Protein 3WYW (pdb70)

Solvent-accessible surface area: 18229 Å² total; per-residue (Å²): 119,25,21,0,30,26,32,59,19,22,2,33,0,0,1,0,18,0,0,4,93,14,7,57,18,135,22,76,80,83,117,4,66,73,183,82,18,84,24,85,40,92,115,11,68,174,54,7,52,12,67,59,20,5,0,0,19,5,107,64,33,32,0,3,23,3,10,0,0,0,3,1,0,14,24,59,88,40,167,80,78,43,14,9,11,143,66,34,72,129,20,2,52,2,12,9,12,0,7,1,0,21,25,34,0,28,42,14,0,7,62,3,4,79,58,33,8,118,54,69,38,116,50,57,115,106,86,48,131,136,0,8,57,2,0,88,45,0,27,39,14,12,126,141,12,33,18,1,17,26,123,74,24,5,0,0,0,0,0,0,0,0,1,0,4,0,0,77,17,6,130,31,92,14,67,82,23,151,36,0,50,71,4,12,72,74,0,83,92,46,5,64,36,7,144,137,5,0,60,102,6,8,116,25,15,7,106,96,16,141,87,96,85,186,85,13,27,0,28,31,20,64,17,21,3,26,0,0,1,0,19,1,0,4,86,22,21,63,18,133,30,65,84,77,102,4,48,64,132,85,21,79,29,90,56,114,126,12,70,164,46,7,81,12,66,56,17,4,0,0,28,7,91,61,33,42,1,6,24,3,9,0,0,0,6,3,0,11,52,59,81,28,204,105,57,53,30,8,18,159,66,30,73,125,15,1,48,1,10,10,9,0,6,1,0,19,22,37,0,38,40,13,0,10,61,3,9,60,61,44,5,109,62,69,34,119,50,54,117,104,86,61,133,132,0,7,58,1,0,87,45,0,23,24,1,14,129,127,22,34,20,0,12,25,123,83,23,8,0,0,0,0,0,0,0,0,2,0,4,0,0,76,14,8,138,31,92,16,80,87,21,165,42,0,53,76,4,13,69,78,0,76,95,52,4,65,36,11,122,123,5,0,47,74,9,6,106,33,14,7,131,78,21,146,88,73,79

Radius of gyration: 20.49 Å; Cα contacts (8 Å, |Δi|>4): 746; chains: 2; bounding box: 51×52×54 Å

Secondary structure (DSSP, 8-state):
-EEEEE-TT-HHHHHHHHHHHHHT---EEEE--TTTTGGGSHHHHHH-TT--S-EEEETTEEE--HHHHHHHHHHHH---GGGS-SSHHHHHHHHHHHHHIIIIIIHHHHHHHHHHHHH-PPP-HHHHHHHHHHHHHHHHHTTS-SBTTBSS--HHHHHHHHHHHHHHHTT---TT-HHHHHHHHHHHHHSTTHIIIIIHHHHHHHHHHHHH-/-PEEEEE-TT-HHHHHHHHHHHHHT--EEEEE--TTTTGGGSHHHHHH-TT--S-EEEETTEEE--HHHHHHHHHHHH-SSSTTS-SSHHHHHHHHHHHHHIIIIIIHHHHHHHHHHHHH-PPPPHHHHHHHHHHHHHHHHHHHHSSBTTBSS--HHHHHHHHHHHHHHHTT---TT-HHHHHHHHHHHHHSTTHIIIIIHHHHHHHHHHHHH-

Structure (mmCIF, N/CA/C/O backbone):
data_3WYW
#
_entry.id   3WYW
#
_cell.length_a   54.552
_cell.length_b   49.104
_cell.length_c   74.184
_cell.angle_alpha   90.00
_cell.angle_beta   99.90
_cell.angle_gamma   90.00
#
_symmetry.space_group_name_H-M   'P 1 21 1'
#
loop_
_entity.id
_entity.type
_entity.pdbx_description
1 polymer 'Glutathione S-transferase'
2 non-polymer GLUTATHIONE
3 non-polymer 1,2-ETHANEDIOL
4 water water
#
loop_
_atom_site.group_PDB
_atom_site.id
_atom_site.type_symbol
_atom_site.label_atom_id
_atom_site.label_alt_id
_atom_site.label_comp_id
_atom_site.label_asym_id
_atom_site.label_entity_id
_atom_site.label_seq_id
_atom_site.pdbx_PDB_ins_code
_atom_site.Cartn_x
_atom_site.Cartn_y
_atom_site.Cartn_z
_atom_site.occupancy
_atom_site.B_iso_or_equiv
_atom_site.auth_seq_id
_atom_site.auth_comp_id
_atom_site.auth_asym_id
_atom_site.auth_atom_id
_atom_site.pdbx_PDB_model_num
ATOM 1 N N . PRO A 1 2 ? 15.087 10.728 44.573 1.00 32.68 2 PRO A N 1
ATOM 2 C CA . PRO A 1 2 ? 13.753 10.269 44.112 1.00 33.33 2 PRO A CA 1
ATOM 3 C C . PRO A 1 2 ? 13.735 9.898 42.612 1.00 28.97 2 PRO A C 1
ATOM 4 O O . PRO A 1 2 ? 14.588 10.361 41.810 1.00 24.38 2 PRO A O 1
ATOM 8 N N . ILE A 1 3 ? 12.717 9.116 42.226 1.00 25.43 3 ILE A N 1
ATOM 9 C CA . ILE A 1 3 ? 12.617 8.696 40.856 1.00 21.36 3 ILE A CA 1
ATOM 10 C C . ILE A 1 3 ? 11.353 9.384 40.323 1.00 18.25 3 ILE A C 1
ATOM 11 O O . ILE A 1 3 ? 10.258 9.136 40.858 1.00 25.39 3 ILE A O 1
ATOM 16 N N . ASP A 1 4 ? 11.513 10.335 39.413 1.00 17.89 4 ASP A N 1
ATOM 17 C CA . ASP A 1 4 ? 10.435 11.114 38.900 1.00 20.39 4 ASP A CA 1
ATOM 18 C C . ASP A 1 4 ? 9.912 10.462 37.608 1.00 23.31 4 ASP A C 1
ATOM 19 O O . ASP A 1 4 ? 10.685 9.941 36.829 1.00 20.31 4 ASP A O 1
ATOM 24 N N . LEU A 1 5 ? 8.594 10.564 37.383 1.00 19.91 5 LEU A N 1
ATOM 25 C CA . LEU A 1 5 ? 7.984 10.292 36.058 1.00 18.69 5 LEU A CA 1
ATOM 26 C C . LEU A 1 5 ? 7.191 11.417 35.552 1.00 19.77 5 LEU A C 1
ATOM 27 O O . LEU A 1 5 ? 6.176 11.815 36.189 1.00 25.04 5 LEU A O 1
ATOM 32 N N . TYR A 1 6 ? 7.609 11.978 34.423 1.00 16.94 6 TYR A N 1
ATOM 33 C CA . TYR A 1 6 ? 6.873 12.966 33.702 1.00 16.25 6 TYR A CA 1
ATOM 34 C C . TYR A 1 6 ? 5.902 12.271 32.809 1.00 20.88 6 TYR A C 1
ATOM 35 O O . TYR A 1 6 ? 6.307 11.416 32.002 1.00 21.44 6 TYR A O 1
ATOM 44 N N . TYR A 1 7 ? 4.619 12.608 32.921 1.00 21.69 7 TYR A N 1
ATOM 45 C CA . TYR A 1 7 ? 3.577 11.796 32.277 1.00 20.80 7 TYR A CA 1
ATOM 46 C C . TYR A 1 7 ? 2.282 12.541 32.061 1.00 23.48 7 TYR A C 1
ATOM 47 O O . TYR A 1 7 ? 2.068 13.634 32.634 1.00 18.74 7 TYR A O 1
ATOM 56 N N . VAL A 1 8 ? 1.392 11.900 31.295 1.00 20.75 8 VAL A N 1
ATOM 57 C CA . VAL A 1 8 ? -0.034 12.163 31.316 1.00 20.22 8 VAL A CA 1
ATOM 58 C C . VAL A 1 8 ? -0.776 10.828 31.407 1.00 21.40 8 VAL A C 1
ATOM 59 O O . VAL A 1 8 ? -0.331 9.856 30.863 1.00 18.26 8 VAL A O 1
ATOM 63 N N . PRO A 1 9 ? -1.911 10.804 32.116 1.00 19.54 9 PRO A N 1
ATOM 64 C CA . PRO A 1 9 ? -2.480 9.490 32.407 1.00 20.91 9 PRO A CA 1
ATOM 65 C C . PRO A 1 9 ? -3.196 8.891 31.213 1.00 17.65 9 PRO A C 1
ATOM 66 O O . PRO A 1 9 ? -3.307 7.631 31.101 1.00 21.00 9 PRO A O 1
ATOM 70 N N . GLY A 1 10 ? -3.667 9.688 30.272 1.00 17.43 10 GLY A N 1
ATOM 71 C CA . GLY A 1 10 ? -4.365 9.099 29.136 1.00 16.43 10 GLY A CA 1
ATOM 72 C C . GLY A 1 10 ? -3.451 8.373 28.109 1.00 17.28 10 GLY A C 1
ATOM 73 O O . GLY A 1 10 ? -3.901 7.643 27.242 1.00 20.03 10 GLY A O 1
ATOM 74 N N . SER A 1 11 ? -2.155 8.573 28.253 1.00 17.34 11 SER A N 1
ATOM 75 C CA . SER A 1 11 ? -1.186 8.086 27.290 1.00 17.09 11 SER A CA 1
ATOM 76 C C . SER A 1 11 ? -0.946 6.605 27.563 1.00 16.91 11 SER A C 1
ATOM 77 O O . SER A 1 11 ? -0.486 6.264 28.643 1.00 16.48 11 SER A O 1
ATOM 80 N N . ALA A 1 12 ? -1.123 5.742 26.575 1.00 15.36 12 ALA A N 1
ATOM 81 C CA . ALA A 1 12 ? -0.761 4.320 26.752 1.00 17.68 12 ALA A CA 1
ATOM 82 C C . ALA A 1 12 ? 0.719 4.076 27.056 1.00 16.05 12 ALA A C 1
ATOM 83 O O . ALA A 1 12 ? 1.025 3.340 27.979 1.00 15.95 12 ALA A O 1
ATOM 85 N N . PRO A 1 13 ? 1.617 4.768 26.363 1.00 17.12 13 PRO A N 1
ATOM 86 C CA . PRO A 1 13 ? 3.020 4.603 26.793 1.00 16.65 13 PRO A CA 1
ATOM 87 C C . PRO A 1 13 ? 3.290 5.001 28.259 1.00 14.21 13 PRO A C 1
ATOM 88 O O . PRO A 1 13 ? 4.080 4.371 28.945 1.00 14.03 13 PRO A O 1
ATOM 92 N N . CYS A 1 14 ? 2.650 6.084 28.754 1.00 15.21 14 CYS A N 1
ATOM 93 C CA . CYS A 1 14 ? 2.782 6.416 30.183 1.00 16.59 14 CYS A CA 1
ATOM 94 C C . CYS A 1 14 ? 2.211 5.324 31.060 1.00 14.21 14 CYS A C 1
ATOM 95 O O . CYS A 1 14 ? 2.809 4.978 32.088 1.00 15.92 14 CYS A O 1
ATOM 98 N N . ARG A 1 15 ? 1.056 4.800 30.699 1.00 14.00 15 ARG A N 1
ATOM 99 C CA . ARG A 1 15 ? 0.448 3.721 31.508 1.00 14.70 15 ARG A CA 1
ATOM 100 C C . ARG A 1 15 ? 1.304 2.451 31.521 1.00 16.18 15 ARG A C 1
ATOM 101 O O . ARG A 1 15 ? 1.314 1.701 32.510 1.00 15.34 15 ARG A O 1
ATOM 109 N N . ASN A 1 16 ? 2.022 2.210 30.413 1.00 15.52 16 ASN A N 1
ATOM 110 C CA . ASN A 1 16 ? 3.021 1.128 30.330 1.00 14.56 16 ASN A CA 1
ATOM 111 C C . ASN A 1 16 ? 3.944 1.229 31.532 1.00 13.39 16 ASN A C 1
ATOM 112 O O . ASN A 1 16 ? 4.192 0.275 32.236 1.00 14.55 16 ASN A O 1
ATOM 117 N N . VAL A 1 17 ? 4.400 2.451 31.814 1.00 15.31 17 VAL A N 1
ATOM 118 C CA . VAL A 1 17 ? 5.358 2.604 32.876 1.00 13.51 17 VAL A CA 1
ATOM 119 C C . VAL A 1 17 ? 4.725 2.529 34.266 1.00 14.10 17 VAL A C 1
ATOM 120 O O . VAL A 1 17 ? 5.294 1.914 35.178 1.00 15.71 17 VAL A O 1
ATOM 124 N N . LEU A 1 18 ? 3.565 3.167 34.393 1.00 16.45 18 LEU A N 1
ATOM 125 C CA . LEU A 1 18 ? 2.833 3.178 35.679 1.00 15.96 18 LEU A CA 1
ATOM 126 C C . LEU A 1 18 ? 2.515 1.743 36.039 1.00 16.55 18 LEU A C 1
ATOM 127 O O . LEU A 1 18 ? 2.707 1.350 37.169 1.00 16.19 18 LEU A O 1
ATOM 132 N N . LEU A 1 19 ? 2.085 0.915 35.077 1.00 14.58 19 LEU A N 1
ATOM 133 C CA . LEU A 1 19 ? 1.942 -0.498 35.370 1.00 14.18 19 LEU A CA 1
ATOM 134 C C . LEU A 1 19 ? 3.201 -1.217 35.782 1.00 15.71 19 LEU A C 1
ATOM 135 O O . LEU A 1 19 ? 3.186 -1.977 36.727 1.00 14.56 19 LEU A O 1
ATOM 140 N N . ALA A 1 20 ? 4.303 -1.031 35.037 1.00 14.25 20 ALA A N 1
ATOM 141 C CA . ALA A 1 20 ? 5.528 -1.694 35.382 1.00 15.48 20 ALA A CA 1
ATOM 142 C C . ALA A 1 20 ? 5.960 -1.275 36.799 1.00 16.42 20 ALA A C 1
ATOM 143 O O . ALA A 1 20 ? 6.469 -2.098 37.542 1.00 16.88 20 ALA A O 1
ATOM 145 N N . ALA A 1 21 ? 5.777 -0.013 37.138 1.00 15.92 21 ALA A N 1
ATOM 146 C CA . ALA A 1 21 ? 6.258 0.519 38.402 1.00 19.72 21 ALA A CA 1
ATOM 147 C C . ALA A 1 21 ? 5.518 -0.151 39.591 1.00 22.46 21 ALA A C 1
ATOM 148 O O . ALA A 1 21 ? 6.153 -0.604 40.599 1.00 19.01 21 ALA A O 1
ATOM 150 N N . LYS A 1 22 ? 4.209 -0.270 39.441 1.00 20.33 22 LYS A N 1
ATOM 151 C CA . LYS A 1 22 ? 3.447 -1.061 40.395 1.00 18.19 22 LYS A CA 1
ATOM 152 C C . LYS A 1 22 ? 3.870 -2.502 40.508 1.00 21.89 22 LYS A C 1
ATOM 153 O O . LYS A 1 22 ? 3.942 -3.023 41.644 1.00 18.30 22 LYS A O 1
ATOM 159 N N . ALA A 1 23 ? 4.146 -3.201 39.379 1.00 15.24 23 ALA A N 1
ATOM 160 C CA . ALA A 1 23 ? 4.460 -4.592 39.372 1.00 16.16 23 ALA A CA 1
ATOM 161 C C . ALA A 1 23 ? 5.802 -4.890 40.016 1.00 17.95 23 ALA A C 1
ATOM 162 O O . ALA A 1 23 ? 5.984 -5.892 40.709 1.00 21.01 23 ALA A O 1
ATOM 164 N N . VAL A 1 24 ? 6.712 -3.967 39.806 1.00 16.82 24 VAL A N 1
ATOM 165 C CA . VAL A 1 24 ? 8.092 -4.120 40.332 1.00 20.19 24 VAL A CA 1
ATOM 166 C C . VAL A 1 24 ? 8.147 -3.655 41.807 1.00 23.44 24 VAL A C 1
ATOM 167 O O . VAL A 1 24 ? 8.944 -4.151 42.591 1.00 28.38 24 VAL A O 1
ATOM 171 N N . GLY A 1 25 ? 7.322 -2.669 42.116 1.00 24.47 25 GLY A N 1
ATOM 172 C CA . GLY A 1 25 ? 7.148 -2.147 43.440 1.00 27.15 25 GLY A CA 1
ATOM 173 C C . GLY A 1 25 ? 7.993 -0.937 43.627 1.00 31.08 25 GLY A C 1
ATOM 174 O O . GLY A 1 25 ? 8.605 -0.787 44.667 1.00 32.23 25 GLY A O 1
ATOM 175 N N . VAL A 1 26 ? 8.005 -0.064 42.629 1.00 25.14 26 VAL A N 1
ATOM 176 C CA A VAL A 1 26 ? 8.813 1.142 42.687 0.21 26.96 26 VAL A CA 1
ATOM 177 C CA B VAL A 1 26 ? 8.816 1.148 42.622 0.79 26.64 26 VAL A CA 1
ATOM 178 C C . VAL A 1 26 ? 7.902 2.348 42.787 1.00 28.85 26 VAL A C 1
ATOM 179 O O . VAL A 1 26 ? 7.009 2.597 41.953 1.00 27.50 26 VAL A O 1
ATOM 186 N N . ASP A 1 27 ? 8.095 3.108 43.851 1.00 26.06 27 ASP A N 1
ATOM 187 C CA . ASP A 1 27 ? 7.317 4.317 43.997 1.00 29.55 27 ASP A CA 1
ATOM 188 C C . ASP A 1 27 ? 7.870 5.376 43.089 1.00 33.23 27 ASP A C 1
ATOM 189 O O . ASP A 1 27 ? 9.087 5.532 42.970 1.00 37.44 27 ASP A O 1
ATOM 194 N N . LEU A 1 28 ? 6.984 6.076 42.413 1.00 31.13 28 LEU A N 1
ATOM 195 C CA . LEU A 1 28 ? 7.388 7.089 41.479 1.00 28.76 28 LEU A CA 1
ATOM 196 C C . LEU A 1 28 ? 6.851 8.387 41.948 1.00 27.96 28 LEU A C 1
ATOM 197 O O . LEU A 1 28 ? 5.704 8.459 42.343 1.00 29.12 28 LEU A O 1
ATOM 202 N N . ASN A 1 29 ? 7.643 9.446 41.837 1.00 27.80 29 ASN A N 1
ATOM 203 C CA . ASN A 1 29 ? 7.132 10.759 42.072 1.00 27.36 29 ASN A CA 1
ATOM 204 C C . ASN A 1 29 ? 6.561 11.174 40.753 1.00 29.32 29 ASN A C 1
ATOM 205 O O . ASN A 1 29 ? 7.300 11.459 39.787 1.00 26.82 29 ASN A O 1
ATOM 210 N N . LEU A 1 30 ? 5.242 11.208 40.689 1.00 24.97 30 LEU A N 1
ATOM 211 C CA . LEU A 1 30 ? 4.543 11.612 39.455 1.00 24.37 30 LEU A CA 1
ATOM 212 C C . LEU A 1 30 ? 4.487 13.087 39.230 1.00 29.39 30 LEU A C 1
ATOM 213 O O . LEU A 1 30 ? 3.991 13.835 40.092 1.00 26.51 30 LEU A O 1
ATOM 218 N N . LYS A 1 31 ? 4.989 13.524 38.062 1.00 20.77 31 LYS A N 1
ATOM 219 C CA . LYS A 1 31 ? 5.014 14.903 37.673 1.00 22.87 31 LYS A CA 1
ATOM 220 C C . LYS A 1 31 ? 4.152 15.042 36.446 1.00 21.69 31 LYS A C 1
ATOM 221 O O . LYS A 1 31 ? 4.610 14.865 35.303 1.00 22.27 31 LYS A O 1
ATOM 227 N N . LEU A 1 32 ? 2.902 15.416 36.677 1.00 23.63 32 LEU A N 1
ATOM 228 C CA A LEU A 1 32 ? 1.959 15.624 35.588 0.67 20.73 32 LEU A CA 1
ATOM 229 C CA B LEU A 1 32 ? 1.947 15.630 35.600 0.33 22.33 32 LEU A CA 1
ATOM 230 C C . LEU A 1 32 ? 2.459 16.678 34.627 1.00 26.97 32 LEU A C 1
ATOM 231 O O . LEU A 1 32 ? 2.791 17.825 35.026 1.00 28.86 32 LEU A O 1
ATOM 240 N N . THR A 1 33 ? 2.531 16.331 33.341 1.00 24.33 33 THR A N 1
ATOM 241 C CA . THR A 1 33 ? 3.070 17.228 32.382 1.00 25.05 33 THR A CA 1
ATOM 242 C C . THR A 1 33 ? 2.024 17.654 31.396 1.00 26.21 33 THR A C 1
ATOM 243 O O . THR A 1 33 ? 1.565 16.883 30.634 1.00 28.90 33 THR A O 1
ATOM 247 N N . ASP A 1 34 ? 1.675 18.946 31.404 1.00 29.30 34 ASP A N 1
ATOM 248 C CA . ASP A 1 34 ? 0.628 19.441 30.505 1.00 32.50 34 ASP A CA 1
ATOM 249 C C . ASP A 1 34 ? 1.169 19.730 29.113 1.00 33.83 34 ASP A C 1
ATOM 250 O O . ASP A 1 34 ? 1.869 20.736 28.881 1.00 31.60 34 ASP A O 1
ATOM 255 N N . LEU A 1 35 ? 0.807 18.841 28.192 1.00 33.22 35 LEU A N 1
ATOM 256 C CA . LEU A 1 35 ? 1.303 18.880 26.818 1.00 35.95 35 LEU A CA 1
ATOM 257 C C . LEU A 1 35 ? 0.667 20.011 26.071 1.00 38.23 35 LEU A C 1
ATOM 258 O O . LEU A 1 35 ? 1.342 20.656 25.268 1.00 34.41 35 LEU A O 1
ATOM 263 N N . LYS A 1 36 ? -0.628 20.238 26.299 1.00 38.88 36 LYS A N 1
ATOM 264 C CA . LYS A 1 36 ? -1.353 21.270 25.532 1.00 41.70 36 LYS A CA 1
ATOM 265 C C . LYS A 1 36 ? -0.773 22.689 25.726 1.00 43.36 36 LYS A C 1
ATOM 266 O O . LYS A 1 36 ? -0.752 23.482 24.802 1.00 44.52 36 LYS A O 1
ATOM 272 N N . SER A 1 37 ? -0.271 22.978 26.924 1.00 42.75 37 SER A N 1
ATOM 273 C CA . SER A 1 37 ? 0.448 24.223 27.191 1.00 39.05 37 SER A CA 1
ATOM 274 C C . SER A 1 37 ? 1.991 24.171 27.042 1.00 37.84 37 SER A C 1
ATOM 275 O O . SER A 1 37 ? 2.680 25.099 27.462 1.00 37.40 37 SER A O 1
ATOM 278 N N . GLY A 1 38 ? 2.544 23.104 26.461 1.00 34.28 38 GLY A N 1
ATOM 279 C CA . GLY A 1 38 ? 3.943 23.123 26.094 1.00 27.86 38 GLY A CA 1
ATOM 280 C C . GLY A 1 38 ? 4.896 22.863 27.232 1.00 33.05 38 GLY A C 1
ATOM 281 O O . GLY A 1 38 ? 6.088 23.234 27.159 1.00 30.41 38 GLY A O 1
ATOM 282 N N . GLN A 1 39 ? 4.421 22.195 28.297 1.00 29.69 39 GLN A N 1
ATOM 283 C CA . GLN A 1 39 ? 5.301 22.020 29.480 1.00 30.02 39 GLN A CA 1
ATOM 284 C C . GLN A 1 39 ? 6.473 21.088 29.177 1.00 28.15 39 GLN A C 1
ATOM 285 O O . GLN A 1 39 ? 7.497 21.113 29.853 1.00 29.57 39 GLN A O 1
ATOM 291 N N . HIS A 1 40 ? 6.298 20.254 28.177 1.00 26.01 40 HIS A N 1
ATOM 292 C CA . HIS A 1 40 ? 7.377 19.348 27.703 1.00 26.80 40 HIS A CA 1
ATOM 293 C C . HIS A 1 40 ? 8.361 20.052 26.743 1.00 32.34 40 HIS A C 1
ATOM 294 O O . HIS A 1 40 ? 9.280 19.432 26.181 1.00 26.48 40 HIS A O 1
ATOM 301 N N . LEU A 1 41 ? 8.124 21.344 26.543 1.00 28.45 41 LEU A N 1
ATOM 302 C CA . LEU A 1 41 ? 8.879 22.163 25.588 1.00 30.71 41 LEU A CA 1
ATOM 303 C C . LEU A 1 41 ? 9.691 23.246 26.277 1.00 29.37 41 LEU A C 1
ATOM 304 O O . LEU A 1 41 ? 10.445 23.953 25.629 1.00 32.12 41 LEU A O 1
ATOM 309 N N . THR A 1 42 ? 9.672 23.281 27.596 1.00 29.93 42 THR A N 1
ATOM 310 C CA . THR A 1 42 ? 10.418 24.304 28.294 1.00 30.35 42 THR A CA 1
ATOM 311 C C . THR A 1 42 ? 11.904 23.971 28.184 1.00 35.27 42 THR A C 1
ATOM 312 O O . THR A 1 42 ? 12.284 22.819 27.928 1.00 31.58 42 THR A O 1
ATOM 316 N N . PRO A 1 43 ? 12.762 24.974 28.350 1.00 35.87 43 PRO A N 1
ATOM 317 C CA . PRO A 1 43 ? 14.210 24.712 28.306 1.00 33.86 43 PRO A CA 1
ATOM 318 C C . PRO A 1 43 ? 14.618 23.596 29.209 1.00 35.22 43 PRO A C 1
ATOM 319 O O . PRO A 1 43 ? 15.524 22.798 28.860 1.00 37.18 43 PRO A O 1
ATOM 323 N N . GLU A 1 44 ? 13.959 23.550 30.373 1.00 27.84 44 GLU A N 1
ATOM 324 C CA . GLU A 1 44 ? 14.352 22.668 31.458 1.00 34.28 44 GLU A CA 1
ATOM 325 C C . GLU A 1 44 ? 14.011 21.273 31.047 1.00 30.54 44 GLU A C 1
ATOM 326 O O . GLU A 1 44 ? 14.750 20.328 31.414 1.00 31.76 44 GLU A O 1
ATOM 332 N N . PHE A 1 45 ? 12.894 21.143 30.343 1.00 23.89 45 PHE A N 1
ATOM 333 C CA . PHE A 1 45 ? 12.415 19.792 29.963 1.00 25.50 45 PHE A CA 1
ATOM 334 C C . PHE A 1 45 ? 13.384 19.265 28.904 1.00 30.01 45 PHE A C 1
ATOM 335 O O . PHE A 1 45 ? 13.921 18.146 29.009 1.00 28.88 45 PHE A O 1
ATOM 343 N N . ILE A 1 46 ? 13.637 20.125 27.933 1.00 32.79 46 ILE A N 1
ATOM 344 C CA . ILE A 1 46 ? 14.418 19.745 26.784 1.00 31.44 46 ILE A CA 1
ATOM 345 C C . ILE A 1 46 ? 15.813 19.367 27.206 1.00 35.97 46 ILE A C 1
ATOM 346 O O . ILE A 1 46 ? 16.391 18.385 26.725 1.00 30.18 46 ILE A O 1
ATOM 351 N N . LYS A 1 47 ? 16.349 20.105 28.151 1.00 32.22 47 LYS A N 1
ATOM 352 C CA . LYS A 1 47 ? 17.615 19.747 28.717 1.00 37.67 47 LYS A CA 1
ATOM 353 C C . LYS A 1 47 ? 17.550 18.349 29.244 1.00 36.87 47 LYS A C 1
ATOM 354 O O . LYS A 1 47 ? 18.548 17.625 29.233 1.00 34.74 47 LYS A O 1
ATOM 360 N N . LEU A 1 48 ? 16.379 17.957 29.769 1.00 36.46 48 LEU A N 1
ATOM 361 C CA . LEU A 1 48 ? 16.279 16.655 30.408 1.00 31.85 48 LEU A CA 1
ATOM 362 C C . LEU A 1 48 ? 16.076 15.549 29.321 1.00 23.58 48 LEU A C 1
ATOM 363 O O . LEU A 1 48 ? 16.671 14.458 29.416 1.00 27.27 48 LEU A O 1
ATOM 368 N N . ASN A 1 49 ? 15.244 15.872 28.355 1.00 19.83 49 ASN A N 1
ATOM 369 C CA . ASN A 1 49 ? 14.843 14.952 27.277 1.00 20.28 49 ASN A CA 1
ATOM 370 C C . ASN A 1 49 ? 14.652 15.715 26.000 1.00 21.82 49 ASN A C 1
ATOM 371 O O . ASN A 1 49 ? 13.595 16.293 25.796 1.00 22.09 49 ASN A O 1
ATOM 376 N N . PRO A 1 50 ? 15.673 15.699 25.071 1.00 24.16 50 PRO A N 1
ATOM 377 C CA . PRO A 1 50 ? 15.529 16.513 23.842 1.00 23.59 50 PRO A CA 1
ATOM 378 C C . PRO A 1 50 ? 14.399 16.142 22.944 1.00 25.03 50 PRO A C 1
ATOM 379 O O . PRO A 1 50 ? 13.988 16.929 22.085 1.00 25.58 50 PRO A O 1
ATOM 383 N N . GLN A 1 51 ? 13.880 14.910 23.063 1.00 21.60 51 GLN A N 1
ATOM 384 C CA . GLN A 1 51 ? 12.719 14.591 22.293 1.00 18.87 51 GLN A CA 1
ATOM 385 C C . GLN A 1 51 ? 11.376 15.157 22.806 1.00 22.52 51 GLN A C 1
ATOM 386 O O . GLN A 1 51 ? 10.357 14.988 22.159 1.00 23.02 51 GLN A O 1
ATOM 392 N N . HIS A 1 52 ? 11.404 15.831 23.943 1.00 25.68 52 HIS A N 1
ATOM 393 C CA . HIS A 1 52 ? 10.222 16.473 24.455 1.00 25.48 52 HIS A CA 1
ATOM 394 C C . HIS A 1 52 ? 9.012 15.555 24.373 1.00 24.62 52 HIS A C 1
ATOM 395 O O . HIS A 1 52 ? 8.008 15.873 23.768 1.00 22.96 52 HIS A O 1
ATOM 402 N N . ASN A 1 53 ? 9.142 14.385 24.995 1.00 19.51 53 ASN A N 1
ATOM 403 C CA . ASN A 1 53 ? 7.985 13.476 25.045 1.00 17.19 53 ASN A CA 1
ATOM 404 C C . ASN A 1 53 ? 7.836 12.798 26.366 1.00 15.57 53 ASN A C 1
ATOM 405 O O . ASN A 1 53 ? 8.751 12.826 27.197 1.00 18.72 53 ASN A O 1
ATOM 410 N N . VAL A 1 54 ? 6.639 12.259 26.620 1.00 17.57 54 VAL A N 1
ATOM 411 C CA . VAL A 1 54 ? 6.372 11.495 27.857 1.00 17.30 54 VAL A CA 1
ATOM 412 C C . VAL A 1 54 ? 6.005 10.038 27.495 1.00 14.98 54 VAL A C 1
ATOM 413 O O . VAL A 1 54 ? 5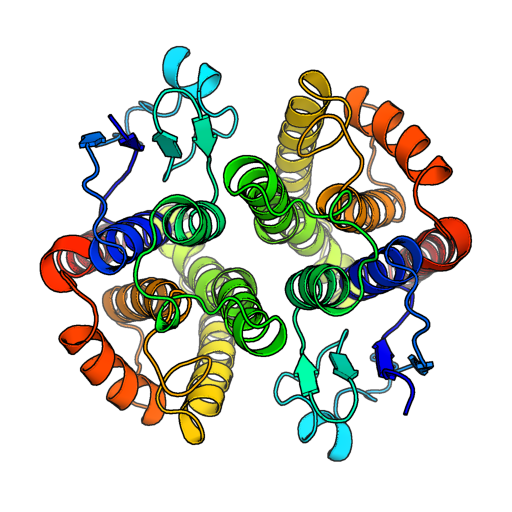.463 9.809 26.419 1.00 16.78 54 VAL A O 1
ATOM 417 N N . PRO A 1 55 ? 6.341 9.106 28.359 1.00 15.74 55 PRO A N 1
ATOM 418 C CA . PRO A 1 55 ? 6.938 9.229 29.673 1.00 16.21 55 PRO A CA 1
ATOM 419 C C . PRO A 1 55 ? 8.437 9.615 29.621 1.00 19.82 55 PRO A C 1
ATOM 420 O O . PRO A 1 55 ? 9.159 9.153 28.745 1.00 20.38 55 PRO A O 1
ATOM 424 N N . THR A 1 56 ? 8.873 10.470 30.546 1.00 16.38 56 THR A N 1
ATOM 425 C CA . THR A 1 56 ? 10.282 10.634 30.841 1.00 16.86 56 THR A CA 1
ATOM 426 C C . THR A 1 56 ? 10.548 10.199 32.289 1.00 17.86 56 THR A C 1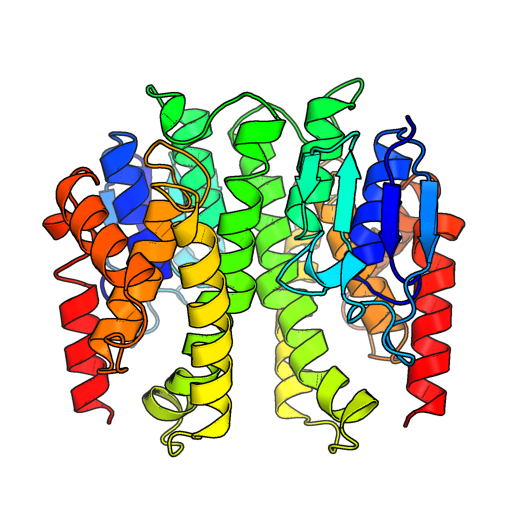
ATOM 427 O O . THR A 1 56 ? 9.866 10.650 33.219 1.00 18.72 56 THR A O 1
ATOM 431 N N . LEU A 1 57 ? 11.508 9.319 32.497 1.00 16.60 57 LEU A N 1
ATOM 432 C CA . LEU A 1 57 ? 11.945 8.905 33.808 1.00 15.29 57 LEU A CA 1
ATOM 433 C C . LEU A 1 57 ? 13.192 9.666 34.211 1.00 21.01 57 LEU A C 1
ATOM 434 O O . LEU A 1 57 ? 14.117 9.807 33.377 1.00 19.53 57 LEU A O 1
ATOM 439 N N . ASP A 1 58 ? 13.212 10.144 35.469 1.00 19.29 58 ASP A N 1
ATOM 440 C CA . ASP A 1 58 ? 14.440 10.756 36.073 1.00 17.74 58 ASP A CA 1
ATOM 441 C C . ASP A 1 58 ? 14.721 10.113 37.390 1.00 22.23 58 ASP A C 1
ATOM 442 O O . ASP A 1 58 ? 14.133 10.450 38.424 1.00 23.87 58 ASP A O 1
ATOM 447 N N . ASP A 1 59 ? 15.616 9.152 37.342 1.00 16.78 59 ASP A N 1
ATOM 448 C CA . ASP A 1 59 ? 15.984 8.324 38.460 1.00 18.98 59 ASP A CA 1
ATOM 449 C C . ASP A 1 59 ? 17.288 8.940 38.982 1.00 24.74 59 ASP A C 1
ATOM 450 O O . ASP A 1 59 ? 18.368 8.581 38.528 1.00 24.64 59 ASP A O 1
ATOM 455 N N . ASN A 1 60 ? 17.149 9.913 39.880 1.00 25.64 60 ASN A N 1
ATOM 456 C CA . ASN A 1 60 ? 18.293 10.584 40.452 1.00 28.33 60 ASN A CA 1
ATOM 457 C C . ASN A 1 60 ? 19.323 10.967 39.438 1.00 26.57 60 ASN A C 1
ATOM 458 O O . ASN A 1 60 ? 20.505 10.611 39.604 1.00 27.40 60 ASN A O 1
ATOM 463 N N . GLY A 1 61 ? 18.906 11.708 38.414 1.00 20.73 61 GLY A N 1
ATOM 464 C CA . GLY A 1 61 ? 19.786 12.193 37.398 1.00 19.06 61 GLY A CA 1
ATOM 465 C C . GLY A 1 61 ? 19.957 11.280 36.154 1.00 20.72 61 GLY A C 1
ATOM 466 O O . GLY A 1 61 ? 20.453 11.712 35.138 1.00 21.53 61 GLY A O 1
ATOM 467 N N . PHE A 1 62 ? 19.585 10.009 36.285 1.00 25.50 62 PHE A N 1
ATOM 468 C CA . PHE A 1 62 ? 19.630 9.063 35.140 1.00 21.21 62 PHE A CA 1
ATOM 469 C C . PHE A 1 62 ? 18.302 9.220 34.422 1.00 18.58 62 PHE A C 1
ATOM 470 O O . PHE A 1 62 ? 17.244 8.910 35.002 1.00 20.74 62 PHE A O 1
ATOM 478 N N . VAL A 1 63 ? 18.349 9.700 33.200 1.00 18.68 63 VAL A N 1
ATOM 479 C CA . VAL A 1 63 ? 17.187 10.060 32.444 1.00 17.41 63 VAL A CA 1
ATOM 480 C C . VAL A 1 63 ? 16.897 9.039 31.297 1.00 20.68 63 VAL A C 1
ATOM 481 O O . VAL A 1 63 ? 17.769 8.705 30.533 1.00 19.77 63 VAL A O 1
ATOM 485 N N . LEU A 1 64 ? 15.631 8.622 31.181 1.00 18.38 64 LEU A N 1
ATOM 486 C CA . LEU A 1 64 ? 15.221 7.762 30.083 1.00 16.99 64 LEU A CA 1
ATOM 487 C C . LEU A 1 64 ? 13.958 8.250 29.470 1.00 15.93 64 LEU A C 1
ATOM 488 O O . LEU A 1 64 ? 13.039 8.657 30.182 1.00 18.18 64 LEU A O 1
ATOM 493 N N . ASN A 1 65 ? 13.811 8.080 28.160 1.00 16.00 65 ASN A N 1
ATOM 494 C CA . ASN A 1 65 ? 12.533 8.096 27.512 1.00 16.30 65 ASN A CA 1
ATOM 495 C C . ASN A 1 65 ? 12.348 6.662 26.863 1.00 17.16 65 ASN A C 1
ATOM 496 O O . ASN A 1 65 ? 13.184 5.779 27.104 1.00 22.60 65 ASN A O 1
ATOM 501 N N . GLU A 1 66 ? 11.300 6.521 26.119 1.00 16.26 66 GLU A N 1
ATOM 502 C CA . GLU A 1 66 ? 10.818 5.186 25.622 1.00 14.10 66 GLU A CA 1
ATOM 503 C C . GLU A 1 66 ? 10.253 4.306 26.711 1.00 12.63 66 GLU A C 1
ATOM 504 O O . GLU A 1 66 ? 10.979 3.628 27.434 1.00 13.41 66 GLU A O 1
ATOM 510 N N . SER A 1 67 ? 8.911 4.278 26.792 1.00 12.96 67 SER A N 1
ATOM 511 C CA . SER A 1 67 ? 8.213 3.574 27.814 1.00 12.98 67 SER A CA 1
ATOM 512 C C . SER A 1 67 ? 8.709 2.169 28.055 1.00 14.29 67 SER A C 1
ATOM 513 O O . SER A 1 67 ? 8.901 1.742 29.157 1.00 12.72 67 SER A O 1
ATOM 516 N N . ARG A 1 68 ? 8.939 1.431 26.989 1.00 13.37 68 ARG A N 1
ATOM 517 C CA . ARG A 1 68 ? 9.271 0.017 27.142 1.00 12.82 68 ARG A CA 1
ATOM 518 C C . ARG A 1 68 ? 10.687 -0.204 27.607 1.00 14.83 68 ARG A C 1
ATOM 519 O O . ARG A 1 68 ? 10.966 -1.216 28.257 1.00 15.79 68 ARG A O 1
ATOM 527 N N . ALA A 1 69 ? 11.559 0.745 27.340 1.00 11.81 69 ALA A N 1
ATOM 528 C CA . ALA A 1 69 ? 12.904 0.702 27.897 1.00 13.25 69 ALA A CA 1
ATOM 529 C C . ALA A 1 69 ? 12.827 1.075 29.384 1.00 13.27 69 ALA A C 1
ATOM 530 O O . ALA A 1 69 ? 13.628 0.548 30.175 1.00 14.24 69 ALA A O 1
ATOM 532 N N . ILE A 1 70 ? 11.964 2.015 29.738 1.00 13.21 70 ILE A N 1
ATOM 533 C CA . ILE A 1 70 ? 11.784 2.369 31.175 1.00 14.99 70 ILE A CA 1
ATOM 534 C C . ILE A 1 70 ? 11.218 1.167 31.918 1.00 17.00 70 ILE A C 1
ATOM 535 O O . ILE A 1 70 ? 11.702 0.825 32.976 1.00 15.87 70 ILE A O 1
ATOM 540 N N . MET A 1 71 ? 10.222 0.477 31.334 1.00 15.07 71 MET A N 1
ATOM 541 C CA . MET A 1 71 ? 9.695 -0.687 32.001 1.00 14.91 71 MET A CA 1
ATOM 542 C C . MET A 1 71 ? 10.777 -1.708 32.373 1.00 15.54 71 MET A C 1
ATOM 543 O O . MET A 1 71 ? 10.827 -2.230 33.496 1.00 15.31 71 MET A O 1
ATOM 548 N N . THR A 1 72 ? 11.567 -2.097 31.399 1.00 13.53 72 THR A N 1
ATOM 549 C CA . THR A 1 72 ? 12.618 -3.102 31.608 1.00 12.26 72 THR A CA 1
ATOM 550 C C . THR A 1 72 ? 13.783 -2.589 32.472 1.00 12.36 72 THR A C 1
ATOM 551 O O . THR A 1 72 ? 14.364 -3.356 33.234 1.00 14.04 72 THR A O 1
ATOM 555 N N . TYR A 1 73 ? 14.007 -1.310 32.466 1.00 13.12 73 TYR A N 1
ATOM 556 C CA . TYR A 1 73 ? 14.977 -0.678 33.428 1.00 15.82 73 TYR A CA 1
ATOM 557 C C . TYR A 1 73 ? 14.529 -0.817 34.887 1.00 15.94 73 TYR A C 1
ATOM 558 O O . TYR A 1 73 ? 15.276 -1.306 35.717 1.00 16.39 73 TYR A O 1
ATOM 567 N N . LEU A 1 74 ? 13.261 -0.563 35.164 1.00 14.12 74 LEU A N 1
ATOM 568 C CA . LEU A 1 74 ? 12.756 -0.731 36.520 1.00 14.84 74 LEU A CA 1
ATOM 569 C C . LEU A 1 74 ? 12.898 -2.129 36.947 1.00 19.72 74 LEU A C 1
ATOM 570 O O . LEU A 1 74 ? 13.320 -2.378 38.085 1.00 19.43 74 LEU A O 1
ATOM 575 N N . ALA A 1 75 ? 12.631 -3.098 36.066 1.00 16.40 75 ALA A N 1
ATOM 576 C CA . ALA A 1 75 ? 12.805 -4.447 36.467 1.00 16.50 75 ALA A CA 1
ATOM 577 C C . ALA A 1 75 ? 14.292 -4.779 36.712 1.00 19.74 75 ALA A C 1
ATOM 578 O O . ALA A 1 75 ? 14.622 -5.473 37.689 1.00 19.41 75 ALA A O 1
ATOM 580 N N . ASP A 1 76 ? 15.153 -4.360 35.786 1.00 16.66 76 ASP A N 1
ATOM 581 C CA . ASP A 1 76 ? 16.574 -4.702 35.787 1.00 18.39 76 ASP A CA 1
ATOM 582 C C . ASP A 1 76 ? 17.264 -4.106 37.025 1.00 21.53 76 ASP A C 1
ATOM 583 O O . ASP A 1 76 ? 18.137 -4.724 37.620 1.00 23.26 76 ASP A O 1
ATOM 588 N N . GLN A 1 77 ? 16.868 -2.905 37.358 1.00 19.58 77 GLN A N 1
ATOM 589 C CA . GLN A 1 77 ? 17.515 -2.114 38.408 1.00 22.58 77 GLN A CA 1
ATOM 590 C C . GLN A 1 77 ? 16.904 -2.363 39.805 1.00 24.87 77 GLN A C 1
ATOM 591 O O . GLN A 1 77 ? 17.602 -2.405 40.802 1.00 22.45 77 GLN A O 1
ATOM 597 N N . TYR A 1 78 ? 15.607 -2.617 39.853 1.00 21.47 78 TYR A N 1
ATOM 598 C CA . TYR A 1 78 ? 14.887 -2.663 41.142 1.00 22.21 78 TYR A CA 1
ATOM 599 C C . TYR A 1 78 ? 14.060 -3.877 41.365 1.00 21.96 78 TYR A C 1
ATOM 600 O O . TYR A 1 78 ? 13.425 -4.001 42.427 1.00 24.19 78 TYR A O 1
ATOM 609 N N . GLY A 1 79 ? 13.999 -4.753 40.377 1.00 21.46 79 GLY A N 1
ATOM 610 C CA . GLY A 1 79 ? 13.180 -5.927 40.417 1.00 21.72 79 GLY A CA 1
ATOM 611 C C . GLY A 1 79 ? 13.535 -6.918 41.485 1.00 28.40 79 GLY A C 1
ATOM 612 O O . GLY A 1 79 ? 14.695 -7.146 41.764 1.00 32.28 79 GLY A O 1
ATOM 613 N N . LYS A 1 80 ? 12.505 -7.515 42.069 1.00 34.52 80 LYS A N 1
ATOM 614 C CA . LYS A 1 80 ? 12.680 -8.572 43.069 1.00 34.88 80 LYS A CA 1
ATOM 615 C C . LYS A 1 80 ? 12.060 -9.894 42.590 1.00 37.45 80 LYS A C 1
ATOM 616 O O . LYS A 1 80 ? 12.286 -10.943 43.186 1.00 39.59 80 LYS A O 1
ATOM 622 N N . ASP A 1 81 ? 11.245 -9.840 41.528 1.00 26.09 81 ASP A N 1
ATOM 623 C CA . ASP A 1 81 ? 10.544 -11.028 41.053 1.00 30.22 81 ASP A CA 1
ATOM 624 C C . ASP A 1 81 ? 10.947 -11.369 39.606 1.00 28.81 81 ASP A C 1
ATOM 625 O O . ASP A 1 81 ? 10.453 -10.805 38.618 1.00 24.14 81 ASP A O 1
ATOM 630 N N . ASP A 1 82 ? 11.815 -12.339 39.483 1.00 24.12 82 ASP A N 1
ATOM 631 C CA . ASP A 1 82 ? 12.348 -12.726 38.188 1.00 25.06 82 ASP A CA 1
ATOM 632 C C . ASP A 1 82 ? 11.245 -13.099 37.159 1.00 26.32 82 ASP A C 1
ATOM 633 O O . ASP A 1 82 ? 11.432 -12.914 35.977 1.00 23.35 82 ASP A O 1
ATOM 638 N N . SER A 1 83 ? 10.100 -13.582 37.607 1.00 21.07 83 SER A N 1
ATOM 639 C CA . SER A 1 83 ? 9.120 -14.088 36.722 1.00 21.28 83 SER A CA 1
ATOM 640 C C . SER A 1 83 ? 8.536 -12.940 35.922 1.00 19.06 83 SER A C 1
ATOM 641 O O . SER A 1 83 ? 8.057 -13.200 34.838 1.00 16.36 83 SER A O 1
ATOM 644 N N . LEU A 1 84 ? 8.609 -11.706 36.433 1.00 15.87 84 LEU A N 1
ATOM 645 C CA . LEU A 1 84 ? 8.072 -10.537 35.695 1.00 18.78 84 LEU A CA 1
ATOM 646 C C . LEU A 1 84 ? 8.910 -10.224 34.462 1.00 19.60 84 LEU A C 1
ATOM 647 O O . LEU A 1 84 ? 8.425 -9.645 33.479 1.00 15.65 84 LEU A O 1
ATOM 652 N N . TYR A 1 85 ? 10.195 -10.584 34.505 1.00 16.18 85 TYR A N 1
ATOM 653 C CA . TYR A 1 85 ? 11.085 -10.272 33.379 1.00 16.07 85 TYR A CA 1
ATOM 654 C C . TYR A 1 85 ? 12.301 -11.163 33.535 1.00 18.07 85 TYR A C 1
ATOM 655 O O . TYR A 1 85 ? 13.342 -10.735 34.041 1.00 19.35 85 TYR A O 1
ATOM 664 N N . PRO A 1 86 ? 12.138 -12.426 33.179 1.00 16.50 86 PRO A N 1
ATOM 665 C CA . PRO A 1 86 ? 13.102 -13.524 33.481 1.00 15.99 86 PRO A CA 1
ATOM 666 C C . PRO A 1 86 ? 14.488 -13.213 32.995 1.00 20.07 86 PRO A C 1
ATOM 667 O O . PRO A 1 86 ? 14.659 -12.674 31.904 1.00 18.20 86 PRO A O 1
ATOM 671 N N . LYS A 1 87 ? 15.485 -13.591 33.776 1.00 19.88 87 LYS A N 1
ATOM 672 C CA . LYS A 1 87 ? 16.861 -13.416 33.343 1.00 19.40 87 LYS A CA 1
ATOM 673 C C . LYS A 1 87 ? 17.326 -14.401 32.292 1.00 18.68 87 LYS A C 1
ATOM 674 O O . LYS A 1 87 ? 18.200 -14.060 31.497 1.00 22.11 87 LYS A O 1
ATOM 680 N N . ASP A 1 88 ? 16.717 -15.582 32.236 1.00 18.40 88 ASP A N 1
ATOM 681 C CA . ASP A 1 88 ? 17.048 -16.613 31.202 1.00 19.93 88 ASP A CA 1
ATOM 682 C C . ASP A 1 88 ? 16.908 -16.010 29.822 1.00 20.58 88 ASP A C 1
ATOM 683 O O . ASP A 1 88 ? 15.858 -15.448 29.503 1.00 20.75 88 ASP A O 1
ATOM 688 N N . PRO A 1 89 ? 17.960 -16.124 29.003 1.00 21.08 89 PRO A N 1
ATOM 689 C CA . PRO A 1 89 ? 17.927 -15.438 27.706 1.00 19.63 89 PRO A CA 1
ATOM 690 C C . PRO A 1 89 ? 16.777 -15.794 26.788 1.00 18.28 89 PRO A C 1
ATOM 691 O O . PRO A 1 89 ? 16.248 -14.904 26.147 1.00 17.30 89 PRO A O 1
ATOM 695 N N . LYS A 1 90 ? 16.355 -17.059 26.743 1.00 16.27 90 LYS A N 1
ATOM 696 C CA . LYS A 1 90 ? 15.241 -17.401 25.905 1.00 17.06 90 LYS A CA 1
ATOM 697 C C . LYS A 1 90 ? 13.925 -16.904 26.440 1.00 16.07 90 LYS A C 1
ATOM 698 O O . LYS A 1 90 ? 13.101 -16.411 25.668 1.00 15.80 90 LYS A O 1
ATOM 704 N N . LYS A 1 91 ? 13.675 -17.053 27.734 1.00 17.56 91 LYS A N 1
ATOM 705 C CA . LYS A 1 91 ? 12.437 -16.503 28.316 1.00 17.80 91 LYS A CA 1
ATOM 706 C C . LYS A 1 91 ? 12.441 -14.994 28.135 1.00 16.71 91 LYS A C 1
ATOM 707 O O . LYS A 1 91 ? 11.413 -14.375 27.831 1.00 15.75 91 LYS A O 1
ATOM 713 N N . ARG A 1 92 ? 13.590 -14.389 28.363 1.00 15.64 92 ARG A N 1
ATOM 714 C CA . ARG A 1 92 ? 13.611 -12.941 28.255 1.00 13.51 92 ARG A CA 1
ATOM 715 C C . ARG A 1 92 ? 13.323 -12.489 26.809 1.00 13.04 92 ARG A C 1
ATOM 716 O O . ARG A 1 92 ? 12.617 -11.455 26.546 1.00 16.05 92 ARG A O 1
ATOM 724 N N . ALA A 1 93 ? 13.866 -13.236 25.869 1.00 13.75 93 ALA A N 1
ATOM 725 C CA . ALA A 1 93 ? 13.663 -12.907 24.466 1.00 14.06 93 ALA A CA 1
ATOM 726 C C . ALA A 1 93 ? 12.204 -12.996 24.062 1.00 13.59 93 ALA A C 1
ATOM 727 O O . ALA A 1 93 ? 11.725 -12.219 23.219 1.00 14.93 93 ALA A O 1
ATOM 729 N N . LYS A 1 94 ? 11.448 -13.900 24.651 1.00 13.60 94 LYS A N 1
ATOM 730 C CA A LYS A 1 94 ? 10.018 -13.947 24.382 0.50 14.72 94 LYS A CA 1
ATOM 731 C CA B LYS A 1 94 ? 10.018 -13.951 24.386 0.50 14.81 94 LYS A CA 1
ATOM 732 C C . LYS A 1 94 ? 9.313 -12.745 24.895 1.00 15.33 94 LYS A C 1
ATOM 733 O O . LYS A 1 94 ? 8.436 -12.213 24.208 1.00 14.04 94 LYS A O 1
ATOM 744 N N . VAL A 1 95 ? 9.720 -12.278 26.091 1.00 14.13 95 VAL A N 1
ATOM 745 C CA . VAL A 1 95 ? 9.175 -11.030 26.641 1.00 13.80 95 VAL A CA 1
ATOM 746 C C . VAL A 1 95 ? 9.539 -9.851 25.711 1.00 13.66 95 VAL A C 1
ATOM 747 O O . VAL A 1 95 ? 8.640 -9.036 25.326 1.00 13.42 95 VAL A O 1
ATOM 751 N N . ASN A 1 96 ? 10.824 -9.720 25.372 1.00 11.74 96 ASN A N 1
ATOM 752 C CA . ASN A 1 96 ? 11.242 -8.672 24.468 1.00 13.59 96 ASN A CA 1
ATOM 753 C C . ASN A 1 96 ? 10.532 -8.700 23.106 1.00 14.71 96 ASN A C 1
ATOM 754 O O . ASN A 1 96 ? 10.072 -7.650 22.601 1.00 13.40 96 ASN A O 1
ATOM 759 N N . GLN A 1 97 ? 10.371 -9.889 22.509 1.00 13.77 97 GLN A N 1
ATOM 760 C CA . GLN A 1 97 ? 9.688 -10.050 21.254 1.00 13.96 97 GLN A CA 1
ATOM 761 C C . GLN A 1 97 ? 8.265 -9.414 21.386 1.00 14.67 97 GLN A C 1
ATOM 762 O O . GLN A 1 97 ? 7.812 -8.689 20.485 1.00 12.23 97 GLN A O 1
ATOM 768 N N . ARG A 1 98 ? 7.580 -9.695 22.467 1.00 13.23 98 ARG A N 1
ATOM 769 C CA . ARG A 1 98 ? 6.194 -9.258 22.625 1.00 12.19 98 ARG A CA 1
ATOM 770 C C . ARG A 1 98 ? 6.195 -7.747 22.870 1.00 13.10 98 ARG A C 1
ATOM 771 O O . ARG A 1 98 ? 5.259 -7.053 22.507 1.00 12.41 98 ARG A O 1
ATOM 779 N N . LEU A 1 99 ? 7.204 -7.222 23.526 1.00 12.80 99 LEU A N 1
ATOM 780 C CA . LEU A 1 99 ? 7.283 -5.751 23.658 1.00 12.30 99 LEU A CA 1
ATOM 781 C C . LEU A 1 99 ? 7.463 -5.068 22.337 1.00 13.93 99 LEU A C 1
ATOM 782 O O . LEU A 1 99 ? 6.891 -3.976 22.104 1.00 11.68 99 LEU A O 1
ATOM 787 N N . TYR A 1 100 ? 8.295 -5.595 21.445 1.00 13.04 100 TYR A N 1
ATOM 788 C CA . TYR A 1 100 ? 8.405 -5.037 20.131 1.00 12.90 100 TYR A CA 1
ATOM 789 C C . TYR A 1 100 ? 7.138 -5.233 19.296 1.00 12.45 100 TYR A C 1
ATOM 790 O O . TYR A 1 100 ? 6.766 -4.340 18.528 1.00 12.23 100 TYR A O 1
ATOM 799 N N . PHE A 1 101 ? 6.469 -6.372 19.462 1.00 11.09 101 PHE A N 1
ATOM 800 C CA . PHE A 1 101 ? 5.143 -6.566 18.853 1.00 12.29 101 PHE A CA 1
ATOM 801 C C . PHE A 1 101 ? 4.187 -5.444 19.294 1.00 10.45 101 PHE A C 1
ATOM 802 O O . PHE A 1 101 ? 3.474 -4.850 18.491 1.00 13.38 101 PHE A O 1
ATOM 810 N N . ASP A 1 102 ? 4.158 -5.193 20.596 1.00 11.12 102 ASP A N 1
ATOM 811 C CA . ASP A 1 102 ? 3.310 -4.145 21.136 1.00 11.95 102 ASP A CA 1
ATOM 812 C C . ASP A 1 102 ? 3.595 -2.758 20.519 1.00 12.10 102 ASP A C 1
ATOM 813 O O . ASP A 1 102 ? 2.650 -2.070 20.092 1.00 12.99 102 ASP A O 1
ATOM 818 N N . MET A 1 103 ? 4.849 -2.345 20.462 1.00 12.92 103 MET A N 1
ATOM 819 C CA . MET A 1 103 ? 5.152 -1.016 19.888 1.00 11.08 103 MET A CA 1
ATOM 820 C C . MET A 1 103 ? 4.902 -1.051 18.391 1.00 12.53 103 MET A C 1
ATOM 821 O O . MET A 1 103 ? 4.219 -0.161 17.871 1.00 14.57 103 MET A O 1
ATOM 826 N N . GLY A 1 104 ? 5.416 -2.054 17.688 1.00 11.43 104 GLY A N 1
ATOM 827 C CA . GLY A 1 104 ? 5.518 -1.962 16.223 1.00 14.00 104 GLY A CA 1
ATOM 828 C C . GLY A 1 104 ? 4.365 -2.479 15.402 1.00 15.11 104 GLY A C 1
ATOM 829 O O . GLY A 1 104 ? 4.221 -2.134 14.176 1.00 13.45 104 GLY A O 1
ATOM 830 N N . THR A 1 105 ? 3.496 -3.276 16.025 1.00 14.13 105 THR A N 1
ATOM 831 C CA . THR A 1 105 ? 2.390 -3.922 15.358 1.00 13.25 105 THR A CA 1
ATOM 832 C C . THR A 1 105 ? 1.076 -3.521 16.023 1.00 14.81 105 THR A C 1
ATOM 833 O O . THR A 1 105 ? 0.220 -2.878 15.392 1.00 13.60 105 THR A O 1
ATOM 837 N N . LEU A 1 106 ? 0.935 -3.809 17.310 1.00 13.24 106 LEU A N 1
ATOM 838 C CA . LEU A 1 106 ? -0.343 -3.561 17.999 1.00 12.48 106 LEU A CA 1
ATOM 839 C C . LEU A 1 106 ? -0.600 -2.092 18.181 1.00 15.49 106 LEU A C 1
ATOM 840 O O . LEU A 1 106 ? -1.572 -1.545 17.688 1.00 16.42 106 LEU A O 1
ATOM 845 N N . TYR A 1 107 ? 0.222 -1.424 18.991 1.00 13.88 107 TYR A N 1
ATOM 846 C CA . TYR A 1 107 ? -0.031 -0.014 19.236 1.00 14.99 107 TYR A CA 1
ATOM 847 C C . TYR A 1 107 ? 0.169 0.810 17.948 1.00 15.25 107 TYR A C 1
ATOM 848 O O . TYR A 1 107 ? -0.567 1.775 17.693 1.00 15.68 107 TYR A O 1
ATOM 857 N N . GLN A 1 108 ? 1.164 0.446 17.141 1.00 13.72 108 GLN A N 1
ATOM 858 C CA . GLN A 1 108 ? 1.366 1.137 15.868 1.00 15.07 108 GLN A CA 1
ATOM 859 C C . GLN A 1 108 ? 0.090 1.158 15.010 1.00 16.47 108 GLN A C 1
ATOM 860 O O . GLN A 1 108 ? -0.311 2.227 14.542 1.00 16.76 108 GLN A O 1
ATOM 866 N N . SER A 1 109 ? -0.513 0.001 14.837 1.00 16.15 109 SER A N 1
ATOM 867 C CA . SER A 1 109 ? -1.668 -0.136 14.005 1.00 17.74 109 SER A CA 1
ATOM 868 C C . SER A 1 109 ? -2.878 0.585 14.613 1.00 18.04 109 SER A C 1
ATOM 869 O O . SER A 1 109 ? -3.702 1.168 13.869 1.00 19.71 109 SER A O 1
ATOM 872 N N . PHE A 1 110 ? -3.020 0.569 15.936 1.00 15.82 110 PHE A N 1
ATOM 873 C CA . PHE A 1 110 ? -4.013 1.398 16.591 1.00 16.79 110 PHE A CA 1
ATOM 874 C C . PHE A 1 110 ? -3.796 2.883 16.311 1.00 19.91 110 PHE A C 1
ATOM 875 O O . PHE A 1 110 ? -4.741 3.624 15.965 1.00 18.84 110 PHE A O 1
ATOM 883 N N . GLY A 1 111 ? -2.567 3.356 16.516 1.00 16.63 111 GLY A N 1
ATOM 884 C CA . GLY A 1 111 ? -2.254 4.799 16.314 1.00 19.42 111 GLY A CA 1
ATOM 885 C C . GLY A 1 111 ? -2.510 5.184 14.870 1.00 21.89 111 GLY A C 1
ATOM 886 O O . GLY A 1 111 ? -3.122 6.211 14.582 1.00 23.22 111 GLY A O 1
ATOM 887 N N . ASP A 1 112 ? -2.104 4.344 13.943 1.00 20.80 112 ASP A N 1
ATOM 888 C CA . ASP A 1 112 ? -2.307 4.626 12.492 1.00 20.53 112 ASP A CA 1
ATOM 889 C C . ASP A 1 112 ? -3.794 4.770 12.145 1.00 27.58 112 ASP A C 1
ATOM 890 O O . ASP A 1 112 ? -4.172 5.535 11.232 1.00 25.51 112 ASP A O 1
ATOM 895 N N . ALA A 1 113 ? -4.631 4.016 12.839 1.00 24.76 113 ALA A N 1
ATOM 896 C CA . ALA A 1 113 ? -6.045 4.012 12.563 1.00 24.76 113 ALA A CA 1
ATOM 897 C C . ALA A 1 113 ? -6.769 5.113 13.261 1.00 30.19 113 ALA A C 1
ATOM 898 O O . ALA A 1 113 ? -7.742 5.642 12.665 1.00 28.23 113 ALA A O 1
ATOM 900 N N . TYR A 1 114 ? -6.340 5.497 14.480 1.00 22.70 114 TYR A N 1
ATOM 901 C CA . TYR A 1 114 ? -7.120 6.427 15.286 1.00 24.08 114 TYR A CA 1
ATOM 902 C C . TYR A 1 114 ? -6.597 7.815 15.448 1.00 23.80 114 TYR A C 1
ATOM 903 O O . TYR A 1 114 ? -7.390 8.755 15.716 1.00 27.13 114 TYR A O 1
ATOM 912 N N . TYR A 1 115 ? -5.294 7.971 15.363 1.00 22.99 115 TYR A N 1
ATOM 913 C CA . TYR A 1 115 ? -4.662 9.258 15.671 1.00 25.86 115 TYR A CA 1
ATOM 914 C C . TYR A 1 115 ? -5.015 10.298 14.635 1.00 29.19 115 TYR A C 1
ATOM 915 O O . TYR A 1 115 ? -5.271 11.451 15.011 1.00 34.65 115 TYR A O 1
ATOM 924 N N . PRO A 1 116 ? -5.007 9.902 13.351 1.00 25.37 116 PRO A N 1
ATOM 925 C CA . PRO A 1 116 ? -5.317 10.907 12.322 1.00 28.68 116 PRO A CA 1
ATOM 926 C C . PRO A 1 116 ? -6.726 11.409 12.566 1.00 35.06 116 PRO A C 1
ATOM 927 O O . PRO A 1 116 ? -7.011 12.600 12.357 1.00 41.64 116 PRO A O 1
ATOM 931 N N . HIS A 1 117 ? -7.598 10.506 12.996 1.00 31.76 117 HIS A N 1
ATOM 932 C CA . HIS A 1 117 ? -8.983 10.879 13.243 1.00 38.57 117 HIS A CA 1
ATOM 933 C C . HIS A 1 117 ? -9.164 11.743 14.481 1.00 41.79 117 HIS A C 1
ATOM 934 O O . HIS A 1 117 ? -9.844 12.770 14.455 1.00 41.94 117 HIS A O 1
ATOM 941 N N . MET A 1 118 ? -8.573 11.320 15.578 1.00 37.42 118 MET A N 1
ATOM 942 C CA . MET A 1 118 ? -8.734 12.036 16.825 1.00 39.76 118 MET A CA 1
ATOM 943 C C . MET A 1 118 ? -7.990 13.371 16.843 1.00 45.05 118 MET A C 1
ATOM 944 O O . MET A 1 118 ? -8.478 14.362 17.379 1.00 37.54 118 MET A O 1
ATOM 949 N N . PHE A 1 119 ? -6.780 13.366 16.299 1.00 40.26 119 PHE A N 1
ATOM 950 C CA . PHE A 1 119 ? -5.947 14.529 16.306 1.00 44.81 119 PHE A CA 1
ATOM 951 C C . PHE A 1 119 ? -5.886 15.230 14.938 1.00 48.04 119 PHE A C 1
ATOM 952 O O . PHE A 1 119 ? -5.410 16.367 14.829 1.00 50.58 119 PHE A O 1
ATOM 960 N N . GLY A 1 120 ? -6.338 14.573 13.889 1.00 47.53 120 GLY A N 1
ATOM 961 C CA . GLY A 1 120 ? -6.237 15.198 12.579 1.00 50.21 120 GLY A CA 1
ATOM 962 C C . GLY A 1 120 ? -7.581 15.576 11.993 1.00 54.35 120 GLY A C 1
ATOM 963 O O . GLY A 1 120 ? -7.647 15.977 10.845 1.00 57.02 120 GLY A O 1
ATOM 964 N N . GLY A 1 121 ? -8.659 15.440 12.763 1.00 53.45 121 GLY A N 1
ATOM 965 C CA . GLY A 1 121 ? -9.994 15.604 12.206 1.00 50.47 121 GLY A CA 1
ATOM 966 C C . GLY A 1 121 ? -10.381 14.571 11.149 1.00 53.28 121 GLY A C 1
ATOM 967 O O . GLY A 1 121 ? -11.565 14.395 10.861 1.00 58.27 121 GLY A O 1
ATOM 968 N N . ALA A 1 122 ? -9.409 13.866 10.569 1.00 48.67 122 ALA A N 1
ATOM 969 C CA . ALA A 1 122 ? -9.707 12.900 9.491 1.00 44.59 122 ALA A CA 1
ATOM 970 C C . ALA A 1 122 ? -10.787 11.907 9.844 1.00 42.93 122 ALA A C 1
ATOM 971 O O . ALA A 1 122 ? -10.970 11.569 11.003 1.00 46.64 122 ALA A O 1
ATOM 973 N N . PRO A 1 123 ? -11.520 11.420 8.837 1.00 38.96 123 PRO A N 1
ATOM 974 C CA . PRO A 1 123 ? -12.451 10.318 9.069 1.00 38.89 123 PRO A CA 1
ATOM 975 C C . PRO A 1 123 ? -11.726 8.976 9.233 1.00 39.37 123 PRO A C 1
ATOM 976 O O . PRO A 1 123 ? -10.671 8.751 8.636 1.00 35.94 123 PRO A O 1
ATOM 980 N N . LEU A 1 124 ? -12.312 8.092 10.022 1.00 39.16 124 LEU A N 1
ATOM 981 C CA . LEU A 1 124 ? -11.757 6.773 10.233 1.00 36.87 124 LEU A CA 1
ATOM 982 C C . LEU A 1 124 ? -11.760 5.913 8.989 1.00 40.18 124 LEU A C 1
ATOM 983 O O . LEU A 1 124 ? -12.764 5.753 8.354 1.00 42.28 124 LEU A O 1
ATOM 988 N N . ASP A 1 125 ? -10.604 5.355 8.669 1.00 36.46 125 ASP A N 1
ATOM 989 C CA . ASP A 1 125 ? -10.397 4.559 7.497 1.00 38.43 125 ASP A CA 1
ATOM 990 C C . ASP A 1 125 ? -10.584 3.116 7.892 1.00 42.23 125 ASP A C 1
ATOM 991 O O . ASP A 1 125 ? -9.814 2.550 8.678 1.00 35.72 125 ASP A O 1
ATOM 996 N N . GLU A 1 126 ? -11.621 2.513 7.343 1.00 42.16 126 GLU A N 1
ATOM 997 C CA . GLU A 1 126 ? -11.961 1.144 7.696 1.00 43.07 126 GLU A CA 1
ATOM 998 C C . GLU A 1 126 ? -10.890 0.143 7.277 1.00 37.41 126 GLU A C 1
ATOM 999 O O . GLU A 1 126 ? -10.794 -0.936 7.828 1.00 37.67 126 GLU A O 1
ATOM 1005 N N . ASP A 1 127 ? -10.059 0.482 6.314 1.00 34.76 127 ASP A N 1
ATOM 1006 C CA . ASP A 1 127 ? -8.934 -0.411 6.027 1.00 34.45 127 ASP A CA 1
ATOM 1007 C C . ASP A 1 127 ? -7.811 -0.361 7.082 1.00 34.62 127 ASP A C 1
ATOM 1008 O O . ASP A 1 127 ? -7.169 -1.384 7.387 1.00 34.94 127 ASP A O 1
ATOM 1013 N N . LYS A 1 128 ? -7.591 0.816 7.644 1.00 31.60 128 LYS A N 1
ATOM 1014 C CA . LYS A 1 128 ? -6.610 0.945 8.722 1.00 29.93 128 LYS A CA 1
ATOM 1015 C C . LYS A 1 128 ? -7.117 0.224 9.960 1.00 30.85 128 LYS A C 1
ATOM 1016 O O . LYS A 1 128 ? -6.327 -0.352 10.710 1.00 25.18 128 LYS A O 1
ATOM 1022 N N . LYS A 1 129 ? -8.432 0.262 10.180 1.00 29.03 129 LYS A N 1
ATOM 1023 C CA . LYS A 1 129 ? -9.017 -0.424 11.333 1.00 28.38 129 LYS A CA 1
ATOM 1024 C C . LYS A 1 129 ? -8.816 -1.902 11.145 1.00 29.14 129 LYS A C 1
ATOM 1025 O O . LYS A 1 129 ? -8.538 -2.636 12.108 1.00 25.96 129 LYS A O 1
ATOM 1031 N N . LYS A 1 130 ? -8.960 -2.336 9.888 1.00 23.49 130 LYS A N 1
ATOM 1032 C CA . LYS A 1 130 ? -8.725 -3.699 9.529 1.00 27.96 130 LYS A CA 1
ATOM 1033 C C . LYS A 1 130 ? -7.289 -4.143 9.828 1.00 25.56 130 LYS A C 1
ATOM 1034 O O . LYS A 1 130 ? -7.066 -5.330 10.153 1.00 24.75 130 LYS A O 1
ATOM 1040 N N . LYS A 1 131 ? -6.302 -3.256 9.645 1.00 24.00 131 LYS A N 1
ATOM 1041 C CA . LYS A 1 131 ? -4.923 -3.666 9.920 1.00 22.82 131 LYS A CA 1
ATOM 1042 C C . LYS A 1 131 ? -4.765 -3.824 11.469 1.00 18.85 131 LYS A C 1
ATOM 1043 O O . LYS A 1 131 ? -3.985 -4.707 11.948 1.00 21.06 131 LYS A O 1
ATOM 1049 N N . LEU A 1 132 ? -5.450 -2.979 12.213 1.00 18.89 132 LEU A N 1
ATOM 1050 C CA . LEU A 1 132 ? -5.533 -3.178 13.704 1.00 18.53 132 LEU A CA 1
ATOM 1051 C C . LEU A 1 132 ? -6.154 -4.537 13.991 1.00 19.28 132 LEU A C 1
ATOM 1052 O O . LEU A 1 132 ? -5.642 -5.331 14.834 1.00 18.94 132 LEU A O 1
ATOM 1057 N N . GLY A 1 133 ? -7.256 -4.859 13.286 1.00 16.96 133 GLY A N 1
ATOM 1058 C CA . GLY A 1 133 ? -7.766 -6.208 13.344 1.00 17.96 133 GLY A CA 1
ATOM 1059 C C . GLY A 1 133 ? -6.739 -7.315 13.149 1.00 19.24 133 GLY A C 1
ATOM 1060 O O . GLY A 1 133 ? -6.703 -8.317 13.877 1.00 18.67 133 GLY A O 1
ATOM 1061 N N . ASP A 1 134 ? -5.888 -7.177 12.118 1.00 21.09 134 ASP A N 1
ATOM 1062 C CA . ASP A 1 134 ? -4.863 -8.151 11.895 1.00 18.90 134 ASP A CA 1
ATOM 1063 C C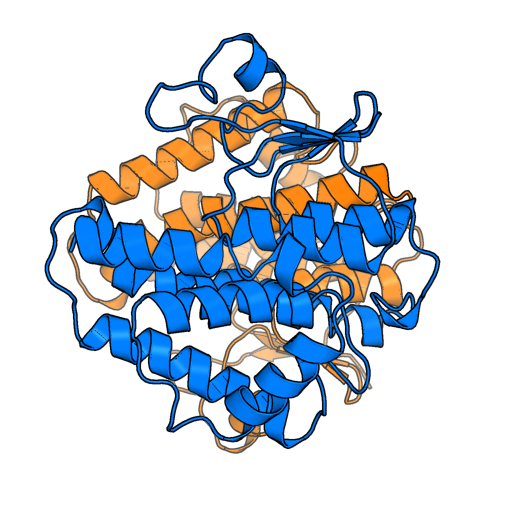 . ASP A 1 134 ? -3.919 -8.326 13.107 1.00 16.89 134 ASP A C 1
ATOM 1064 O O . ASP A 1 134 ? -3.533 -9.420 13.416 1.00 18.65 134 ASP A O 1
ATOM 1069 N N . ALA A 1 135 ? -3.521 -7.225 13.710 1.00 19.52 135 ALA A N 1
ATOM 1070 C CA . ALA A 1 135 ? -2.668 -7.282 14.874 1.00 18.11 135 ALA A CA 1
ATOM 1071 C C . ALA A 1 135 ? -3.386 -7.999 16.014 1.00 15.94 135 ALA A C 1
ATOM 1072 O O . ALA A 1 135 ? -2.793 -8.797 16.720 1.00 15.81 135 ALA A O 1
ATOM 1074 N N . LEU A 1 136 ? -4.674 -7.739 16.178 1.00 13.95 136 LEU A N 1
ATOM 1075 C CA . LEU A 1 136 ? -5.429 -8.377 17.216 1.00 15.57 136 LEU A CA 1
ATOM 1076 C C . LEU A 1 136 ? -5.577 -9.902 16.938 1.00 13.19 136 LEU A C 1
ATOM 1077 O O . LEU A 1 136 ? -5.557 -10.723 17.846 1.00 16.27 136 LEU A O 1
ATOM 1082 N N . VAL A 1 137 ? -5.726 -10.275 15.679 1.00 14.41 137 VAL A N 1
ATOM 1083 C CA . VAL A 1 137 ? -5.708 -11.661 15.319 1.00 16.87 137 VAL A CA 1
ATOM 1084 C C . VAL A 1 137 ? -4.396 -12.355 15.741 1.00 15.90 137 VAL A C 1
ATOM 1085 O O . VAL A 1 137 ? -4.411 -13.446 16.292 1.00 16.76 137 VAL A O 1
ATOM 1089 N N . PHE A 1 138 ? -3.257 -11.728 15.471 1.00 16.59 138 PHE A N 1
ATOM 1090 C CA . PHE A 1 138 ? -1.995 -12.312 15.875 1.00 13.54 138 PHE A CA 1
ATOM 1091 C C . PHE A 1 138 ? -1.923 -12.437 17.406 1.00 13.75 138 PHE A C 1
ATOM 1092 O O . PHE A 1 138 ? -1.531 -13.465 17.942 1.00 16.26 138 PHE A O 1
ATOM 1100 N N . LEU A 1 139 ? -2.326 -11.405 18.105 1.00 15.78 139 LEU A N 1
ATOM 1101 C CA . LEU A 1 139 ? -2.344 -11.433 19.585 1.00 15.10 139 LEU A CA 1
ATOM 1102 C C . LEU A 1 139 ? -3.219 -12.559 20.124 1.00 15.36 139 LEU A C 1
ATOM 1103 O O . LEU A 1 139 ? -2.825 -13.290 21.025 1.00 14.48 139 LEU A O 1
ATOM 1108 N N . ASP A 1 140 ? -4.427 -12.685 19.573 1.00 14.43 140 ASP A N 1
ATOM 1109 C CA . ASP A 1 140 ? -5.350 -13.717 19.964 1.00 17.03 140 ASP A CA 1
ATOM 1110 C C . ASP A 1 140 ? -4.734 -15.113 19.754 1.00 15.89 140 ASP A C 1
ATOM 1111 O O . ASP A 1 140 ? -4.954 -16.032 20.546 1.00 19.07 140 ASP A O 1
ATOM 1116 N N . GLY A 1 141 ? -3.962 -15.252 18.704 1.00 20.78 141 GLY A N 1
ATOM 1117 C CA . GLY A 1 141 ? -3.211 -16.456 18.426 1.00 20.88 141 GLY A CA 1
ATOM 1118 C C . GLY A 1 141 ? -2.131 -16.752 19.433 1.00 19.74 141 GLY A C 1
ATOM 1119 O O . GLY A 1 141 ? -1.956 -17.897 19.823 1.00 21.17 141 GLY A O 1
ATOM 1120 N N . PHE A 1 142 ? -1.356 -15.735 19.817 1.00 19.55 142 PHE A N 1
ATOM 1121 C CA . PHE A 1 142 ? -0.340 -15.897 20.848 1.00 19.32 142 PHE A CA 1
ATOM 1122 C C . PHE A 1 142 ? -0.957 -16.478 22.125 1.00 19.99 142 PHE A C 1
ATOM 1123 O O . PHE A 1 142 ? -0.333 -17.251 22.829 1.00 20.94 142 PHE A O 1
ATOM 1131 N N . LEU A 1 143 ? -2.176 -16.031 22.431 1.00 17.53 143 LEU A N 1
ATOM 1132 C CA . LEU A 1 143 ? -2.849 -16.334 23.668 1.00 16.89 143 LEU A CA 1
ATOM 1133 C C . LEU A 1 143 ? -3.643 -17.647 23.621 1.00 20.42 143 LEU A C 1
ATOM 1134 O O . LEU A 1 143 ? -4.257 -18.018 24.583 1.00 23.44 143 LEU A O 1
ATOM 1139 N N . GLU A 1 144 ? -3.607 -18.342 22.487 1.00 26.31 144 GLU A N 1
ATOM 1140 C CA . GLU A 1 144 ? -4.324 -19.592 22.327 1.00 28.19 144 GLU A CA 1
ATOM 1141 C C . GLU A 1 144 ? -3.616 -20.661 23.078 1.00 29.22 144 GLU A C 1
ATOM 1142 O O . GLU A 1 144 ? -4.259 -21.504 23.687 1.00 35.87 144 GLU A O 1
ATOM 1148 N N . LYS A 1 145 ? -2.291 -20.635 23.015 1.00 31.06 145 LYS A N 1
ATOM 1149 C CA . LYS A 1 145 ? -1.432 -21.720 23.560 1.00 38.06 145 LYS A CA 1
ATOM 1150 C C . LYS A 1 145 ? -0.451 -21.252 24.664 1.00 38.90 145 LYS A C 1
ATOM 1151 O O . LYS A 1 145 ? 0.506 -21.941 25.021 1.00 39.37 145 LYS A O 1
ATOM 1157 N N . SER A 1 146 ? -0.685 -20.041 25.166 1.00 30.51 146 SER A N 1
ATOM 1158 C CA . SER A 1 146 ? -0.019 -19.576 26.346 1.00 27.54 146 SER A CA 1
ATOM 1159 C C . SER A 1 146 ? -1.028 -18.802 27.195 1.00 24.11 146 SER A C 1
ATOM 1160 O O . SER A 1 146 ? -1.942 -18.193 26.655 1.00 24.53 146 SER A O 1
ATOM 1163 N N . ALA A 1 147 ? -0.909 -18.873 28.523 1.00 20.88 147 ALA A N 1
ATOM 1164 C CA . ALA A 1 147 ? -1.772 -18.147 29.438 1.00 22.90 147 ALA A CA 1
ATOM 1165 C C . ALA A 1 147 ? -1.570 -16.630 29.325 1.00 17.25 147 ALA A C 1
ATOM 1166 O O . ALA A 1 147 ? -2.542 -15.845 29.399 1.00 21.02 147 ALA A O 1
ATOM 1168 N N . PHE A 1 148 ? -0.290 -16.264 29.211 1.00 17.94 148 PHE A N 1
ATOM 1169 C CA . PHE A 1 148 ? 0.066 -14.851 29.065 1.00 18.27 148 PHE A CA 1
ATOM 1170 C C . PHE A 1 148 ? 0.787 -14.639 27.724 1.00 16.21 148 PHE A C 1
ATOM 1171 O O . PHE A 1 148 ? 1.085 -15.568 27.025 1.00 15.58 148 PHE A O 1
ATOM 1179 N N . VAL A 1 149 ? 1.106 -13.388 27.364 1.00 14.44 149 VAL A N 1
ATOM 1180 C CA . VAL A 1 149 ? 1.574 -13.147 25.996 1.00 14.02 149 VAL A CA 1
ATOM 1181 C C . VAL A 1 149 ? 2.885 -13.794 25.642 1.00 16.56 149 VAL A C 1
ATOM 1182 O O . VAL A 1 149 ? 3.126 -14.089 24.488 1.00 17.78 149 VAL A O 1
ATOM 1186 N N . ALA A 1 150 ? 3.720 -14.002 26.637 1.00 16.42 150 ALA A N 1
ATOM 1187 C CA . ALA A 1 150 ? 5.069 -14.529 26.407 1.00 18.96 150 ALA A CA 1
ATOM 1188 C C . ALA A 1 150 ? 5.405 -15.771 27.201 1.00 23.46 150 ALA A C 1
ATOM 1189 O O . ALA A 1 150 ? 6.574 -16.163 27.261 1.00 24.09 150 ALA A O 1
ATOM 1191 N N . GLY A 1 151 ? 4.378 -16.416 27.745 1.00 18.61 151 GLY A N 1
ATOM 1192 C CA . GLY A 1 151 ? 4.569 -17.637 28.554 1.00 21.26 151 GLY A CA 1
ATOM 1193 C C . GLY A 1 151 ? 3.475 -17.831 29.570 1.00 21.59 151 GLY A C 1
ATOM 1194 O O . GLY A 1 151 ? 2.331 -17.421 29.379 1.00 21.10 151 GLY A O 1
ATOM 1195 N N . GLU A 1 152 ? 3.819 -18.478 30.662 1.00 23.53 152 GLU A N 1
ATOM 1196 C CA . GLU A 1 152 ? 2.844 -18.879 31.669 1.00 23.22 152 GLU A CA 1
ATOM 1197 C C . GLU A 1 152 ? 2.661 -17.941 32.838 1.00 22.00 152 GLU A C 1
ATOM 1198 O O . GLU A 1 152 ? 1.762 -18.153 33.632 1.00 20.64 152 GLU A O 1
ATOM 1204 N N . ASP A 1 153 ? 3.480 -16.888 32.926 1.00 22.27 153 ASP A N 1
ATOM 1205 C CA . ASP A 1 153 ? 3.424 -15.928 34.016 1.00 19.88 153 ASP A CA 1
ATOM 1206 C C . ASP A 1 153 ? 3.172 -14.534 33.491 1.00 16.69 153 ASP A C 1
ATOM 1207 O O . ASP A 1 153 ? 3.616 -14.223 32.332 1.00 16.72 153 ASP A O 1
ATOM 1212 N N . LEU A 1 154 ? 2.616 -13.683 34.334 1.00 17.04 154 LEU A N 1
ATOM 1213 C CA . LEU A 1 154 ? 2.502 -12.247 34.000 1.00 13.99 154 LEU A CA 1
ATOM 1214 C C . LEU A 1 154 ? 3.896 -11.683 33.824 1.00 15.87 154 LEU A C 1
ATOM 1215 O O . LEU A 1 154 ? 4.738 -11.847 34.740 1.00 17.88 154 LEU A O 1
ATOM 1220 N N . THR A 1 155 ? 4.136 -11.004 32.707 1.00 15.19 155 THR A N 1
ATOM 1221 C CA . THR A 1 155 ? 5.389 -10.322 32.495 1.00 14.08 155 THR A CA 1
ATOM 1222 C C . THR A 1 155 ? 5.197 -8.888 32.104 1.00 14.07 155 THR A C 1
ATOM 1223 O O . THR A 1 155 ? 4.055 -8.431 31.899 1.00 12.85 155 THR A O 1
ATOM 1227 N N . LEU A 1 156 ? 6.301 -8.148 32.003 1.00 13.00 156 LEU A N 1
ATOM 1228 C CA A LEU A 1 156 ? 6.274 -6.762 31.495 0.17 12.18 156 LEU A CA 1
ATOM 1229 C CA B LEU A 1 156 ? 6.248 -6.754 31.533 0.83 11.80 156 LEU A CA 1
ATOM 1230 C C . LEU A 1 156 ? 5.519 -6.666 30.160 1.00 11.02 156 LEU A C 1
ATOM 1231 O O . LEU A 1 156 ? 4.888 -5.683 29.841 1.00 12.40 156 LEU A O 1
ATOM 1240 N N . ALA A 1 157 ? 5.604 -7.710 29.352 1.00 11.38 157 ALA A N 1
ATOM 1241 C CA . ALA A 1 157 ? 4.977 -7.656 28.035 1.00 11.11 157 ALA A CA 1
ATOM 1242 C C . ALA A 1 157 ? 3.416 -7.631 28.140 1.00 11.75 157 ALA A C 1
ATOM 1243 O O . ALA A 1 157 ? 2.769 -6.919 27.356 1.00 11.47 157 ALA A O 1
ATOM 1245 N N . ASP A 1 158 ? 2.879 -8.303 29.155 1.00 11.54 158 ASP A N 1
ATOM 1246 C CA . ASP A 1 158 ? 1.442 -8.295 29.411 1.00 11.57 158 ASP A CA 1
ATOM 1247 C C . ASP A 1 158 ? 1.030 -6.887 29.796 1.00 11.22 158 ASP A C 1
ATOM 1248 O O . ASP A 1 158 ? -0.059 -6.436 29.430 1.00 14.15 158 ASP A O 1
ATOM 1253 N N . LEU A 1 159 ? 1.880 -6.206 30.565 1.00 14.32 159 LEU A N 1
ATOM 1254 C CA . LEU A 1 159 ? 1.542 -4.884 31.043 1.00 12.40 159 LEU A CA 1
ATOM 1255 C C . LEU A 1 159 ? 1.504 -3.842 29.924 1.00 12.64 159 LEU A C 1
ATOM 1256 O O . LEU A 1 159 ? 0.594 -3.013 29.845 1.00 13.61 159 LEU A O 1
ATOM 1261 N N . ALA A 1 160 ? 2.448 -3.917 28.988 1.00 12.51 160 ALA A N 1
ATOM 1262 C CA . ALA A 1 160 ? 2.424 -3.017 27.821 1.00 12.15 160 ALA A CA 1
ATOM 1263 C C . ALA A 1 160 ? 1.220 -3.296 26.952 1.00 13.69 160 ALA A C 1
ATOM 1264 O O . ALA A 1 160 ? 0.474 -2.402 26.514 1.00 13.48 160 ALA A O 1
ATOM 1266 N N . ILE A 1 161 ? 0.962 -4.572 26.768 1.00 10.72 161 ILE A N 1
ATOM 1267 C CA . ILE A 1 161 ? -0.114 -4.954 25.833 1.00 11.44 161 ILE A CA 1
ATOM 1268 C C . ILE A 1 161 ? -1.451 -4.635 26.460 1.00 12.56 161 ILE A C 1
ATOM 1269 O O . ILE A 1 161 ? -2.369 -4.276 25.725 1.00 13.00 161 ILE A O 1
ATOM 1274 N N . VAL A 1 162 ? -1.559 -4.737 27.774 1.00 13.28 162 VAL A N 1
ATOM 1275 C CA . VAL A 1 162 ? -2.857 -4.420 28.401 1.00 14.21 162 VAL A CA 1
ATOM 1276 C C . VAL A 1 162 ? -3.052 -2.912 28.339 1.00 12.07 162 VAL A C 1
ATOM 1277 O O . VAL A 1 162 ? -4.186 -2.466 28.180 1.00 13.00 162 VAL A O 1
ATOM 1281 N N . ALA A 1 163 ? -1.975 -2.095 28.439 1.00 10.85 163 ALA A N 1
ATOM 1282 C CA . ALA A 1 163 ? -2.185 -0.652 28.209 1.00 12.11 163 ALA A CA 1
ATOM 1283 C C . ALA A 1 163 ? -2.722 -0.396 26.788 1.00 13.63 163 ALA A C 1
ATOM 1284 O O . ALA A 1 163 ? -3.644 0.401 26.592 1.00 15.40 163 ALA A O 1
ATOM 1286 N N . SER A 1 164 ? -2.143 -1.054 25.814 1.00 12.20 164 SER A N 1
ATOM 1287 C CA . SER A 1 164 ? -2.591 -0.956 24.443 1.00 12.77 164 SER A CA 1
ATOM 1288 C C . SER A 1 164 ? -4.042 -1.412 24.244 1.00 15.76 164 SER A C 1
ATOM 1289 O O . SER A 1 164 ? -4.865 -0.675 23.700 1.00 14.69 164 SER A O 1
ATOM 1292 N N . ILE A 1 165 ? -4.356 -2.599 24.743 1.00 14.64 165 ILE A N 1
ATOM 1293 C CA . ILE A 1 165 ? -5.716 -3.146 24.532 1.00 14.49 165 ILE A CA 1
ATOM 1294 C C . ILE A 1 165 ? -6.770 -2.310 25.233 1.00 13.20 165 ILE A C 1
ATOM 1295 O O . ILE A 1 165 ? -7.844 -2.116 24.721 1.00 16.45 165 ILE A O 1
ATOM 1300 N N . SER A 1 166 ? -6.467 -1.783 26.411 1.00 15.46 166 SER A N 1
ATOM 1301 C CA . SER A 1 166 ? -7.412 -0.915 27.137 1.00 14.35 166 SER A CA 1
ATOM 1302 C C . SER A 1 166 ? -7.689 0.379 26.407 1.00 17.20 166 SER A C 1
ATOM 1303 O O . SER A 1 166 ? -8.792 0.902 26.499 1.00 20.14 166 SER A O 1
ATOM 1306 N N . THR A 1 167 ? -6.715 0.853 25.671 1.00 16.56 167 THR A N 1
ATOM 1307 C CA . THR A 1 167 ? -6.830 2.039 24.856 1.00 15.02 167 THR A CA 1
ATOM 1308 C C . THR A 1 167 ? -7.710 1.721 23.651 1.00 16.84 167 THR A C 1
ATOM 1309 O O . THR A 1 167 ? -8.627 2.484 23.263 1.00 18.34 167 THR A O 1
ATOM 1313 N N . ILE A 1 168 ? -7.426 0.608 23.018 1.00 16.74 168 ILE A N 1
ATOM 1314 C CA . ILE A 1 168 ? -8.203 0.115 21.900 1.00 15.21 168 ILE A CA 1
ATOM 1315 C C . ILE A 1 168 ? -9.676 -0.067 22.329 1.00 21.04 168 ILE A C 1
ATOM 1316 O O . ILE A 1 168 ? -10.639 0.316 21.590 1.00 19.82 168 ILE A O 1
ATOM 1321 N N . GLU A 1 169 ? -9.875 -0.563 23.544 1.00 17.75 169 GLU A N 1
ATOM 1322 C CA . GLU A 1 169 ? -11.238 -0.733 24.046 1.00 19.57 169 GLU A CA 1
ATOM 1323 C C . GLU A 1 169 ? -11.913 0.629 24.263 1.00 22.11 169 GLU A C 1
ATOM 1324 O O . GLU A 1 169 ? -13.105 0.790 23.954 1.00 23.72 169 GLU A O 1
ATOM 1330 N N . ALA A 1 170 ? -11.160 1.589 24.792 1.00 21.36 170 ALA A N 1
ATOM 1331 C CA . ALA A 1 170 ? -11.644 2.912 25.147 1.00 23.17 170 ALA A CA 1
ATOM 1332 C C . ALA A 1 170 ? -12.120 3.690 23.930 1.00 24.23 170 ALA A C 1
ATOM 1333 O O . ALA A 1 170 ? -12.871 4.638 24.121 1.00 29.99 170 ALA A O 1
ATOM 1335 N N . VAL A 1 171 ? -11.662 3.343 22.725 1.00 22.79 171 VAL A N 1
ATOM 1336 C CA . VAL A 1 171 ? -12.128 4.040 21.484 1.00 29.12 171 VAL A CA 1
ATOM 1337 C C . VAL A 1 171 ? -13.330 3.307 20.870 1.00 26.35 171 VAL A C 1
ATOM 1338 O O . VAL A 1 171 ? -13.700 3.568 19.729 1.00 32.47 171 VAL A O 1
ATOM 1342 N N . GLU A 1 172 ? -13.871 2.340 21.621 1.00 26.75 172 GLU A N 1
ATOM 1343 C CA . GLU A 1 172 ? -15.029 1.564 21.210 1.00 26.52 172 GLU A CA 1
ATOM 1344 C C . GLU A 1 172 ? -14.784 0.646 20.045 1.00 27.43 172 GLU A C 1
ATOM 1345 O O . GLU A 1 172 ? -15.695 0.189 19.409 1.00 27.85 172 GLU A O 1
ATOM 1351 N N . TYR A 1 173 ? -13.534 0.263 19.816 1.00 23.75 173 TYR A N 1
ATOM 1352 C CA . TYR A 1 173 ? -13.254 -0.737 18.854 1.00 23.27 173 TYR A CA 1
ATOM 1353 C C . TYR A 1 173 ? -13.813 -2.043 19.339 1.00 23.32 173 TYR A C 1
ATOM 1354 O O . TYR A 1 173 ? -13.842 -2.282 20.534 1.00 21.91 173 TYR A O 1
ATOM 1363 N N . ASP A 1 174 ? -14.322 -2.865 18.432 1.00 22.15 174 ASP A N 1
ATOM 1364 C CA . ASP A 1 174 ? -15.042 -4.055 18.842 1.00 25.86 174 ASP A CA 1
ATOM 1365 C C . ASP A 1 174 ? -14.153 -5.292 19.034 1.00 24.11 174 ASP A C 1
ATOM 1366 O O . ASP A 1 174 ? -13.700 -5.884 18.086 1.00 26.88 174 ASP A O 1
ATOM 1371 N N . LEU A 1 175 ? -13.952 -5.675 20.291 1.00 23.16 175 LEU A N 1
ATOM 1372 C CA . LEU A 1 175 ? -13.043 -6.789 20.652 1.00 23.72 175 LEU A CA 1
ATOM 1373 C C . LEU A 1 175 ? -13.726 -8.134 20.852 1.00 26.16 175 LEU A C 1
ATOM 1374 O O . LEU A 1 175 ? -13.085 -9.149 21.096 1.00 23.59 175 LEU A O 1
ATOM 1379 N N . SER A 1 176 ? -15.055 -8.199 20.715 1.00 26.53 176 SER A N 1
ATOM 1380 C CA . SER A 1 176 ? -15.756 -9.462 20.929 1.00 28.18 176 SER A CA 1
ATOM 1381 C C . SER A 1 176 ? -15.294 -10.649 20.081 1.00 25.71 176 SER A C 1
ATOM 1382 O O . SER A 1 176 ? -15.404 -11.781 20.496 1.00 28.66 176 SER A O 1
ATOM 1385 N N . PRO A 1 177 ? -14.770 -10.428 18.865 1.00 29.04 177 PRO A N 1
ATOM 1386 C CA . PRO A 1 177 ? -14.304 -11.649 18.165 1.00 28.12 177 PRO A CA 1
ATOM 1387 C C . PRO A 1 177 ? -13.135 -12.348 18.821 1.00 29.23 177 PRO A C 1
ATOM 1388 O O . PRO A 1 177 ? -12.871 -13.506 18.517 1.00 27.50 177 PRO A O 1
ATOM 1392 N N . TYR A 1 178 ? -12.405 -11.653 19.693 1.00 25.93 178 TYR A N 1
ATOM 1393 C CA . TYR A 1 178 ? -11.127 -12.195 20.151 1.00 18.88 178 TYR A CA 1
ATOM 1394 C C . TYR A 1 178 ? -11.277 -12.888 21.493 1.00 22.30 178 TYR A C 1
ATOM 1395 O O . TYR A 1 178 ? -11.057 -12.293 22.539 1.00 20.39 178 TYR A O 1
ATOM 1404 N N . LYS A 1 179 ? -11.609 -14.184 21.486 1.00 23.30 179 LYS A N 1
ATOM 1405 C CA . LYS A 1 179 ? -11.952 -14.871 22.752 1.00 25.48 179 LYS A CA 1
ATOM 1406 C C . LYS A 1 179 ? -10.760 -15.018 23.693 1.00 21.71 179 LYS A C 1
ATOM 1407 O O . LYS A 1 179 ? -10.920 -14.875 24.914 1.00 21.39 179 LYS A O 1
ATOM 1413 N N . ASN A 1 180 ? -9.572 -15.245 23.122 1.00 21.78 180 ASN A N 1
ATOM 1414 C CA . ASN A 1 180 ? -8.363 -15.417 23.929 1.00 18.29 180 ASN A CA 1
ATOM 1415 C C . ASN A 1 180 ? -7.914 -14.073 24.466 1.00 17.13 180 ASN A C 1
ATOM 1416 O O . ASN A 1 180 ? -7.626 -13.974 25.639 1.00 18.09 180 ASN A O 1
ATOM 1421 N N . ILE A 1 181 ? -7.985 -13.028 23.651 1.00 15.51 181 ILE A N 1
ATOM 1422 C CA . ILE A 1 181 ? -7.668 -11.699 24.202 1.00 17.12 181 ILE A CA 1
ATOM 1423 C C . ILE A 1 181 ? -8.595 -11.413 25.386 1.00 18.83 181 ILE A C 1
ATOM 1424 O O . ILE A 1 181 ? -8.187 -10.943 26.421 1.00 17.47 181 ILE A O 1
ATOM 1429 N N . ASN A 1 182 ? -9.889 -11.660 25.235 1.00 21.33 182 ASN A N 1
ATOM 1430 C CA . ASN A 1 182 ? -10.838 -11.259 26.290 1.00 21.55 182 ASN A CA 1
ATOM 1431 C C . ASN A 1 182 ? -10.653 -12.016 27.591 1.00 19.40 182 ASN A C 1
ATOM 1432 O O . ASN A 1 182 ? -10.721 -11.428 28.639 1.00 21.68 182 ASN A O 1
ATOM 1437 N N . SER A 1 183 ? -10.368 -13.306 27.512 1.00 21.15 183 SER A N 1
ATOM 1438 C CA . SER A 1 183 ? -10.063 -14.122 28.667 1.00 22.39 183 SER A CA 1
ATOM 1439 C C . SER A 1 183 ? -8.788 -13.612 29.351 1.00 21.05 183 SER A C 1
ATOM 1440 O O . SER A 1 183 ? -8.734 -13.458 30.587 1.00 20.69 183 SER A O 1
ATOM 1443 N N . TRP A 1 184 ? -7.764 -13.344 28.539 1.00 20.26 184 TRP A N 1
ATOM 1444 C CA . TRP A 1 184 ? -6.462 -12.817 29.031 1.00 17.47 184 TRP A CA 1
ATOM 1445 C C . TRP A 1 184 ? -6.645 -11.464 29.681 1.00 15.45 184 TRP A C 1
ATOM 1446 O O . TRP A 1 184 ? -6.067 -11.167 30.706 1.00 16.62 184 TRP A O 1
ATOM 1457 N N . TYR A 1 185 ? -7.500 -10.626 29.112 1.00 14.12 185 TYR A N 1
ATOM 1458 C CA . TYR A 1 185 ? -7.672 -9.299 29.615 1.00 16.20 185 TYR A CA 1
ATOM 1459 C C . TYR A 1 185 ? -8.247 -9.316 31.020 1.00 17.48 185 TYR A C 1
ATOM 1460 O O . TYR A 1 185 ? -7.746 -8.596 31.891 1.00 17.66 185 TYR A O 1
ATOM 1469 N N . SER A 1 186 ? -9.271 -10.158 31.239 1.00 19.28 186 SER A N 1
ATOM 1470 C CA . SER A 1 186 ? -9.770 -10.425 32.587 1.00 24.33 186 SER A CA 1
ATOM 1471 C C . SER A 1 186 ? -8.679 -10.841 33.560 1.00 19.94 186 SER A C 1
ATOM 1472 O O . SER A 1 186 ? -8.588 -10.318 34.659 1.00 21.06 186 SER A O 1
ATOM 1475 N N . LYS A 1 187 ? -7.822 -11.758 33.140 1.00 18.02 187 LYS A N 1
ATOM 1476 C CA . LYS A 1 187 ? -6.774 -12.220 33.980 1.00 20.69 187 LYS A CA 1
ATOM 1477 C C . LYS A 1 187 ? -5.787 -11.162 34.372 1.00 17.45 187 LYS A C 1
ATOM 1478 O O . LYS A 1 187 ? -5.325 -11.086 35.515 1.00 17.37 187 LYS A O 1
ATOM 1484 N N . VAL A 1 188 ? -5.404 -10.353 33.402 1.00 17.83 188 VAL A N 1
ATOM 1485 C CA . VAL A 1 188 ? -4.468 -9.277 33.727 1.00 13.96 188 VAL A CA 1
ATOM 1486 C C . VAL A 1 188 ? -5.046 -8.203 34.582 1.00 16.65 188 VAL A C 1
ATOM 1487 O O . VAL A 1 188 ? -4.394 -7.655 35.498 1.00 15.28 188 VAL A O 1
ATOM 1491 N N . LYS A 1 189 ? -6.308 -7.821 34.365 1.00 16.89 189 LYS A N 1
ATOM 1492 C CA . LYS A 1 189 ? -6.890 -6.844 35.255 1.00 17.27 189 LYS A CA 1
ATOM 1493 C C . LYS A 1 189 ? -6.809 -7.232 36.734 1.00 17.15 189 LYS A C 1
ATOM 1494 O O . LYS A 1 189 ? -6.643 -6.371 37.604 1.00 15.70 189 LYS A O 1
ATOM 1500 N N . ALA A 1 190 ? -6.893 -8.540 36.988 1.00 16.23 190 ALA A N 1
ATOM 1501 C CA . ALA A 1 190 ? -6.817 -9.070 38.313 1.00 16.32 190 ALA A CA 1
ATOM 1502 C C . ALA A 1 190 ? -5.416 -9.356 38.766 1.00 17.13 190 ALA A C 1
ATOM 1503 O O . ALA A 1 190 ? -5.108 -9.151 39.945 1.00 22.23 190 ALA A O 1
ATOM 1505 N N . ALA A 1 191 ? -4.561 -9.806 37.872 1.00 16.44 191 ALA A N 1
ATOM 1506 C CA . ALA A 1 191 ? -3.180 -10.192 38.220 1.00 19.49 191 ALA A CA 1
ATOM 1507 C C . ALA A 1 191 ? -2.208 -9.019 38.377 1.00 21.10 191 ALA A C 1
ATOM 1508 O O . ALA A 1 191 ? -1.284 -9.091 39.179 1.00 22.94 191 ALA A O 1
ATOM 1510 N N . ALA A 1 192 ? -2.413 -7.959 37.620 1.00 19.09 192 ALA A N 1
ATOM 1511 C CA . ALA A 1 192 ? -1.412 -6.899 37.582 1.00 17.80 192 ALA A CA 1
ATOM 1512 C C . ALA A 1 192 ? -1.503 -6.018 38.851 1.00 19.08 192 ALA A C 1
ATOM 1513 O O . ALA A 1 192 ? -2.523 -5.364 39.105 1.00 18.44 192 ALA A O 1
ATOM 1515 N N . PRO A 1 193 ? -0.442 -6.021 39.656 1.00 18.63 193 PRO A N 1
ATOM 1516 C CA . PRO A 1 193 ? -0.553 -5.135 40.831 1.00 24.72 193 PRO A CA 1
ATOM 1517 C C . PRO A 1 193 ? -0.924 -3.686 40.483 1.00 21.52 193 PRO A C 1
ATOM 1518 O O . PRO A 1 193 ? -0.384 -3.069 39.573 1.00 20.69 193 PRO A O 1
ATOM 1522 N N . GLY A 1 194 ? -1.885 -3.124 41.237 1.00 19.84 194 GLY A N 1
ATOM 1523 C CA . GLY A 1 194 ? -2.269 -1.750 41.090 1.00 18.28 194 GLY A CA 1
ATOM 1524 C C . GLY A 1 194 ? -2.923 -1.382 39.757 1.00 17.54 194 GLY A C 1
ATOM 1525 O O . GLY A 1 194 ? -2.898 -0.216 39.366 1.00 17.67 194 GLY A O 1
ATOM 1526 N N . TYR A 1 195 ? -3.542 -2.374 39.097 1.00 18.50 195 TYR A N 1
ATOM 1527 C CA . TYR A 1 195 ? -4.038 -2.218 37.774 1.00 16.64 195 TYR A CA 1
ATOM 1528 C C . TYR A 1 195 ? -5.014 -1.073 37.664 1.00 19.57 195 TYR A C 1
ATOM 1529 O O . TYR A 1 195 ? -4.908 -0.279 36.756 1.00 20.71 195 TYR A O 1
ATOM 1538 N N . LYS A 1 196 ? -5.997 -0.970 38.581 1.00 16.76 196 LYS A N 1
ATOM 1539 C CA . LYS A 1 196 ? -6.949 0.134 38.436 1.00 21.94 196 LYS A CA 1
ATOM 1540 C C . LYS A 1 196 ? -6.298 1.515 38.582 1.00 18.37 196 LYS A C 1
ATOM 1541 O O . LYS A 1 196 ? -6.587 2.410 37.821 1.00 22.36 196 LYS A O 1
ATOM 1547 N N . GLU A 1 197 ? -5.405 1.654 39.550 1.00 22.47 197 GLU A N 1
ATOM 1548 C CA . GLU A 1 197 ? -4.770 2.948 39.827 1.00 25.20 197 GLU A CA 1
ATOM 1549 C C . GLU A 1 197 ? -3.880 3.316 38.641 1.00 23.15 197 GLU A C 1
ATOM 1550 O O . GLU A 1 197 ? -3.836 4.463 38.207 1.00 26.19 197 GLU A O 1
ATOM 1556 N N . ALA A 1 198 ? -3.143 2.328 38.144 1.00 19.94 198 ALA A N 1
ATOM 1557 C CA . ALA A 1 198 ? -2.080 2.605 37.151 1.00 17.20 198 ALA A CA 1
ATOM 1558 C C . ALA A 1 198 ? -2.686 2.816 35.752 1.00 21.06 198 ALA A C 1
ATOM 1559 O O . ALA A 1 198 ? -2.175 3.631 34.965 1.00 23.38 198 ALA A O 1
ATOM 1561 N N . ASN A 1 199 ? -3.762 2.087 35.432 1.00 16.35 199 ASN A N 1
ATOM 1562 C CA . ASN A 1 199 ? -4.239 1.977 34.052 1.00 20.11 199 ASN A CA 1
ATOM 1563 C C . ASN A 1 199 ? -5.668 2.339 33.786 1.00 23.06 199 ASN A C 1
ATOM 1564 O O . ASN A 1 199 ? -5.978 3.012 32.832 1.00 18.25 199 ASN A O 1
ATOM 1569 N N . GLU A 1 200 ? -6.568 1.913 34.646 1.00 31.68 200 GLU A N 1
ATOM 1570 C CA . GLU A 1 200 ? -7.987 2.160 34.392 1.00 29.56 200 GLU A CA 1
ATOM 1571 C C . GLU A 1 200 ? -8.464 3.553 34.228 1.00 23.79 200 GLU A C 1
ATOM 1572 O O . GLU A 1 200 ? -9.147 3.841 33.299 1.00 27.76 200 GLU A O 1
ATOM 1578 N N . GLU A 1 201 ? -8.123 4.450 35.121 1.00 27.73 201 GLU A N 1
ATOM 1579 C CA A GLU A 1 201 ? -8.640 5.818 35.030 0.54 26.06 201 GLU A CA 1
ATOM 1580 C CA B GLU A 1 201 ? -8.618 5.795 35.071 0.46 25.98 201 GLU A CA 1
ATOM 1581 C C . GLU A 1 201 ? -8.045 6.529 33.832 1.00 27.31 201 GLU A C 1
ATOM 1582 O O . GLU A 1 201 ? -8.722 7.326 33.170 1.00 25.06 201 GLU A O 1
ATOM 1593 N N . GLY A 1 202 ? -6.761 6.244 33.498 1.00 19.67 202 GLY A N 1
ATOM 1594 C CA . GLY A 1 202 ? -6.198 6.888 32.356 1.00 19.25 202 GLY A CA 1
ATOM 1595 C C . GLY A 1 202 ? -6.835 6.409 31.066 1.00 19.50 202 GLY A C 1
ATOM 1596 O O . GLY A 1 202 ? -7.046 7.186 30.148 1.00 22.93 202 GLY A O 1
ATOM 1597 N N . ALA A 1 203 ? -7.089 5.097 30.962 1.00 17.33 203 ALA A N 1
ATOM 1598 C CA . ALA A 1 203 ? -7.732 4.556 29.752 1.00 18.65 203 ALA A CA 1
ATOM 1599 C C . ALA A 1 203 ? -9.140 5.146 29.622 1.00 22.22 203 ALA A C 1
ATOM 1600 O O . ALA A 1 203 ? -9.548 5.555 28.538 1.00 21.59 203 ALA A O 1
ATOM 1602 N N . LYS A 1 204 ? -9.853 5.246 30.741 1.00 24.39 204 LYS A N 1
ATOM 1603 C CA . LYS A 1 204 ? -11.197 5.880 30.715 1.00 26.86 204 LYS A CA 1
ATOM 1604 C C . LYS A 1 204 ? -11.044 7.333 30.273 1.00 23.11 204 LYS A C 1
ATOM 1605 O O . LYS A 1 204 ? -11.801 7.856 29.463 1.00 28.96 204 LYS A O 1
ATOM 1611 N N . GLY A 1 205 ? -10.029 8.019 30.776 1.00 24.63 205 GLY A N 1
ATOM 1612 C CA . GLY A 1 205 ? -9.837 9.403 30.379 1.00 25.00 205 GLY A CA 1
ATOM 1613 C C . GLY A 1 205 ? -9.588 9.532 28.903 1.00 29.48 205 GLY A C 1
ATOM 1614 O O . GLY A 1 205 ? -10.146 10.412 28.209 1.00 28.11 205 GLY A O 1
ATOM 1615 N N . PHE A 1 206 ? -8.704 8.681 28.388 1.00 22.91 206 PHE A N 1
ATOM 1616 C CA . PHE A 1 206 ? -8.423 8.703 26.982 1.00 22.86 206 PHE A CA 1
ATOM 1617 C C . PHE A 1 206 ? -9.683 8.528 26.138 1.00 25.83 206 PHE A C 1
ATOM 1618 O O . PHE A 1 206 ? -9.909 9.224 25.143 1.00 28.39 206 PHE A O 1
ATOM 1626 N N . GLY A 1 207 ? -10.515 7.602 26.554 1.00 25.12 207 GLY A N 1
ATOM 1627 C CA . GLY A 1 207 ? -11.747 7.316 25.868 1.00 24.31 207 GLY A CA 1
ATOM 1628 C C . GLY A 1 207 ? -12.686 8.516 25.858 1.00 29.19 207 GLY A C 1
ATOM 1629 O O . GLY A 1 207 ? -13.291 8.817 24.843 1.00 28.45 207 GLY A O 1
ATOM 1630 N N . GLN A 1 208 ? -12.766 9.222 26.981 1.00 32.58 208 GLN A N 1
ATOM 1631 C CA . GLN A 1 208 ? -13.624 10.436 27.040 1.00 35.26 208 GLN A CA 1
ATOM 1632 C C . GLN A 1 208 ? -13.084 11.492 26.071 1.00 38.38 208 GLN A C 1
ATOM 1633 O O . GLN A 1 208 ? -13.842 12.082 25.306 1.00 37.53 208 GLN A O 1
ATOM 1639 N N . MET A 1 209 ? -11.771 11.701 26.100 1.00 37.73 209 MET A N 1
ATOM 1640 C CA . MET A 1 209 ? -11.119 12.596 25.174 1.00 42.13 209 MET A CA 1
ATOM 1641 C C . MET A 1 209 ? -11.441 12.224 23.731 1.00 45.72 209 MET A C 1
ATOM 1642 O O . MET A 1 209 ? -11.774 13.097 22.910 1.00 49.14 209 MET A O 1
ATOM 1647 N N . PHE A 1 210 ? -11.399 10.927 23.433 1.00 42.55 210 PHE A N 1
ATOM 1648 C CA . PHE A 1 210 ? -11.685 10.460 22.111 1.00 40.20 210 PHE A CA 1
ATOM 1649 C C . PHE A 1 210 ? -13.093 10.834 21.734 1.00 47.07 210 PHE A C 1
ATOM 1650 O O . PHE A 1 210 ? -13.303 11.386 20.652 1.00 48.02 210 PHE A O 1
ATOM 1658 N N . LYS A 1 211 ? -14.040 10.518 22.608 1.00 42.50 211 LYS A N 1
ATOM 1659 C CA . LYS A 1 211 ? -15.458 10.818 22.353 1.00 50.40 211 LYS A CA 1
ATOM 1660 C C . LYS A 1 211 ? -15.690 12.313 22.167 1.00 49.51 211 LYS A C 1
ATOM 1661 O O . LYS A 1 211 ? -16.565 12.709 21.416 1.00 57.35 211 LYS A O 1
ATOM 1667 N N . ALA A 1 212 ? -14.903 13.140 22.843 1.00 46.58 212 ALA A N 1
ATOM 1668 C CA . ALA A 1 212 ? -15.051 14.575 22.712 1.00 47.96 212 ALA A CA 1
ATOM 1669 C C . ALA A 1 212 ? -14.483 15.067 21.371 1.00 57.20 212 ALA A C 1
ATOM 1670 O O . ALA A 1 212 ? -15.188 15.722 20.600 1.00 54.55 212 ALA A O 1
ATOM 1672 N N . MET A 1 213 ? -13.221 14.724 21.093 1.00 57.99 213 MET A N 1
ATOM 1673 C CA . MET A 1 213 ? -12.557 15.108 19.835 1.00 56.71 213 MET A CA 1
ATOM 1674 C C . MET A 1 213 ? -13.254 14.465 18.623 1.00 53.37 213 MET A C 1
ATOM 1675 O O . MET A 1 213 ? -13.150 14.962 17.509 1.00 66.32 213 MET A O 1
ATOM 1680 N N . THR A 1 214 ? -13.985 13.378 18.848 1.00 61.93 214 THR A N 1
ATOM 1681 C CA . THR A 1 214 ? -14.693 12.671 17.792 1.00 56.22 214 THR A CA 1
ATOM 1682 C C . THR A 1 214 ? -16.048 13.337 17.547 1.00 57.21 214 THR A C 1
ATOM 1683 O O . THR A 1 214 ? -16.819 12.880 16.703 1.00 52.52 214 THR A O 1
ATOM 1687 N N . MET B 1 1 ? 22.432 -28.158 15.933 1.00 23.97 1 MET B N 1
ATOM 1688 C CA . MET B 1 1 ? 22.350 -27.699 14.537 1.00 23.51 1 MET B CA 1
ATOM 1689 C C . MET B 1 1 ? 22.723 -26.222 14.536 1.00 25.12 1 MET B C 1
ATOM 1690 O O . MET B 1 1 ? 22.582 -25.565 15.543 1.00 29.04 1 MET B O 1
ATOM 1695 N N . PRO B 1 2 ? 23.206 -25.727 13.423 1.00 24.06 2 PRO B N 1
ATOM 1696 C CA . PRO B 1 2 ? 23.439 -24.286 13.364 1.00 20.83 2 PRO B CA 1
ATOM 1697 C C . PRO B 1 2 ? 22.124 -23.556 13.498 1.00 23.57 2 PRO B C 1
ATOM 1698 O O . PRO B 1 2 ? 21.057 -24.107 13.196 1.00 22.09 2 PRO B O 1
ATOM 1702 N N . ILE B 1 3 ? 22.224 -22.295 13.911 1.00 20.73 3 ILE B N 1
ATOM 1703 C CA . ILE B 1 3 ? 21.037 -21.438 14.048 1.00 17.95 3 ILE B CA 1
ATOM 1704 C C . ILE B 1 3 ? 20.615 -20.946 12.688 1.00 16.49 3 ILE B C 1
ATOM 1705 O O . ILE B 1 3 ? 21.425 -20.405 11.942 1.00 19.27 3 ILE B O 1
ATOM 1710 N N . ASP B 1 4 ? 19.345 -21.166 12.310 1.00 16.38 4 ASP B N 1
ATOM 1711 C CA . ASP B 1 4 ? 18.850 -20.751 11.041 1.00 17.24 4 ASP B CA 1
ATOM 1712 C C . ASP B 1 4 ? 18.353 -19.272 11.152 1.00 16.14 4 ASP B C 1
ATOM 1713 O O . ASP B 1 4 ? 17.774 -18.864 12.202 1.00 17.70 4 ASP B O 1
ATOM 1718 N N . LEU B 1 5 ? 18.529 -18.506 10.093 1.00 17.55 5 LEU B N 1
ATOM 1719 C CA . LEU B 1 5 ? 17.947 -17.170 9.979 1.00 16.54 5 LEU B CA 1
ATOM 1720 C C . LEU B 1 5 ? 17.261 -17.127 8.635 1.00 18.88 5 LEU B C 1
ATOM 1721 O O . LEU B 1 5 ? 17.927 -17.246 7.587 1.00 19.73 5 LEU B O 1
ATOM 1726 N N . TYR B 1 6 ? 15.930 -16.967 8.638 1.00 16.67 6 TYR B N 1
ATOM 1727 C CA . TYR B 1 6 ? 15.158 -16.769 7.429 1.00 15.64 6 TYR B CA 1
ATOM 1728 C C . TYR B 1 6 ? 15.152 -15.278 7.139 1.00 19.20 6 TYR B C 1
ATOM 1729 O O . TYR B 1 6 ? 14.735 -14.498 8.008 1.00 15.15 6 TYR B O 1
ATOM 1738 N N . TYR B 1 7 ? 15.610 -14.869 5.967 1.00 17.84 7 TYR B N 1
ATOM 1739 C CA . TYR B 1 7 ? 15.953 -13.456 5.752 1.00 18.37 7 TYR B CA 1
ATOM 1740 C C . TYR B 1 7 ? 15.868 -13.060 4.266 1.00 19.81 7 TYR B C 1
ATOM 1741 O O . TYR B 1 7 ? 15.785 -13.928 3.390 1.00 17.33 7 TYR B O 1
ATOM 1750 N N . VAL B 1 8 ? 15.940 -11.767 3.962 1.00 16.49 8 VAL B N 1
ATOM 1751 C CA . VAL B 1 8 ? 16.292 -11.264 2.628 1.00 16.27 8 VAL B CA 1
ATOM 1752 C C . VAL B 1 8 ? 17.334 -10.154 2.869 1.00 18.60 8 VAL B C 1
ATOM 1753 O O . VAL B 1 8 ? 17.246 -9.471 3.889 1.00 19.55 8 VAL B O 1
ATOM 1757 N N . PRO B 1 9 ? 18.320 -10.015 2.014 1.00 20.05 9 PRO B N 1
ATOM 1758 C CA . PRO B 1 9 ? 19.419 -9.101 2.259 1.00 18.95 9 PRO B CA 1
ATOM 1759 C C . PRO B 1 9 ? 19.072 -7.638 2.263 1.00 22.62 9 PRO B C 1
ATOM 1760 O O . PRO B 1 9 ? 19.692 -6.878 2.989 1.00 20.25 9 PRO B O 1
ATOM 1764 N N . GLY B 1 10 ? 18.090 -7.246 1.481 1.00 16.44 10 GLY B N 1
ATOM 1765 C CA . GLY B 1 10 ? 17.740 -5.819 1.399 1.00 19.35 10 GLY B CA 1
ATOM 1766 C C . GLY B 1 10 ? 16.970 -5.293 2.589 1.00 18.76 10 GLY B C 1
ATOM 1767 O O . GLY B 1 10 ? 16.828 -4.103 2.765 1.00 18.62 10 GLY B O 1
ATOM 1768 N N . SER B 1 11 ? 16.447 -6.186 3.404 1.00 16.37 11 SER B N 1
ATOM 1769 C CA . SER B 1 11 ? 15.561 -5.852 4.552 1.00 17.61 11 SER B CA 1
ATOM 1770 C C . SER B 1 11 ? 16.398 -5.306 5.693 1.00 14.59 11 SER B C 1
ATOM 1771 O O . SER B 1 11 ? 17.289 -5.997 6.190 1.00 15.49 11 SER B O 1
ATOM 1774 N N . ALA B 1 12 ? 16.119 -4.074 6.121 1.00 12.85 12 ALA B N 1
ATOM 1775 C CA . ALA B 1 12 ? 16.822 -3.505 7.283 1.00 11.60 12 ALA B CA 1
ATOM 1776 C C . ALA B 1 12 ? 16.661 -4.326 8.564 1.00 12.52 12 ALA B C 1
ATOM 1777 O O . ALA B 1 12 ? 17.634 -4.575 9.266 1.00 13.53 12 ALA B O 1
ATOM 1779 N N . PRO B 1 13 ? 15.436 -4.774 8.883 1.00 12.36 13 PRO B N 1
ATOM 1780 C CA . PRO B 1 13 ? 15.292 -5.658 10.058 1.00 14.37 13 PRO B CA 1
ATOM 1781 C C . PRO B 1 13 ? 16.150 -6.903 9.935 1.00 14.69 13 PRO B C 1
ATOM 1782 O O . PRO B 1 13 ? 16.744 -7.339 10.898 1.00 12.95 13 PRO B O 1
ATOM 1786 N N . CYS B 1 14 ? 16.273 -7.471 8.741 1.00 14.09 14 CYS B N 1
ATOM 1787 C CA . CYS B 1 14 ? 17.185 -8.600 8.579 1.00 13.64 14 CYS B CA 1
ATOM 1788 C C . CYS B 1 14 ? 18.658 -8.219 8.773 1.00 12.98 14 CYS B C 1
ATOM 1789 O O . CYS B 1 14 ? 19.426 -8.929 9.416 1.00 12.77 14 CYS B O 1
ATOM 1792 N N . ARG B 1 15 ? 19.018 -7.056 8.302 1.00 12.38 15 ARG B N 1
ATOM 1793 C CA . ARG B 1 15 ? 20.381 -6.563 8.456 1.00 13.14 15 ARG B CA 1
ATOM 1794 C C . ARG B 1 15 ? 20.722 -6.255 9.917 1.00 13.66 15 ARG B C 1
ATOM 1795 O O . ARG B 1 15 ? 21.879 -6.467 10.304 1.00 13.76 15 ARG B O 1
ATOM 1803 N N . ASN B 1 16 ? 19.730 -5.763 10.712 1.00 12.49 16 ASN B N 1
ATOM 1804 C CA . ASN B 1 16 ? 19.924 -5.700 12.154 1.00 12.68 16 ASN B CA 1
ATOM 1805 C C . ASN B 1 16 ? 20.510 -6.959 12.688 1.00 13.65 16 ASN B C 1
ATOM 1806 O O . ASN B 1 16 ? 21.435 -6.936 13.497 1.00 13.91 16 ASN B O 1
ATOM 1811 N N . VAL B 1 17 ? 19.934 -8.072 12.290 1.00 13.00 17 VAL B N 1
ATOM 1812 C CA . VAL B 1 17 ? 20.333 -9.359 12.866 1.00 13.84 17 VAL B CA 1
ATOM 1813 C C . VAL B 1 17 ? 21.683 -9.839 12.333 1.00 15.49 17 VAL B C 1
ATOM 1814 O O . VAL B 1 17 ? 22.538 -10.354 13.091 1.00 15.95 17 VAL B O 1
ATOM 1818 N N . LEU B 1 18 ? 21.864 -9.685 11.021 1.00 13.80 18 LEU B N 1
ATOM 1819 C CA . LEU B 1 18 ? 23.131 -10.049 10.395 1.00 13.87 18 LEU B CA 1
ATOM 1820 C C . LEU B 1 18 ? 24.261 -9.325 11.059 1.00 13.20 18 LEU B C 1
ATOM 1821 O O . LEU B 1 18 ? 25.302 -9.938 11.374 1.00 15.55 18 LEU B O 1
ATOM 1826 N N . LEU B 1 19 ? 24.120 -8.028 11.237 1.00 13.03 19 LEU B N 1
ATOM 1827 C CA . LEU B 1 19 ? 25.155 -7.260 11.938 1.00 13.35 19 LEU B CA 1
ATOM 1828 C C . LEU B 1 19 ? 25.375 -7.781 13.391 1.00 15.09 19 LEU B C 1
ATOM 1829 O O . LEU B 1 19 ? 26.496 -7.932 13.861 1.00 14.90 19 LEU B O 1
ATOM 1834 N N . ALA B 1 20 ? 24.288 -7.999 14.123 1.00 13.96 20 ALA B N 1
ATOM 1835 C CA . ALA B 1 20 ? 24.423 -8.427 15.527 1.00 14.07 20 ALA B CA 1
ATOM 1836 C C . ALA B 1 20 ? 25.160 -9.754 15.578 1.00 13.15 20 ALA B C 1
ATOM 1837 O O . ALA B 1 20 ? 25.996 -9.970 16.455 1.00 14.36 20 ALA B O 1
ATOM 1839 N N . ALA B 1 21 ? 24.839 -10.680 14.684 1.00 13.85 21 ALA B N 1
ATOM 1840 C CA . ALA B 1 21 ? 25.445 -12.004 14.693 1.00 15.44 21 ALA B CA 1
ATOM 1841 C C . ALA B 1 21 ? 26.955 -11.889 14.402 1.00 15.81 21 ALA B C 1
ATOM 1842 O O . ALA B 1 21 ? 27.771 -12.521 15.075 1.00 19.59 21 ALA B O 1
ATOM 1844 N N . LYS B 1 22 ? 27.346 -11.013 13.486 1.00 16.73 22 LYS B N 1
ATOM 1845 C CA . LYS B 1 22 ? 28.762 -10.835 13.149 1.00 17.11 22 LYS B CA 1
ATOM 1846 C C . LYS B 1 22 ? 29.437 -10.255 14.395 1.00 19.73 22 LYS B C 1
ATOM 1847 O O . LYS B 1 22 ? 30.545 -10.646 14.753 1.00 20.05 22 LYS B O 1
ATOM 1853 N N . ALA B 1 23 ? 28.793 -9.283 15.030 1.00 19.15 23 ALA B N 1
ATOM 1854 C CA . ALA B 1 23 ? 29.445 -8.596 16.154 1.00 18.70 23 ALA B CA 1
ATOM 1855 C C . ALA B 1 23 ? 29.587 -9.528 17.336 1.00 18.33 23 ALA B C 1
ATOM 1856 O O . ALA B 1 23 ? 30.619 -9.483 18.045 1.00 20.74 23 ALA B O 1
ATOM 1858 N N . VAL B 1 24 ? 28.603 -10.393 17.530 1.00 17.99 24 VAL B N 1
ATOM 1859 C CA . VAL B 1 24 ? 28.607 -11.302 18.675 1.00 20.93 24 VAL B CA 1
ATOM 1860 C C . VAL B 1 24 ? 29.544 -12.467 18.386 1.00 22.53 24 VAL B C 1
ATOM 1861 O O . VAL B 1 24 ? 30.176 -12.997 19.311 1.00 25.97 24 VAL B O 1
ATOM 1865 N N . GLY B 1 25 ? 29.652 -12.881 17.137 1.00 20.68 25 GLY B N 1
ATOM 1866 C CA . GLY B 1 25 ? 30.508 -13.977 16.755 1.00 24.48 25 GLY B CA 1
ATOM 1867 C C . GLY B 1 25 ? 29.721 -15.251 16.517 1.00 25.91 25 GLY B C 1
ATOM 1868 O O . GLY B 1 25 ? 30.270 -16.352 16.619 1.00 27.76 25 GLY B O 1
ATOM 1869 N N . VAL B 1 26 ? 28.452 -15.101 16.105 1.00 19.32 26 VAL B N 1
ATOM 1870 C CA . VAL B 1 26 ? 27.584 -16.212 15.840 1.00 23.92 26 VAL B CA 1
ATOM 1871 C C . VAL B 1 26 ? 27.505 -16.442 14.371 1.00 26.09 26 VAL B C 1
ATOM 1872 O O . VAL B 1 26 ? 27.171 -15.533 13.602 1.00 25.48 26 VAL B O 1
ATOM 1876 N N . ASP B 1 27 ? 27.780 -17.685 13.959 1.00 23.46 27 ASP B N 1
ATOM 1877 C CA . ASP B 1 27 ? 27.575 -18.077 12.599 1.00 28.17 27 ASP B CA 1
ATOM 1878 C C . ASP B 1 27 ? 26.114 -18.488 12.476 1.00 31.32 27 ASP B C 1
ATOM 1879 O O . ASP B 1 27 ? 25.604 -19.178 13.361 1.00 36.03 27 ASP B O 1
ATOM 1884 N N . LEU B 1 28 ? 25.436 -17.977 11.450 1.00 24.63 28 LEU B N 1
ATOM 1885 C CA . LEU B 1 28 ? 24.061 -18.343 11.138 1.00 19.97 28 LEU B CA 1
ATOM 1886 C C . LEU B 1 28 ? 24.061 -19.115 9.866 1.00 20.19 28 LEU B C 1
ATOM 1887 O O . LEU B 1 28 ? 24.874 -18.843 8.968 1.00 22.55 28 LEU B O 1
ATOM 1892 N N . ASN B 1 29 ? 23.127 -20.060 9.756 1.00 21.63 29 ASN B N 1
ATOM 1893 C CA . ASN B 1 29 ? 22.801 -20.711 8.509 1.00 21.00 29 ASN B CA 1
ATOM 1894 C C . ASN B 1 29 ? 21.750 -19.856 7.841 1.00 19.33 29 ASN B C 1
ATOM 1895 O O . ASN B 1 29 ? 20.560 -19.806 8.334 1.00 20.34 29 ASN B O 1
ATOM 1900 N N . LEU B 1 30 ? 22.134 -19.175 6.778 1.00 19.02 30 LEU B N 1
ATOM 1901 C CA . LEU B 1 30 ? 21.239 -18.240 6.112 1.00 20.23 30 LEU B CA 1
ATOM 1902 C C . LEU B 1 30 ? 20.282 -18.895 5.127 1.00 26.69 30 LEU B C 1
ATOM 1903 O O . LEU B 1 30 ? 20.737 -19.580 4.190 1.00 25.21 30 LEU B O 1
ATOM 1908 N N . LYS B 1 31 ? 18.953 -18.712 5.353 1.00 20.40 31 LYS B N 1
ATOM 1909 C CA . LYS B 1 31 ? 17.953 -19.302 4.509 1.00 23.76 31 LYS B CA 1
ATOM 1910 C C . LYS B 1 31 ? 17.205 -18.194 3.819 1.00 21.85 31 LYS B C 1
ATOM 1911 O O . LYS B 1 31 ? 16.333 -17.525 4.413 1.00 18.44 31 LYS B O 1
ATOM 1917 N N . LEU B 1 32 ? 17.601 -17.926 2.581 1.00 19.50 32 LEU B N 1
ATOM 1918 C CA . LEU B 1 32 ? 16.991 -16.864 1.825 1.00 20.80 32 LEU B CA 1
ATOM 1919 C C . LEU B 1 32 ? 15.529 -17.160 1.685 1.00 23.73 32 LEU B C 1
ATOM 1920 O O . LEU B 1 32 ? 15.148 -18.313 1.354 1.00 23.44 32 LEU B O 1
ATOM 1925 N N . THR B 1 33 ? 14.690 -16.151 1.942 1.00 19.23 33 THR B N 1
ATOM 1926 C CA . THR B 1 33 ? 13.236 -16.323 2.027 1.00 19.15 33 THR B CA 1
ATOM 1927 C C . THR B 1 33 ? 12.594 -15.223 1.242 1.00 22.13 33 THR B C 1
ATOM 1928 O O . THR B 1 33 ? 12.178 -14.233 1.765 1.00 20.64 33 THR B O 1
ATOM 1932 N N . ASP B 1 34 ? 12.556 -15.397 -0.068 1.00 22.26 34 ASP B N 1
ATOM 1933 C CA . ASP B 1 34 ? 12.186 -14.321 -0.943 1.00 22.99 34 ASP B CA 1
ATOM 1934 C C . ASP B 1 34 ? 10.729 -13.935 -0.803 1.00 21.97 34 ASP B C 1
ATOM 1935 O O . ASP B 1 34 ? 9.809 -14.760 -0.914 1.00 23.92 34 ASP B O 1
ATOM 1940 N N . LEU B 1 35 ? 10.506 -12.654 -0.555 1.00 23.78 35 LEU B N 1
ATOM 1941 C CA . LEU B 1 35 ? 9.172 -12.169 -0.269 1.00 23.41 35 LEU B CA 1
ATOM 1942 C C . LEU B 1 35 ? 8.388 -11.912 -1.543 1.00 23.16 35 LEU B C 1
ATOM 1943 O O . LEU B 1 35 ? 7.204 -12.171 -1.583 1.00 24.79 35 LEU B O 1
ATOM 1948 N N . LYS B 1 36 ? 9.065 -11.417 -2.570 1.00 27.83 36 LYS B N 1
ATOM 1949 C CA . LYS B 1 36 ? 8.415 -11.134 -3.898 1.00 29.88 36 LYS B CA 1
ATOM 1950 C C . LYS B 1 36 ? 7.625 -12.337 -4.368 1.00 28.27 36 LYS B C 1
ATOM 1951 O O . LYS B 1 36 ? 6.521 -12.213 -4.856 1.00 33.62 36 LYS B O 1
ATOM 1957 N N . SER B 1 37 ? 8.221 -13.506 -4.206 1.00 27.64 37 SER B N 1
ATOM 1958 C CA . SER B 1 37 ? 7.628 -14.743 -4.688 1.00 28.53 37 SER B CA 1
ATOM 1959 C C . SER B 1 37 ? 6.915 -15.507 -3.612 1.00 28.20 37 SER B C 1
ATOM 1960 O O . SER B 1 37 ? 6.569 -16.680 -3.810 1.00 25.05 37 SER B O 1
ATOM 1963 N N . GLY B 1 38 ? 6.693 -14.871 -2.451 1.00 25.25 38 GLY B N 1
ATOM 1964 C CA . GLY B 1 38 ? 5.857 -15.477 -1.434 1.00 22.01 38 GLY B CA 1
ATOM 1965 C C . GLY B 1 38 ? 6.386 -16.600 -0.582 1.00 19.25 38 GLY B C 1
ATOM 1966 O O . GLY B 1 38 ? 5.605 -17.366 -0.049 1.00 21.16 38 GLY B O 1
ATOM 1967 N N . GLN B 1 39 ? 7.698 -16.687 -0.403 1.00 20.43 39 GLN B N 1
ATOM 1968 C CA A GLN B 1 39 ? 8.301 -17.769 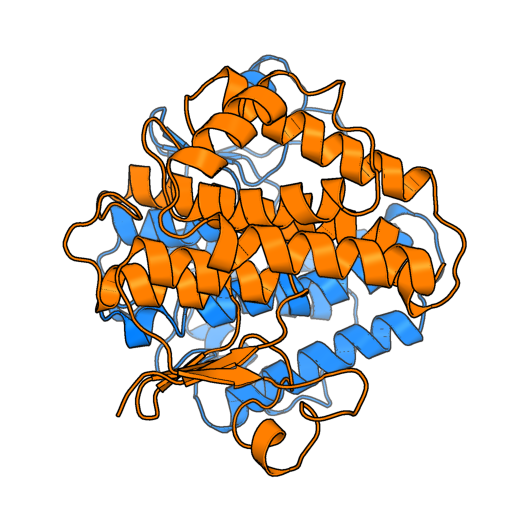0.356 0.31 20.85 39 GLN B CA 1
ATOM 1969 C CA B GLN B 1 39 ? 8.293 -17.760 0.342 0.69 20.91 39 GLN B CA 1
ATOM 1970 C C . GLN B 1 39 ? 7.967 -17.638 1.851 1.00 19.76 39 GLN B C 1
ATOM 1971 O O . GLN B 1 39 ? 8.094 -18.589 2.621 1.00 19.03 39 GLN B O 1
ATOM 1982 N N . HIS B 1 40 ? 7.528 -16.446 2.259 1.00 21.09 40 HIS B N 1
ATOM 1983 C CA . HIS B 1 40 ? 7.144 -16.263 3.659 1.00 21.37 40 HIS B CA 1
ATOM 1984 C C . HIS B 1 40 ? 5.706 -16.656 3.872 1.00 18.97 40 HIS B C 1
ATOM 1985 O O . HIS B 1 40 ? 5.177 -16.608 5.013 1.00 18.10 40 HIS B O 1
ATOM 1992 N N . LEU B 1 41 ? 5.036 -17.140 2.805 1.00 18.78 41 LEU B N 1
ATOM 1993 C CA . LEU B 1 41 ? 3.644 -17.423 2.938 1.00 18.83 41 LEU B CA 1
ATOM 1994 C C . LEU B 1 41 ? 3.332 -18.887 2.625 1.00 24.09 41 LEU B C 1
ATOM 1995 O O . LEU B 1 41 ? 2.189 -19.262 2.476 1.00 22.06 41 LEU B O 1
ATOM 2000 N N . THR B 1 42 ? 4.363 -19.715 2.589 1.00 20.59 42 THR B N 1
ATOM 2001 C CA . THR B 1 42 ? 4.131 -21.150 2.456 1.00 24.59 42 THR B CA 1
ATOM 2002 C C . THR B 1 42 ? 3.544 -21.723 3.715 1.00 24.81 42 THR B C 1
ATOM 2003 O O . THR B 1 42 ? 3.644 -21.133 4.835 1.00 22.91 42 THR B O 1
ATOM 2007 N N . PRO B 1 43 ? 2.940 -22.907 3.609 1.00 24.02 43 PRO B N 1
ATOM 2008 C CA . PRO B 1 43 ? 2.345 -23.466 4.824 1.00 20.78 43 PRO B CA 1
ATOM 2009 C C . PRO B 1 43 ? 3.386 -23.742 5.882 1.00 19.93 43 PRO B C 1
ATOM 2010 O O . PRO B 1 43 ? 3.110 -23.535 7.080 1.00 22.50 43 PRO B O 1
ATOM 2014 N N . GLU B 1 44 ? 4.572 -24.165 5.466 1.00 20.12 44 GLU B N 1
ATOM 2015 C CA . GLU B 1 44 ? 5.629 -24.496 6.450 1.00 22.28 44 GLU B CA 1
ATOM 2016 C C . GLU B 1 44 ? 6.188 -23.228 7.123 1.00 22.33 44 GLU B C 1
ATOM 2017 O O . GLU B 1 44 ? 6.453 -23.241 8.296 1.00 19.12 44 GLU B O 1
ATOM 2023 N N . PHE B 1 45 ? 6.290 -22.155 6.377 1.00 21.47 45 PHE B N 1
ATOM 2024 C CA . PHE B 1 45 ? 6.740 -20.907 7.004 1.00 18.73 45 PHE B CA 1
ATOM 2025 C C . PHE B 1 45 ? 5.724 -20.346 7.953 1.00 19.14 45 PHE B C 1
ATOM 2026 O O . PHE B 1 45 ? 6.085 -19.905 9.032 1.00 19.68 45 PHE B O 1
ATOM 2034 N N . ILE B 1 46 ? 4.441 -20.311 7.575 1.00 19.27 46 ILE B N 1
ATOM 2035 C CA . ILE B 1 46 ? 3.408 -19.914 8.479 1.00 17.96 46 ILE B CA 1
ATOM 2036 C C . ILE B 1 46 ? 3.356 -20.708 9.766 1.00 22.01 46 ILE B C 1
ATOM 2037 O O . ILE B 1 46 ? 3.197 -20.166 10.876 1.00 20.55 46 ILE B O 1
ATOM 2042 N N . LYS B 1 47 ? 3.571 -22.019 9.659 1.00 20.96 47 LYS B N 1
ATOM 2043 C CA . LYS B 1 47 ? 3.600 -22.860 10.826 1.00 20.56 47 LYS B CA 1
ATOM 2044 C C . LYS B 1 47 ? 4.791 -22.468 11.739 1.00 20.88 47 LYS B C 1
ATOM 2045 O O . LYS B 1 47 ? 4.664 -22.457 12.946 1.00 21.39 47 LYS B O 1
ATOM 2051 N N . LEU B 1 48 ? 5.919 -22.116 11.131 1.00 20.17 48 LEU B N 1
ATOM 2052 C CA A LEU B 1 48 ? 7.087 -21.716 11.906 0.16 20.20 48 LEU B CA 1
ATOM 2053 C CA B LEU B 1 48 ? 7.105 -21.721 11.883 0.84 20.63 48 LEU B CA 1
ATOM 2054 C C . LEU B 1 48 ? 6.852 -20.347 12.575 1.00 19.16 48 LEU B C 1
ATOM 2055 O O . LEU B 1 48 ? 7.215 -20.166 13.726 1.00 19.79 48 LEU B O 1
ATOM 2064 N N . ASN B 1 49 ? 6.240 -19.413 11.852 1.00 17.67 49 ASN B N 1
ATOM 2065 C CA . ASN B 1 49 ? 6.071 -18.038 12.304 1.00 17.23 49 ASN B CA 1
ATOM 2066 C C . ASN B 1 49 ? 4.729 -17.515 11.780 1.00 16.76 49 ASN B C 1
ATOM 2067 O O . ASN B 1 49 ? 4.616 -17.111 10.645 1.00 17.44 49 ASN B O 1
ATOM 2072 N N . PRO B 1 50 ? 3.707 -17.535 12.638 1.00 19.01 50 PRO B N 1
ATOM 2073 C CA . PRO B 1 50 ? 2.348 -17.111 12.243 1.00 18.33 50 PRO B CA 1
ATOM 2074 C C . PRO B 1 50 ? 2.284 -15.721 11.640 1.00 19.49 50 PRO B C 1
ATOM 2075 O O . PRO B 1 50 ? 1.357 -15.438 10.841 1.00 21.79 50 PRO B O 1
ATOM 2079 N N . GLN B 1 51 ? 3.214 -14.826 11.994 1.00 16.31 51 GLN B N 1
ATOM 2080 C CA . GLN B 1 51 ? 3.225 -13.507 11.414 1.00 15.98 51 GLN B CA 1
ATOM 2081 C C . GLN B 1 51 ? 3.869 -13.433 10.074 1.00 15.20 51 GLN B C 1
ATOM 2082 O O . GLN B 1 51 ? 3.906 -12.372 9.475 1.00 14.96 51 GLN B O 1
ATOM 2088 N N . HIS B 1 52 ? 4.402 -14.538 9.599 1.00 16.19 52 HIS B N 1
ATOM 2089 C CA . HIS B 1 52 ? 4.864 -14.681 8.174 1.00 17.60 52 HIS B CA 1
ATOM 2090 C C . HIS B 1 52 ? 5.783 -13.522 7.766 1.00 17.24 52 HIS B C 1
ATOM 2091 O O . HIS B 1 52 ? 5.576 -12.845 6.762 1.00 18.51 52 HIS B O 1
ATOM 2098 N N . ASN B 1 53 ? 6.779 -13.256 8.612 1.00 16.87 53 ASN B N 1
ATOM 2099 C CA A ASN B 1 53 ? 7.699 -12.170 8.322 0.53 16.82 53 ASN B CA 1
ATOM 2100 C CA B ASN B 1 53 ? 7.695 -12.138 8.388 0.47 16.70 53 ASN B CA 1
ATOM 2101 C C . ASN B 1 53 ? 9.156 -12.531 8.571 1.00 17.38 53 ASN B C 1
ATOM 2102 O O . ASN B 1 53 ? 9.461 -13.514 9.231 1.00 15.46 53 ASN B O 1
ATOM 2111 N N . VAL B 1 54 ? 10.051 -11.747 7.987 1.00 15.41 54 VAL B N 1
ATOM 2112 C CA . VAL B 1 54 ? 11.515 -11.910 8.198 1.00 15.84 54 VAL B CA 1
ATOM 2113 C C . VAL B 1 54 ? 12.020 -10.631 8.888 1.00 15.68 54 VAL B C 1
ATOM 2114 O O . VAL B 1 54 ? 11.416 -9.581 8.744 1.00 16.97 54 VAL B O 1
ATOM 2118 N N . PRO B 1 55 ? 13.057 -10.752 9.724 1.00 13.71 55 PRO B N 1
ATOM 2119 C CA . PRO B 1 55 ? 13.735 -12.023 10.010 1.00 15.79 55 PRO B CA 1
ATOM 2120 C C . PRO B 1 55 ? 13.002 -12.948 10.971 1.00 14.53 55 PRO B C 1
ATOM 2121 O O . PRO B 1 55 ? 12.294 -12.515 11.933 1.00 14.01 55 PRO B O 1
ATOM 2125 N N . THR B 1 56 ? 13.198 -14.257 10.747 1.00 13.14 56 THR B N 1
ATOM 2126 C CA . THR B 1 56 ? 12.819 -15.267 11.743 1.00 12.75 56 THR B CA 1
ATOM 2127 C C . THR B 1 56 ? 14.047 -16.077 12.074 1.00 13.54 56 THR B C 1
ATOM 2128 O O . THR B 1 56 ? 14.723 -16.597 11.180 1.00 15.27 56 THR B O 1
ATOM 2132 N N . LEU B 1 57 ? 14.380 -16.135 13.359 1.00 12.45 57 LEU B N 1
ATOM 2133 C CA . LEU B 1 57 ? 15.455 -16.948 13.868 1.00 14.45 57 LEU B CA 1
ATOM 2134 C C . LEU B 1 57 ? 14.920 -18.301 14.339 1.00 16.83 57 LEU B C 1
ATOM 2135 O O . LEU B 1 57 ? 13.934 -18.371 15.044 1.00 18.03 57 LEU B O 1
ATOM 2140 N N . ASP B 1 58 ? 15.598 -19.399 13.985 1.00 16.25 58 ASP B N 1
ATOM 2141 C CA . ASP B 1 58 ? 15.277 -20.676 14.607 1.00 15.44 58 ASP B CA 1
ATOM 2142 C C . ASP B 1 58 ? 16.555 -21.236 15.192 1.00 17.33 58 ASP B C 1
ATOM 2143 O O . ASP B 1 58 ? 17.388 -21.778 14.464 1.00 18.60 58 ASP B O 1
ATOM 2148 N N . ASP B 1 59 ? 16.720 -21.078 16.515 1.00 16.42 59 ASP B N 1
ATOM 2149 C CA . ASP B 1 59 ? 17.832 -21.620 17.241 1.00 14.58 59 ASP B CA 1
ATOM 2150 C C . ASP B 1 59 ? 17.422 -23.010 17.788 1.00 19.07 59 ASP B C 1
ATOM 2151 O O . ASP B 1 59 ? 16.918 -23.124 18.891 1.00 18.25 59 ASP B O 1
ATOM 2156 N N . ASN B 1 60 ? 17.643 -24.057 16.983 1.00 18.01 60 ASN B N 1
ATOM 2157 C CA . ASN B 1 60 ? 17.397 -25.421 17.467 1.00 19.96 60 ASN B CA 1
ATOM 2158 C C . ASN B 1 60 ? 16.055 -25.587 18.085 1.00 18.32 60 ASN B C 1
ATOM 2159 O O . ASN B 1 60 ? 15.899 -26.222 19.140 1.00 19.86 60 ASN B O 1
ATOM 2164 N N . GLY B 1 61 ? 15.063 -24.987 17.428 1.00 19.71 61 GLY B N 1
ATOM 2165 C CA . GLY B 1 61 ? 13.667 -25.113 17.819 1.00 20.04 61 GLY B CA 1
ATOM 2166 C C . GLY B 1 61 ? 13.135 -23.921 18.554 1.00 21.46 61 GLY B C 1
ATOM 2167 O O . GLY B 1 61 ? 11.941 -23.814 18.726 1.00 22.26 61 GLY B O 1
ATOM 2168 N N . PHE B 1 62 ? 14.033 -23.061 19.053 1.00 20.10 62 PHE B N 1
ATOM 2169 C CA . PHE B 1 62 ? 13.601 -21.836 19.729 1.00 18.01 62 PHE B CA 1
ATOM 2170 C C . PHE B 1 62 ? 13.470 -20.753 18.653 1.00 17.99 62 PHE B C 1
ATOM 2171 O O . PHE B 1 62 ? 14.459 -20.391 18.020 1.00 16.53 62 PHE B O 1
ATOM 2179 N N . VAL B 1 63 ? 12.231 -20.298 18.440 1.00 19.47 63 VAL B N 1
ATOM 2180 C CA . VAL B 1 63 ? 11.930 -19.451 17.304 1.00 17.45 63 VAL B CA 1
ATOM 2181 C C . VAL B 1 63 ? 11.612 -18.035 17.781 1.00 18.75 63 VAL B C 1
ATOM 2182 O O . VAL B 1 63 ? 10.850 -17.855 18.718 1.00 17.51 63 VAL B O 1
ATOM 2186 N N . LEU B 1 64 ? 12.172 -17.045 17.090 1.00 17.61 64 LEU B N 1
ATOM 2187 C CA . LEU B 1 64 ? 11.873 -15.616 17.350 1.00 17.39 64 LEU B CA 1
ATOM 2188 C C . LEU B 1 64 ? 11.629 -14.897 16.082 1.00 14.62 64 LEU B C 1
ATOM 2189 O O . LEU B 1 64 ? 12.249 -15.169 15.061 1.00 16.58 64 LEU B O 1
ATOM 2194 N N . ASN B 1 65 ? 10.736 -13.919 16.119 1.00 14.81 65 ASN B N 1
ATOM 2195 C CA . ASN B 1 65 ? 10.740 -12.927 15.119 1.00 14.50 65 ASN B CA 1
ATOM 2196 C C . ASN B 1 65 ? 11.068 -11.583 15.936 1.00 17.20 65 ASN B C 1
ATOM 2197 O O . ASN B 1 65 ? 11.399 -11.650 17.108 1.00 21.17 65 ASN B O 1
ATOM 2202 N N . GLU B 1 66 ? 10.919 -10.478 15.328 1.00 19.03 66 GLU B N 1
ATOM 2203 C CA . GLU B 1 66 ? 11.346 -9.181 15.879 1.00 12.05 66 GLU B CA 1
ATOM 2204 C C . GLU B 1 66 ? 12.887 -9.090 15.927 1.00 11.85 66 GLU B C 1
ATOM 2205 O O . GLU B 1 66 ? 13.532 -9.632 16.830 1.00 12.49 66 GLU B O 1
ATOM 2211 N N . SER B 1 67 ? 13.422 -8.411 14.935 1.00 12.72 67 SER B N 1
ATOM 2212 C CA . SER B 1 67 ? 14.887 -8.237 14.774 1.00 12.63 67 SER B CA 1
ATOM 2213 C C . SER B 1 67 ? 15.566 -7.813 16.044 1.00 11.99 67 SER B C 1
ATOM 2214 O O . SER B 1 67 ? 16.648 -8.300 16.352 1.00 11.72 67 SER B O 1
ATOM 2217 N N . ARG B 1 68 ? 15.019 -6.813 16.732 1.00 12.84 68 ARG B N 1
ATOM 2218 C CA . ARG B 1 68 ? 15.742 -6.242 17.851 1.00 13.48 68 ARG B CA 1
ATOM 2219 C C . ARG B 1 68 ? 15.705 -7.147 19.070 1.00 14.62 68 ARG B C 1
ATOM 2220 O O . ARG B 1 68 ? 16.573 -7.087 19.905 1.00 15.52 68 ARG B O 1
ATOM 2228 N N . ALA B 1 69 ? 14.702 -8.036 19.153 1.00 11.77 69 ALA B N 1
ATOM 2229 C CA . ALA B 1 69 ? 14.664 -9.047 20.226 1.00 12.71 69 ALA B CA 1
ATOM 2230 C C . ALA B 1 69 ? 15.694 -10.104 19.899 1.00 13.19 69 ALA B C 1
ATOM 2231 O O . ALA B 1 69 ? 16.339 -10.667 20.778 1.00 14.03 69 ALA B O 1
ATOM 2233 N N . ILE B 1 70 ? 15.807 -10.428 18.638 1.00 12.76 70 ILE B N 1
ATOM 2234 C CA . ILE B 1 70 ? 16.790 -11.388 18.182 1.00 12.60 70 ILE B CA 1
ATOM 2235 C C . ILE B 1 70 ? 18.219 -10.889 18.477 1.00 13.99 70 ILE B C 1
ATOM 2236 O O . ILE B 1 70 ? 19.080 -11.646 18.908 1.00 13.48 70 ILE B O 1
ATOM 2241 N N . MET B 1 71 ? 18.476 -9.623 18.219 1.00 14.47 71 MET B N 1
ATOM 2242 C CA . MET B 1 71 ? 19.813 -9.085 18.466 1.00 13.42 71 MET B CA 1
ATOM 2243 C C . MET B 1 71 ? 20.246 -9.254 19.921 1.00 17.16 71 MET B C 1
ATOM 2244 O O . MET B 1 71 ? 21.367 -9.658 20.196 1.00 14.18 71 MET B O 1
ATOM 2249 N N . THR B 1 72 ? 19.386 -8.860 20.861 1.00 15.21 72 THR B N 1
ATOM 2250 C CA . THR B 1 72 ? 19.741 -8.967 22.246 1.00 14.08 72 THR B CA 1
ATOM 2251 C C . THR B 1 72 ? 19.767 -10.406 22.751 1.00 15.05 72 THR B C 1
ATOM 2252 O O . THR B 1 72 ? 20.526 -10.703 23.633 1.00 17.69 72 THR B O 1
ATOM 2256 N N . TYR B 1 73 ? 18.981 -11.300 22.136 1.00 14.54 73 TYR B N 1
ATOM 2257 C CA . TYR B 1 73 ? 19.001 -12.724 22.462 1.00 14.81 73 TYR B CA 1
ATOM 2258 C C . TYR B 1 73 ? 20.393 -13.245 22.081 1.00 15.43 73 TYR B C 1
ATOM 2259 O O . TYR B 1 73 ? 21.093 -13.911 22.913 1.00 17.16 73 TYR B O 1
ATOM 2268 N N . LEU B 1 74 ? 20.834 -12.944 20.850 1.00 13.79 74 LEU B N 1
ATOM 2269 C CA . LEU B 1 74 ? 22.149 -13.472 20.430 1.00 17.35 74 LEU B CA 1
ATOM 2270 C C . LEU B 1 74 ? 23.201 -12.982 21.392 1.00 18.56 74 LEU B C 1
ATOM 2271 O O . LEU B 1 74 ? 24.086 -13.721 21.811 1.00 15.66 74 LEU B O 1
ATOM 2276 N N . ALA B 1 75 ? 23.125 -11.707 21.722 1.00 16.63 75 ALA B N 1
ATOM 2277 C CA . ALA B 1 75 ? 24.192 -11.116 22.532 1.00 17.43 75 ALA B CA 1
ATOM 2278 C C . ALA B 1 75 ? 24.211 -11.748 23.943 1.00 19.31 75 ALA B C 1
ATOM 2279 O O . ALA B 1 75 ? 25.282 -12.121 24.464 1.00 22.27 75 ALA B O 1
ATOM 2281 N N . ASP B 1 76 ? 23.051 -11.908 24.556 1.00 18.25 76 ASP B N 1
ATOM 2282 C CA . ASP B 1 76 ? 23.061 -12.517 25.912 1.00 20.58 76 ASP B CA 1
ATOM 2283 C C . ASP B 1 76 ? 23.264 -14.030 25.918 1.00 21.40 76 ASP B C 1
ATOM 2284 O O . ASP B 1 76 ? 23.907 -14.526 26.844 1.00 24.49 76 ASP B O 1
ATOM 2289 N N . GLN B 1 77 ? 22.794 -14.726 24.907 1.00 17.08 77 GLN B N 1
ATOM 2290 C CA . GLN B 1 77 ? 22.918 -16.191 24.893 1.00 20.21 77 GLN B CA 1
ATOM 2291 C C . GLN B 1 77 ? 24.314 -16.610 24.440 1.00 20.48 77 GLN B C 1
ATOM 2292 O O . GLN B 1 77 ? 24.838 -17.604 24.945 1.00 24.22 77 GLN B O 1
ATOM 2298 N N . TYR B 1 78 ? 24.922 -15.852 23.530 1.00 19.55 78 TYR B N 1
ATOM 2299 C CA . TYR B 1 78 ? 26.205 -16.266 22.914 1.00 17.54 78 TYR B CA 1
ATOM 2300 C C . TYR B 1 78 ? 27.367 -15.291 23.038 1.00 23.26 78 TYR B C 1
ATOM 2301 O O . TYR B 1 78 ? 28.501 -15.646 22.668 1.00 25.07 78 TYR B O 1
ATOM 2310 N N . GLY B 1 79 ? 27.139 -14.095 23.587 1.00 18.91 79 GLY B N 1
ATOM 2311 C CA . GLY B 1 79 ? 28.186 -13.090 23.657 1.00 24.14 79 GLY B CA 1
ATOM 2312 C C . GLY B 1 79 ? 29.342 -13.506 24.559 1.00 28.26 79 GLY B C 1
ATOM 2313 O O . GLY B 1 79 ? 29.097 -14.141 25.562 1.00 32.49 79 GLY B O 1
ATOM 2314 N N . LYS B 1 80 ? 30.579 -13.128 24.239 1.00 32.19 80 LYS B N 1
ATOM 2315 C CA . LYS B 1 80 ? 31.733 -13.532 25.082 1.00 35.40 80 LYS B CA 1
ATOM 2316 C C . LYS B 1 80 ? 31.888 -12.637 26.298 1.00 36.26 80 LYS B C 1
ATOM 2317 O O . LYS B 1 80 ? 32.208 -13.089 27.416 1.00 38.94 80 LYS B O 1
ATOM 2323 N N . ASP B 1 81 ? 31.678 -11.352 26.072 1.00 31.55 81 ASP B N 1
ATOM 2324 C CA . ASP B 1 81 ? 31.509 -10.413 27.157 1.00 34.13 81 ASP B CA 1
ATOM 2325 C C . ASP B 1 81 ? 30.320 -9.498 26.816 1.00 35.78 81 ASP B C 1
ATOM 2326 O O . ASP B 1 81 ? 29.654 -9.675 25.775 1.00 34.10 81 ASP B O 1
ATOM 2331 N N . ASP B 1 82 ? 30.060 -8.518 27.674 1.00 33.20 82 ASP B N 1
ATOM 2332 C CA . ASP B 1 82 ? 28.795 -7.773 27.573 1.00 28.88 82 ASP B CA 1
ATOM 2333 C C . ASP B 1 82 ? 28.978 -6.368 26.954 1.00 24.34 82 ASP B C 1
ATOM 2334 O O . ASP B 1 82 ? 28.103 -5.541 27.058 1.00 21.46 82 ASP B O 1
ATOM 2339 N N . SER B 1 83 ? 30.097 -6.136 26.290 1.00 27.42 83 SER B N 1
ATOM 2340 C CA . SER B 1 83 ? 30.419 -4.826 25.795 1.00 24.25 83 SER B CA 1
ATOM 2341 C C . SER B 1 83 ? 29.338 -4.290 24.788 1.00 19.93 83 SER B C 1
ATOM 2342 O O . SER B 1 83 ? 28.967 -3.142 24.792 1.00 19.01 83 SER B O 1
ATOM 2345 N N . LEU B 1 84 ? 28.800 -5.202 23.991 1.00 20.44 84 LEU B N 1
ATOM 2346 C CA . LEU B 1 84 ? 27.819 -4.822 22.967 1.00 17.62 84 LEU B CA 1
ATOM 2347 C C . LEU B 1 84 ? 26.442 -4.612 23.559 1.00 15.59 84 LEU B C 1
ATOM 2348 O O . LEU B 1 84 ? 25.593 -3.951 22.965 1.00 18.24 84 LEU B O 1
ATOM 2353 N N . TYR B 1 85 ? 26.220 -5.087 24.782 1.00 17.51 85 TYR B N 1
ATOM 2354 C CA . TYR B 1 85 ? 24.932 -5.007 25.446 1.00 14.38 85 TYR B CA 1
ATOM 2355 C C . TYR B 1 85 ? 25.177 -5.256 26.938 1.00 14.57 85 TYR B C 1
ATOM 2356 O O . TYR B 1 85 ? 24.993 -6.388 27.421 1.00 16.99 85 TYR B O 1
ATOM 2365 N N . PRO B 1 86 ? 25.629 -4.233 27.622 1.00 14.47 86 PRO B N 1
ATOM 2366 C CA . PRO B 1 86 ? 26.068 -4.342 29.005 1.00 17.70 86 PRO B CA 1
ATOM 2367 C C . PRO B 1 86 ? 25.003 -4.869 29.946 1.00 17.61 86 PRO B C 1
ATOM 2368 O O . PRO B 1 86 ? 23.851 -4.491 29.821 1.00 17.94 86 PRO B O 1
ATOM 2372 N N . LYS B 1 87 ? 25.418 -5.746 30.877 1.00 19.57 87 LYS B N 1
ATOM 2373 C CA . LYS B 1 87 ? 24.576 -6.163 31.994 1.00 19.35 87 LYS B CA 1
ATOM 2374 C C . LYS B 1 87 ? 24.171 -5.082 32.965 1.00 19.58 87 LYS B C 1
ATOM 2375 O O . LYS B 1 87 ? 23.064 -5.119 33.545 1.00 21.31 87 LYS B O 1
ATOM 2381 N N . ASP B 1 88 ? 24.980 -4.029 33.073 1.00 19.03 88 ASP B N 1
ATOM 2382 C CA . ASP B 1 88 ? 24.643 -2.957 33.947 1.00 19.06 88 ASP B CA 1
ATOM 2383 C C . ASP B 1 88 ? 23.288 -2.388 33.597 1.00 19.41 88 ASP B C 1
ATOM 2384 O O . ASP B 1 88 ? 23.118 -1.982 32.459 1.00 19.69 88 ASP B O 1
ATOM 2389 N N . PRO B 1 89 ? 22.349 -2.298 34.574 1.00 20.47 89 PRO B N 1
ATOM 2390 C CA . PRO B 1 89 ? 20.964 -1.916 34.253 1.00 19.67 89 PRO B CA 1
ATOM 2391 C C . PRO B 1 89 ? 20.836 -0.567 33.566 1.00 17.99 89 PRO B C 1
ATOM 2392 O O . PRO B 1 89 ? 20.132 -0.439 32.580 1.00 16.97 89 PRO B O 1
ATOM 2396 N N . LYS B 1 90 ? 21.582 0.458 34.008 1.00 16.51 90 LYS B N 1
ATOM 2397 C CA . LYS B 1 90 ? 21.537 1.717 33.375 1.00 16.36 90 LYS B CA 1
ATOM 2398 C C . LYS B 1 90 ? 22.102 1.741 31.928 1.00 18.01 90 LYS B C 1
ATOM 2399 O O . LYS B 1 90 ? 21.491 2.315 31.037 1.00 16.95 90 LYS B O 1
ATOM 2405 N N . LYS B 1 91 ? 23.285 1.166 31.705 1.00 16.94 91 LYS B N 1
ATOM 2406 C CA . LYS B 1 91 ? 23.853 1.107 30.345 1.00 17.67 91 LYS B CA 1
ATOM 2407 C C . LYS B 1 91 ? 22.924 0.263 29.452 1.00 16.32 91 LYS B C 1
ATOM 2408 O O . LYS B 1 91 ? 22.781 0.582 28.269 1.00 16.60 91 LYS B O 1
ATOM 2414 N N . ARG B 1 92 ? 22.386 -0.800 30.016 1.00 17.06 92 ARG B N 1
ATOM 2415 C CA . ARG B 1 92 ? 21.507 -1.658 29.216 1.00 13.87 92 ARG B CA 1
ATOM 2416 C C . ARG B 1 92 ? 20.280 -0.852 28.819 1.00 13.04 92 ARG B C 1
ATOM 2417 O O . ARG B 1 92 ? 19.795 -0.910 27.675 1.00 12.23 92 ARG B O 1
ATOM 2425 N N . ALA B 1 93 ? 19.767 -0.041 29.737 1.00 15.04 93 ALA B N 1
ATOM 2426 C CA . ALA B 1 93 ? 18.569 0.737 29.458 1.00 15.97 93 ALA B CA 1
ATOM 2427 C C . ALA B 1 93 ? 18.823 1.713 28.329 1.00 16.98 93 ALA B C 1
ATOM 2428 O O . ALA B 1 93 ? 17.950 2.027 27.512 1.00 14.45 93 ALA B O 1
ATOM 2430 N N . LYS B 1 94 ? 20.020 2.262 28.270 1.00 14.90 94 LYS B N 1
ATOM 2431 C CA . LYS B 1 94 ? 20.308 3.175 27.198 1.00 15.61 94 LYS B CA 1
ATOM 2432 C C . LYS B 1 94 ? 20.298 2.504 25.845 1.00 14.56 94 LYS B C 1
ATOM 2433 O O . LYS B 1 94 ? 19.896 3.107 24.908 1.00 14.98 94 LYS B O 1
ATOM 2439 N N . VAL B 1 95 ? 20.800 1.290 25.799 1.00 13.45 95 VAL B N 1
ATOM 2440 C CA . VAL B 1 95 ? 20.827 0.544 24.558 1.00 13.28 95 VAL B CA 1
ATOM 2441 C C . VAL B 1 95 ? 19.358 0.263 24.207 1.00 13.86 95 VAL B C 1
ATOM 2442 O O . VAL B 1 95 ? 18.947 0.487 23.031 1.00 12.96 95 VAL B O 1
ATOM 2446 N N . ASN B 1 96 ? 18.572 -0.224 25.177 1.00 12.94 96 ASN B N 1
ATOM 2447 C CA . ASN B 1 96 ? 17.164 -0.517 24.857 1.00 15.01 96 ASN B CA 1
ATOM 2448 C C . ASN B 1 96 ? 16.447 0.718 24.355 1.00 15.38 96 ASN B C 1
ATOM 2449 O O . ASN B 1 96 ? 15.671 0.666 23.400 1.00 15.34 96 ASN B O 1
ATOM 2454 N N . GLN B 1 97 ? 16.673 1.863 25.006 1.00 13.43 97 GLN B N 1
ATOM 2455 C CA . GLN B 1 97 ? 16.056 3.092 24.608 1.00 13.87 97 GLN B CA 1
ATOM 2456 C C . GLN B 1 97 ? 16.286 3.391 23.114 1.00 14.09 97 GLN B C 1
ATOM 2457 O O . GLN B 1 97 ? 15.377 3.721 22.372 1.00 15.67 97 GLN B O 1
ATOM 2463 N N . ARG B 1 98 ? 17.533 3.297 22.668 1.00 13.90 98 ARG B N 1
ATOM 2464 C CA . ARG B 1 98 ? 17.852 3.621 21.332 1.00 11.54 98 ARG B CA 1
ATOM 2465 C C . ARG B 1 98 ? 17.318 2.508 20.365 1.00 11.56 98 ARG B C 1
ATOM 2466 O O . ARG B 1 98 ? 17.089 2.804 19.249 1.00 12.79 98 ARG B O 1
ATOM 2474 N N . LEU B 1 99 ? 17.203 1.256 20.794 1.00 13.21 99 LEU B N 1
ATOM 2475 C CA . LEU B 1 99 ? 16.554 0.235 19.959 1.00 11.15 99 LEU B CA 1
ATOM 2476 C C . LEU B 1 99 ? 15.080 0.569 19.744 1.00 11.90 99 LEU B C 1
ATOM 2477 O O . LEU B 1 99 ? 14.586 0.448 18.618 1.00 11.41 99 LEU B O 1
ATOM 2482 N N . TYR B 1 100 ? 14.394 1.061 20.759 1.00 12.82 100 TYR B N 1
ATOM 2483 C CA . TYR B 1 100 ? 13.023 1.505 20.567 1.00 11.49 100 TYR B CA 1
ATOM 2484 C C . TYR B 1 100 ? 12.935 2.755 19.719 1.00 13.30 100 TYR B C 1
ATOM 2485 O O . TYR B 1 100 ? 12.022 2.883 18.898 1.00 12.02 100 TYR B O 1
ATOM 2494 N N . PHE B 1 101 ? 13.838 3.727 19.914 1.00 11.94 101 PHE B N 1
ATOM 2495 C CA . PHE B 1 101 ? 13.916 4.850 18.980 1.00 13.30 101 PHE B CA 1
ATOM 2496 C C . PHE B 1 101 ? 14.066 4.420 17.536 1.00 12.86 101 PHE B C 1
ATOM 2497 O O . PHE B 1 101 ? 13.410 4.942 16.620 1.00 13.98 101 PHE B O 1
ATOM 2505 N N . ASP B 1 102 ? 14.944 3.442 17.293 1.00 12.24 102 ASP B N 1
ATOM 2506 C CA . ASP B 1 102 ? 15.188 2.950 15.968 1.00 12.82 102 ASP B CA 1
ATOM 2507 C C . ASP B 1 102 ? 13.919 2.361 15.350 1.00 13.29 102 ASP B C 1
ATOM 2508 O O . ASP B 1 102 ? 13.562 2.718 14.264 1.00 12.94 102 ASP B O 1
ATOM 2513 N N . MET B 1 103 ? 13.197 1.518 16.068 1.00 11.59 103 MET B N 1
ATOM 2514 C CA . MET B 1 103 ? 11.998 0.927 15.555 1.00 12.44 103 MET B CA 1
ATOM 2515 C C . MET B 1 103 ? 10.896 1.938 15.357 1.00 13.61 103 MET B C 1
ATOM 2516 O O . MET B 1 103 ? 10.347 2.048 14.270 1.00 14.72 103 MET B O 1
ATOM 2521 N N . GLY B 1 104 ? 10.613 2.686 16.423 1.00 13.54 104 GLY B N 1
ATOM 2522 C CA . GLY B 1 104 ? 9.406 3.477 16.505 1.00 13.20 104 GLY B CA 1
ATOM 2523 C C . GLY B 1 104 ? 9.481 4.842 15.931 1.00 15.77 104 GLY B C 1
ATOM 2524 O O . GLY B 1 104 ? 8.445 5.435 15.676 1.00 17.34 104 GLY B O 1
ATOM 2525 N N . THR B 1 105 ? 10.698 5.359 15.797 1.00 13.16 105 THR B N 1
ATOM 2526 C CA . THR B 1 105 ? 10.865 6.710 15.341 1.00 13.67 105 THR B CA 1
ATOM 2527 C C . THR B 1 105 ? 11.654 6.797 14.017 1.00 13.60 105 THR B C 1
ATOM 2528 O O . THR B 1 105 ? 11.122 7.254 12.994 1.00 16.16 105 THR B O 1
ATOM 2532 N N . LEU B 1 106 ? 12.899 6.321 14.021 1.00 13.24 106 LEU B N 1
ATOM 2533 C CA . LEU B 1 106 ? 13.725 6.416 12.848 1.00 12.95 106 LEU B CA 1
ATOM 2534 C C . LEU B 1 106 ? 13.216 5.528 11.701 1.00 14.67 106 LEU B C 1
ATOM 2535 O O . LEU B 1 106 ? 12.846 6.019 10.628 1.00 16.51 106 LEU B O 1
ATOM 2540 N N . TYR B 1 107 ? 13.223 4.206 11.943 1.00 13.25 107 TYR B N 1
ATOM 2541 C CA . TYR B 1 107 ? 12.841 3.312 10.868 1.00 13.22 107 TYR B CA 1
ATOM 2542 C C . TYR B 1 107 ? 11.340 3.460 10.527 1.00 15.97 107 TYR B C 1
ATOM 2543 O O . TYR B 1 107 ? 10.911 3.413 9.328 1.00 14.68 107 TYR B O 1
ATOM 2552 N N . GLN B 1 108 ? 10.544 3.684 11.558 1.00 12.86 108 GLN B N 1
ATOM 2553 C CA . GLN B 1 108 ? 9.101 3.854 11.290 1.00 14.43 108 GLN B CA 1
ATOM 2554 C C . GLN B 1 108 ? 8.892 5.036 10.376 1.00 14.55 108 GLN B C 1
ATOM 2555 O O . GLN B 1 108 ? 8.078 5.000 9.446 1.00 13.64 108 GLN B O 1
ATOM 2561 N N . SER B 1 109 ? 9.611 6.131 10.612 1.00 14.32 109 SER B N 1
ATOM 2562 C CA . SER B 1 109 ? 9.311 7.302 9.788 1.00 15.80 109 SER B CA 1
ATOM 2563 C C . SER B 1 109 ? 9.850 7.102 8.363 1.00 17.39 109 SER B C 1
ATOM 2564 O O . SER B 1 109 ? 9.272 7.559 7.375 1.00 16.89 109 SER B O 1
ATOM 2567 N N . PHE B 1 110 ? 10.974 6.391 8.235 1.00 16.14 110 PHE B N 1
ATOM 2568 C CA . PHE B 1 110 ? 11.474 6.071 6.922 1.00 14.55 110 PHE B CA 1
ATOM 2569 C C . PHE B 1 110 ? 10.479 5.235 6.157 1.00 14.92 110 PHE B C 1
ATOM 2570 O O . PHE B 1 110 ? 10.138 5.508 4.995 1.00 14.44 110 PHE B O 1
ATOM 2578 N N . GLY B 1 111 ? 9.998 4.181 6.791 1.00 12.75 111 GLY B N 1
ATOM 2579 C CA . GLY B 1 111 ? 9.048 3.313 6.116 1.00 15.38 111 GLY B CA 1
ATOM 2580 C C . GLY B 1 111 ? 7.769 4.037 5.771 1.00 17.22 111 GLY B C 1
ATOM 2581 O O . GLY B 1 111 ? 7.225 3.812 4.684 1.00 18.90 111 GLY B O 1
ATOM 2582 N N . ASP B 1 112 ? 7.286 4.867 6.678 1.00 17.67 112 ASP B N 1
ATOM 2583 C CA . ASP B 1 112 ? 6.043 5.625 6.435 1.00 20.87 112 ASP B CA 1
ATOM 2584 C C . ASP B 1 112 ? 6.150 6.471 5.162 1.00 21.06 112 ASP B C 1
ATOM 2585 O O . ASP B 1 112 ? 5.195 6.565 4.379 1.00 21.79 112 ASP B O 1
ATOM 2590 N N . ALA B 1 113 ? 7.313 7.060 4.963 1.00 18.73 113 ALA B N 1
ATOM 2591 C CA . ALA B 1 113 ? 7.556 7.936 3.817 1.00 21.57 113 ALA B CA 1
ATOM 2592 C C . ALA B 1 113 ? 7.889 7.175 2.549 1.00 23.22 113 ALA B C 1
ATOM 2593 O O . ALA B 1 113 ? 7.485 7.576 1.470 1.00 27.21 113 ALA B O 1
ATOM 2595 N N . TYR B 1 114 ? 8.700 6.120 2.642 1.00 17.37 114 TYR B N 1
ATOM 2596 C CA . TYR B 1 114 ? 9.191 5.496 1.467 1.00 15.71 114 TYR B CA 1
ATOM 2597 C C . TYR B 1 114 ? 8.502 4.216 0.987 1.00 18.50 114 TYR B C 1
ATOM 2598 O O . TYR B 1 114 ? 8.502 3.949 -0.214 1.00 19.82 114 TYR B O 1
ATOM 2607 N N . TYR B 1 115 ? 7.938 3.397 1.869 1.00 17.95 115 TYR B N 1
ATOM 2608 C CA . TYR B 1 115 ? 7.378 2.110 1.389 1.00 18.66 115 TYR B CA 1
ATOM 2609 C C . TYR B 1 115 ? 6.102 2.239 0.520 1.00 22.23 115 TYR B C 1
ATOM 2610 O O . TYR B 1 115 ? 5.970 1.591 -0.480 1.00 20.78 115 TYR B O 1
ATOM 2619 N N . PRO B 1 116 ? 5.186 3.122 0.882 1.00 20.70 116 PRO B N 1
ATOM 2620 C CA . PRO B 1 116 ? 4.051 3.245 -0.045 1.00 24.79 116 PRO B CA 1
ATOM 2621 C C . PRO B 1 116 ? 4.436 3.719 -1.456 1.00 24.42 116 PRO B C 1
ATOM 2622 O O . PRO B 1 116 ? 3.780 3.348 -2.445 1.00 23.83 116 PRO B O 1
ATOM 2626 N N . HIS B 1 117 ? 5.482 4.529 -1.538 1.00 21.14 117 HIS B N 1
ATOM 2627 C CA . HIS B 1 117 ? 6.030 5.001 -2.814 1.00 25.62 117 HIS B CA 1
ATOM 2628 C C . HIS B 1 117 ? 6.744 3.913 -3.578 1.00 27.42 117 HIS B C 1
ATOM 2629 O O . HIS B 1 117 ? 6.598 3.759 -4.808 1.00 27.58 117 HIS B O 1
ATOM 2636 N N . MET B 1 118 ? 7.552 3.142 -2.878 1.00 21.25 118 MET B N 1
ATOM 2637 C CA . MET B 1 118 ? 8.283 2.082 -3.513 1.00 22.43 118 MET B CA 1
ATOM 2638 C C . MET B 1 118 ? 7.401 0.886 -3.874 1.00 25.36 118 MET B C 1
ATOM 2639 O O . MET B 1 118 ? 7.482 0.360 -4.988 1.00 31.37 118 MET B O 1
ATOM 2644 N N . PHE B 1 119 ? 6.539 0.462 -2.965 1.00 23.75 119 PHE B N 1
ATOM 2645 C CA . PHE B 1 119 ? 5.748 -0.750 -3.187 1.00 24.21 119 PHE B CA 1
ATOM 2646 C C . PHE B 1 119 ? 4.319 -0.492 -3.631 1.00 25.82 119 PHE B C 1
ATOM 2647 O O . PHE B 1 119 ? 3.707 -1.369 -4.215 1.00 27.53 119 PHE B O 1
ATOM 2655 N N . GLY B 1 120 ? 3.793 0.703 -3.378 1.00 25.80 120 GLY B N 1
ATOM 2656 C CA . GLY B 1 120 ? 2.383 0.993 -3.723 1.00 27.44 120 GLY B CA 1
ATOM 2657 C C . GLY B 1 120 ? 2.179 2.024 -4.847 1.00 28.81 120 GLY B C 1
ATOM 2658 O O . GLY B 1 120 ? 1.050 2.378 -5.162 1.00 27.66 120 GLY B O 1
ATOM 2659 N N . GLY B 1 121 ? 3.277 2.483 -5.428 1.00 25.46 121 GLY B N 1
ATOM 2660 C CA . GLY B 1 121 ? 3.294 3.501 -6.457 1.00 26.59 121 GLY B CA 1
ATOM 2661 C C . GLY B 1 121 ? 2.759 4.830 -6.021 1.00 29.78 121 GLY B C 1
ATOM 2662 O O . GLY B 1 121 ? 2.434 5.669 -6.871 1.00 31.83 121 GLY B O 1
ATOM 2663 N N . ALA B 1 122 ? 2.659 5.047 -4.718 1.00 28.49 122 ALA B N 1
ATOM 2664 C CA . ALA B 1 122 ? 2.163 6.345 -4.192 1.00 26.15 122 ALA B CA 1
ATOM 2665 C C . ALA B 1 122 ? 3.178 7.456 -4.379 1.00 25.67 122 ALA B C 1
ATOM 2666 O O . ALA B 1 122 ? 4.393 7.205 -4.505 1.00 25.33 122 ALA B O 1
ATOM 2668 N N . PRO B 1 123 ? 2.703 8.704 -4.423 1.00 24.27 123 PRO B N 1
ATOM 2669 C CA . PRO B 1 123 ? 3.626 9.817 -4.540 1.00 24.41 123 PRO B CA 1
ATOM 2670 C C . PRO B 1 123 ? 4.456 9.912 -3.293 1.00 26.64 123 PRO B C 1
ATOM 2671 O O . PRO B 1 123 ? 3.936 9.643 -2.204 1.00 28.22 123 PRO B O 1
ATOM 2675 N N . LEU B 1 124 ? 5.699 10.338 -3.402 1.00 26.88 124 LEU B N 1
ATOM 2676 C CA . LEU B 1 124 ? 6.492 10.577 -2.195 1.00 28.54 124 LEU B CA 1
ATOM 2677 C C . LEU B 1 124 ? 5.901 11.777 -1.482 1.00 33.69 124 LEU B C 1
ATOM 2678 O O . LEU B 1 124 ? 5.737 12.832 -2.074 1.00 42.27 124 LEU B O 1
ATOM 2683 N N . ASP B 1 125 ? 5.528 11.615 -0.227 1.00 30.89 125 ASP B N 1
ATOM 2684 C CA . ASP B 1 125 ? 4.846 12.655 0.512 1.00 32.88 125 ASP B CA 1
ATOM 2685 C C . ASP B 1 125 ? 5.853 13.537 1.272 1.00 38.86 125 ASP B C 1
ATOM 2686 O O . ASP B 1 125 ? 6.674 13.055 2.073 1.00 31.82 125 ASP B O 1
ATOM 2691 N N . GLU B 1 126 ? 5.787 14.853 1.047 1.00 39.20 126 GLU B N 1
ATOM 2692 C CA . GLU B 1 126 ? 6.752 15.756 1.678 1.00 37.50 126 GLU B CA 1
ATOM 2693 C C . GLU B 1 126 ? 6.599 15.867 3.204 1.00 33.68 126 GLU B C 1
ATOM 2694 O O . GLU B 1 126 ? 7.594 16.060 3.935 1.00 32.82 126 GLU B O 1
ATOM 2700 N N . ASP B 1 127 ? 5.356 15.802 3.674 1.00 32.74 127 ASP B N 1
ATOM 2701 C CA . ASP B 1 127 ? 5.061 15.841 5.106 1.00 33.83 127 ASP B CA 1
ATOM 2702 C C . ASP B 1 127 ? 5.698 14.647 5.802 1.00 34.64 127 ASP B C 1
ATOM 2703 O O . ASP B 1 127 ? 6.234 14.758 6.895 1.00 28.86 127 ASP B O 1
ATOM 2708 N N . LYS B 1 128 ? 5.664 13.516 5.125 1.00 31.78 128 LYS B N 1
ATOM 2709 C CA . LYS B 1 128 ? 6.252 12.278 5.664 1.00 27.90 128 LYS B CA 1
ATOM 2710 C C . LYS B 1 128 ? 7.750 12.307 5.665 1.00 26.43 128 LYS B C 1
ATOM 2711 O O . LYS B 1 128 ? 8.398 11.906 6.659 1.00 25.53 128 LYS B O 1
ATOM 2717 N N . LYS B 1 129 ? 8.324 12.755 4.557 1.00 26.20 129 LYS B N 1
ATOM 2718 C CA . LYS B 1 129 ? 9.731 13.088 4.514 1.00 25.37 129 LYS B CA 1
ATOM 2719 C C . LYS B 1 129 ? 10.181 13.966 5.648 1.00 27.86 129 LYS B C 1
ATOM 2720 O O . LYS B 1 129 ? 11.241 13.738 6.233 1.00 24.18 129 LYS B O 1
ATOM 2726 N N . LYS B 1 130 ? 9.393 15.009 5.941 1.00 27.60 130 LYS B N 1
ATOM 2727 C CA . LYS B 1 130 ? 9.689 15.880 7.049 1.00 26.98 130 LYS B CA 1
ATOM 2728 C C . LYS B 1 130 ? 9.821 15.173 8.366 1.00 21.57 130 LYS B C 1
ATOM 2729 O O . LYS B 1 130 ? 10.730 15.493 9.143 1.00 22.40 130 LYS B O 1
ATOM 2735 N N . LYS B 1 131 ? 8.946 14.202 8.642 1.00 21.50 131 LYS B N 1
ATOM 2736 C CA . LYS B 1 131 ? 8.975 13.526 9.891 1.00 21.18 131 LYS B CA 1
ATOM 2737 C C . LYS B 1 131 ? 10.198 12.613 9.931 1.00 18.56 131 LYS B C 1
ATOM 2738 O O . LYS B 1 131 ? 10.738 12.409 10.990 1.00 19.58 131 LYS B O 1
ATOM 2744 N N . LEU B 1 132 ? 10.649 12.122 8.794 1.00 18.28 132 LEU B N 1
ATOM 2745 C CA . LEU B 1 132 ? 11.927 11.360 8.794 1.00 18.04 132 LEU B CA 1
ATOM 2746 C C . LEU B 1 132 ? 13.089 12.323 9.101 1.00 19.01 132 LEU B C 1
ATOM 2747 O O . LEU B 1 132 ? 14.015 12.006 9.881 1.00 17.68 132 LEU B O 1
ATOM 2752 N N . GLY B 1 133 ? 13.017 13.530 8.545 1.00 18.23 133 GLY B N 1
ATOM 2753 C CA . GLY B 1 133 ? 14.005 14.547 8.936 1.00 15.56 133 GLY B CA 1
ATOM 2754 C C . GLY B 1 133 ? 14.056 14.833 10.430 1.00 14.71 133 GLY B C 1
ATOM 2755 O O . GLY B 1 133 ? 15.171 14.950 11.040 1.00 16.43 133 GLY B O 1
ATOM 2756 N N . ASP B 1 134 ? 12.883 14.900 11.080 1.00 16.52 134 ASP B N 1
ATOM 2757 C CA . ASP B 1 134 ? 12.762 15.177 12.501 1.00 18.01 134 ASP B CA 1
ATOM 2758 C C . ASP B 1 134 ? 13.458 14.055 13.235 1.00 18.21 134 ASP B C 1
ATOM 2759 O O . ASP B 1 134 ? 14.120 14.255 14.211 1.00 14.60 134 ASP B O 1
ATOM 2764 N N . ALA B 1 135 ? 13.285 12.836 12.776 1.00 16.26 135 ALA B N 1
ATOM 2765 C CA . ALA B 1 135 ? 13.968 11.709 13.448 1.00 15.15 135 ALA B CA 1
ATOM 2766 C C . ALA B 1 135 ? 15.482 11.774 13.303 1.00 13.78 135 ALA B C 1
ATOM 2767 O O . ALA B 1 135 ? 16.215 11.564 14.258 1.00 14.13 135 ALA B O 1
ATOM 2769 N N . LEU B 1 136 ? 15.915 12.200 12.153 1.00 15.56 136 LEU B N 1
ATOM 2770 C CA . LEU B 1 136 ? 17.354 12.367 11.930 1.00 15.59 136 LEU B CA 1
ATOM 2771 C C . LEU B 1 136 ? 17.940 13.496 12.816 1.00 13.92 136 LEU B C 1
ATOM 2772 O O . LEU B 1 136 ? 19.062 13.391 13.287 1.00 15.01 136 LEU B O 1
ATOM 2777 N N . VAL B 1 137 ? 17.183 14.562 12.965 1.00 14.62 137 VAL B N 1
ATOM 2778 C CA . VAL B 1 137 ? 17.567 15.645 13.873 1.00 15.54 137 VAL B CA 1
ATOM 2779 C C . VAL B 1 137 ? 17.825 15.171 15.288 1.00 14.13 137 VAL B C 1
ATOM 2780 O O . VAL B 1 137 ? 18.856 15.476 15.884 1.00 14.78 137 VAL B O 1
ATOM 2784 N N . PHE B 1 138 ? 16.916 14.324 15.790 1.00 14.94 138 PHE B N 1
ATOM 2785 C CA . PHE B 1 138 ? 17.097 13.755 17.116 1.00 16.55 138 PHE B CA 1
ATOM 2786 C C . PHE B 1 138 ? 18.334 12.897 17.200 1.00 14.36 138 PHE B C 1
ATOM 2787 O O . PHE B 1 138 ? 19.071 12.988 18.168 1.00 16.77 138 PHE B O 1
ATOM 2795 N N . LEU B 1 139 ? 18.545 12.045 16.188 1.00 16.34 139 LEU B N 1
ATOM 2796 C CA . LEU B 1 139 ? 19.704 11.112 16.217 1.00 14.50 139 LEU B CA 1
ATOM 2797 C C . LEU B 1 139 ? 20.986 11.962 16.192 1.00 16.02 139 LEU B C 1
ATOM 2798 O O . LEU B 1 139 ? 21.957 11.667 16.895 1.00 15.02 139 LEU B O 1
ATOM 2803 N N . ASP B 1 140 ? 20.991 12.993 15.367 1.00 17.96 140 ASP B N 1
ATOM 2804 C CA . ASP B 1 140 ? 22.184 13.866 15.296 1.00 16.97 140 ASP B CA 1
ATOM 2805 C C . ASP B 1 140 ? 22.456 14.460 16.662 1.00 15.69 140 ASP B C 1
ATOM 2806 O O . ASP B 1 140 ? 23.612 14.614 17.066 1.00 16.94 140 ASP B O 1
ATOM 2811 N N . GLY B 1 141 ? 21.398 14.764 17.400 1.00 17.18 141 GLY B N 1
ATOM 2812 C CA . GLY B 1 141 ? 21.471 15.272 18.761 1.00 19.27 141 GLY B CA 1
ATOM 2813 C C . GLY B 1 141 ? 22.079 14.263 19.697 1.00 22.76 141 GLY B C 1
ATOM 2814 O O . GLY B 1 141 ? 23.021 14.577 20.444 1.00 20.06 141 GLY B O 1
ATOM 2815 N N . PHE B 1 142 ? 21.612 13.019 19.634 1.00 18.38 142 PHE B N 1
ATOM 2816 C CA . PHE B 1 142 ? 22.216 11.973 20.459 1.00 17.54 142 PHE B CA 1
ATOM 2817 C C . PHE B 1 142 ? 23.703 11.868 20.284 1.00 17.30 142 PHE B C 1
ATOM 2818 O O . PHE B 1 142 ? 24.459 11.673 21.237 1.00 19.78 142 PHE B O 1
ATOM 2826 N N . LEU B 1 143 ? 24.139 11.960 19.034 1.00 16.77 143 LEU B N 1
ATOM 2827 C CA . LEU B 1 143 ? 25.539 11.713 18.663 1.00 17.72 143 LEU B CA 1
ATOM 2828 C C . LEU B 1 143 ? 26.427 12.938 18.875 1.00 23.26 143 LEU B C 1
ATOM 2829 O O . LEU B 1 143 ? 27.656 12.843 18.797 1.00 21.49 143 LEU B O 1
ATOM 2834 N N . GLU B 1 144 ? 25.800 14.072 19.150 1.00 24.29 144 GLU B N 1
ATOM 2835 C CA . GLU B 1 144 ? 26.552 15.288 19.555 1.00 27.97 144 GLU B CA 1
ATOM 2836 C C . GLU B 1 144 ? 27.060 15.095 20.951 1.00 30.62 144 GLU B C 1
ATOM 2837 O O . GLU B 1 144 ? 28.162 15.489 21.301 1.00 36.10 144 GLU B O 1
ATOM 2843 N N . LYS B 1 145 ? 26.271 14.416 21.743 1.00 30.74 145 LYS B N 1
ATOM 2844 C CA . LYS B 1 145 ? 26.552 14.248 23.161 1.00 32.56 145 LYS B CA 1
ATOM 2845 C C . LYS B 1 145 ? 27.445 13.044 23.469 1.00 31.25 145 LYS B C 1
ATOM 2846 O O . LYS B 1 145 ? 28.196 13.063 24.436 1.00 32.46 145 LYS B O 1
ATOM 2852 N N . SER B 1 146 ? 27.347 11.967 22.667 1.00 26.18 146 SER B N 1
ATOM 2853 C CA . SER B 1 146 ? 28.117 10.759 22.913 1.00 23.44 146 SER B CA 1
ATOM 2854 C C . SER B 1 146 ? 28.739 10.207 21.661 1.00 20.84 146 SER B C 1
ATOM 2855 O O . SER B 1 146 ? 28.260 10.449 20.564 1.00 23.50 146 SER B O 1
ATOM 2858 N N . ALA B 1 147 ? 29.799 9.431 21.845 1.00 22.54 147 ALA B N 1
ATOM 2859 C CA . ALA B 1 147 ? 30.527 8.887 20.751 1.00 22.23 147 ALA B CA 1
ATOM 2860 C C . ALA B 1 147 ? 29.651 7.973 19.906 1.00 19.12 147 ALA B C 1
ATOM 2861 O O . ALA B 1 147 ? 29.710 8.016 18.710 1.00 19.44 147 ALA B O 1
ATOM 2863 N N . PHE B 1 148 ? 28.887 7.132 20.583 1.00 19.53 148 PHE B N 1
ATOM 2864 C CA . PHE B 1 148 ? 27.970 6.183 19.930 1.00 17.02 148 PHE B CA 1
ATOM 2865 C C . PHE B 1 148 ? 26.550 6.469 20.410 1.00 16.85 148 PHE B C 1
ATOM 2866 O O . PHE B 1 148 ? 26.303 7.326 21.268 1.00 15.06 148 PHE B O 1
ATOM 2874 N N . VAL B 1 149 ? 25.571 5.736 19.905 1.00 14.20 149 VAL B N 1
ATOM 2875 C CA A VAL B 1 149 ? 24.211 6.209 20.062 0.74 15.06 149 VAL B CA 1
ATOM 2876 C CA B VAL B 1 149 ? 24.189 6.192 20.056 0.26 15.00 149 VAL B CA 1
ATOM 2877 C C . VAL B 1 149 ? 23.725 6.079 21.499 1.00 14.94 149 VAL B C 1
ATOM 2878 O O . VAL B 1 149 ? 22.884 6.860 21.956 1.00 14.34 149 VAL B O 1
ATOM 2885 N N . ALA B 1 150 ? 24.228 5.067 22.201 1.00 15.76 150 ALA B N 1
ATOM 2886 C CA . ALA B 1 150 ? 23.806 4.781 23.565 1.00 16.22 150 ALA B CA 1
ATOM 2887 C C . ALA B 1 150 ? 24.847 5.010 24.628 1.00 20.39 150 ALA B C 1
ATOM 2888 O O . ALA B 1 150 ? 24.662 4.597 25.777 1.00 23.81 150 ALA B O 1
ATOM 2890 N N . GLY B 1 151 ? 25.966 5.617 24.240 1.00 19.39 151 GLY B N 1
ATOM 2891 C CA . GLY B 1 151 ? 27.070 5.820 25.185 1.00 22.11 151 GLY B CA 1
ATOM 2892 C C . GLY B 1 151 ? 28.421 5.884 24.485 1.00 23.06 151 GLY B C 1
ATOM 2893 O O . GLY B 1 151 ? 28.517 6.263 23.318 1.00 20.65 151 GLY B O 1
ATOM 2894 N N . GLU B 1 152 ? 29.465 5.480 25.184 1.00 23.81 152 GLU B N 1
ATOM 2895 C CA . GLU B 1 152 ? 30.799 5.681 24.664 1.00 24.84 152 GLU B CA 1
ATOM 2896 C C . GLU B 1 152 ? 31.358 4.519 23.872 1.00 25.79 152 GLU B C 1
ATOM 2897 O O . GLU B 1 152 ? 32.397 4.685 23.227 1.00 27.09 152 GLU B O 1
ATOM 2903 N N . ASP B 1 153 ? 30.703 3.342 23.915 1.00 22.48 153 ASP B N 1
ATOM 2904 C CA . ASP B 1 153 ? 31.084 2.191 23.137 1.00 21.06 153 ASP B CA 1
ATOM 2905 C C . ASP B 1 153 ? 30.054 1.788 22.085 1.00 20.27 153 ASP B C 1
ATOM 2906 O O . ASP B 1 153 ? 28.849 2.021 22.230 1.00 21.16 153 ASP B O 1
ATOM 2911 N N . LEU B 1 154 ? 30.515 1.126 21.059 1.00 21.64 154 LEU B N 1
ATOM 2912 C CA . LEU B 1 154 ? 29.597 0.587 20.054 1.00 19.65 154 LEU B CA 1
ATOM 2913 C C . LEU B 1 154 ? 28.731 -0.522 20.711 1.00 18.11 154 LEU B C 1
ATOM 2914 O O . LEU B 1 154 ? 29.245 -1.408 21.398 1.00 18.07 154 LEU B O 1
ATOM 2919 N N . THR B 1 155 ? 27.407 -0.445 20.541 1.00 16.70 155 THR B N 1
ATOM 2920 C CA . THR B 1 155 ? 26.520 -1.450 21.107 1.00 17.23 155 THR B CA 1
ATOM 2921 C C . THR B 1 155 ? 25.561 -1.963 20.037 1.00 13.95 155 THR B C 1
ATOM 2922 O O . THR B 1 155 ? 25.580 -1.519 18.843 1.00 12.92 155 THR B O 1
ATOM 2926 N N . LEU B 1 156 ? 24.688 -2.900 20.414 1.00 15.03 156 LEU B N 1
ATOM 2927 C CA . LEU B 1 156 ? 23.656 -3.342 19.500 1.00 14.85 156 LEU B CA 1
ATOM 2928 C C . LEU B 1 156 ? 22.871 -2.202 18.905 1.00 14.38 156 LEU B C 1
ATOM 2929 O O . LEU B 1 156 ? 22.431 -2.272 17.745 1.00 13.07 156 LEU B O 1
ATOM 2934 N N . ALA B 1 157 ? 22.621 -1.132 19.665 1.00 14.41 157 ALA B N 1
ATOM 2935 C CA . ALA B 1 157 ? 21.804 -0.059 19.136 1.00 13.56 157 ALA B CA 1
ATOM 2936 C C . ALA B 1 157 ? 22.478 0.640 17.986 1.00 13.43 157 ALA B C 1
ATOM 2937 O O . ALA B 1 157 ? 21.817 1.108 17.088 1.00 13.37 157 ALA B O 1
ATOM 2939 N N . ASP B 1 158 ? 23.829 0.695 17.939 1.00 11.77 158 ASP B N 1
ATOM 2940 C CA . ASP B 1 158 ? 24.470 1.319 16.769 1.00 13.56 158 ASP B CA 1
ATOM 2941 C C . ASP B 1 158 ? 24.260 0.444 15.549 1.00 13.68 158 ASP B C 1
ATOM 2942 O O . ASP B 1 158 ? 24.176 0.943 14.432 1.00 10.15 158 ASP B O 1
ATOM 2947 N N . LEU B 1 159 ? 24.173 -0.861 15.760 1.00 12.31 159 LEU B N 1
ATOM 2948 C CA . LEU B 1 159 ? 24.079 -1.770 14.649 1.00 12.02 159 LEU B CA 1
ATOM 2949 C C . LEU B 1 159 ? 22.696 -1.631 14.047 1.00 10.88 159 LEU B C 1
ATOM 2950 O O . LEU B 1 159 ? 22.565 -1.598 12.827 1.00 12.83 159 LEU B O 1
ATOM 2955 N N . ALA B 1 160 ? 21.643 -1.495 14.879 1.00 10.23 160 ALA B N 1
ATOM 2956 C CA . ALA B 1 160 ? 20.308 -1.418 14.336 1.00 11.51 160 ALA B CA 1
ATOM 2957 C C . ALA B 1 160 ? 20.209 -0.066 13.597 1.00 12.61 160 ALA B C 1
ATOM 2958 O O . ALA B 1 160 ? 19.621 0.061 12.497 1.00 11.31 160 ALA B O 1
ATOM 2960 N N . ILE B 1 161 ? 20.697 0.978 14.244 1.00 10.52 161 ILE B N 1
ATOM 2961 C CA . ILE B 1 161 ? 20.562 2.309 13.691 1.00 12.41 161 ILE B CA 1
ATOM 2962 C C . ILE B 1 161 ? 21.376 2.479 12.411 1.00 13.49 161 ILE B C 1
ATOM 2963 O O . ILE B 1 161 ? 20.950 3.152 11.476 1.00 12.82 161 ILE B O 1
ATOM 2968 N N . VAL B 1 162 ? 22.500 1.813 12.303 1.00 12.36 162 VAL B N 1
ATOM 2969 C CA . VAL B 1 162 ? 23.235 1.856 11.031 1.00 12.82 162 VAL B CA 1
ATOM 2970 C C . VAL B 1 162 ? 22.541 1.107 9.911 1.00 13.46 162 VAL B C 1
ATOM 2971 O O . VAL B 1 162 ? 22.548 1.510 8.769 1.00 14.40 162 VAL B O 1
ATOM 2975 N N . ALA B 1 163 ? 21.885 0.003 10.240 1.00 12.91 163 ALA B N 1
ATOM 2976 C CA . ALA B 1 163 ? 21.088 -0.652 9.242 1.00 13.15 163 ALA B CA 1
ATOM 2977 C C . ALA B 1 163 ? 20.022 0.314 8.738 1.00 13.57 163 ALA B C 1
ATOM 2978 O O . ALA B 1 163 ? 19.799 0.438 7.525 1.00 14.10 163 ALA B O 1
ATOM 2980 N N . SER B 1 164 ? 19.346 1.043 9.636 1.00 12.75 164 SER B N 1
ATOM 2981 C CA . SER B 1 164 ? 18.336 1.988 9.228 1.00 12.96 164 SER B CA 1
ATOM 2982 C C . SER B 1 164 ? 18.921 3.145 8.444 1.00 13.84 164 SER B C 1
ATOM 2983 O O . SER B 1 164 ? 18.424 3.465 7.364 1.00 12.73 164 SER B O 1
ATOM 2986 N N . ILE B 1 165 ? 20.031 3.741 8.964 1.00 11.06 165 ILE B N 1
ATOM 2987 C CA . ILE B 1 165 ? 20.648 4.867 8.230 1.00 9.58 165 ILE B CA 1
ATOM 2988 C C . ILE B 1 165 ? 21.143 4.498 6.842 1.00 12.18 165 ILE B C 1
ATOM 2989 O O . ILE B 1 165 ? 20.982 5.262 5.880 1.00 15.00 165 ILE B O 1
ATOM 2994 N N . SER B 1 166 ? 21.727 3.304 6.693 1.00 14.11 166 SER B N 1
ATOM 2995 C CA . SER B 1 166 ? 22.188 2.881 5.373 1.00 14.43 166 SER B CA 1
ATOM 2996 C C . SER B 1 166 ? 21.032 2.718 4.429 1.0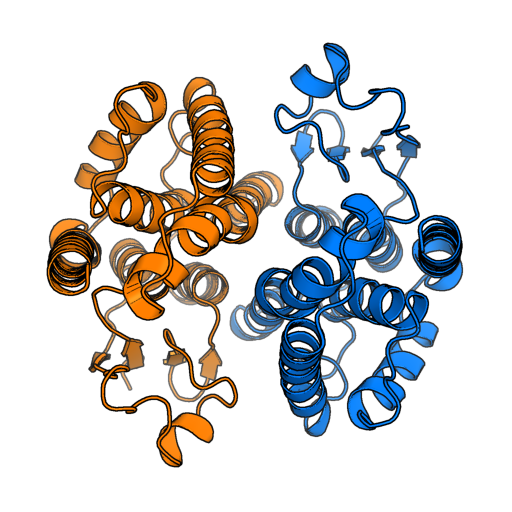0 14.25 166 SER B C 1
ATOM 2997 O O . SER B 1 166 ? 21.196 2.888 3.173 1.00 15.37 166 SER B O 1
ATOM 3000 N N . THR B 1 167 ? 19.872 2.386 4.941 1.00 14.44 167 THR B N 1
ATOM 3001 C CA . THR B 1 167 ? 18.681 2.224 4.092 1.00 13.95 167 THR B CA 1
ATOM 3002 C C . THR B 1 167 ? 18.148 3.576 3.636 1.00 15.96 167 THR B C 1
ATOM 3003 O O . THR B 1 167 ? 17.816 3.799 2.491 1.00 14.94 167 THR B O 1
ATOM 3007 N N . ILE B 1 168 ? 18.162 4.525 4.558 1.00 13.51 168 ILE B N 1
ATOM 3008 C CA . ILE B 1 168 ? 17.782 5.886 4.270 1.00 13.76 168 ILE B CA 1
ATOM 3009 C C . ILE B 1 168 ? 18.751 6.484 3.225 1.00 16.68 168 ILE B C 1
ATOM 3010 O O . ILE B 1 168 ? 18.328 7.170 2.257 1.00 15.79 168 ILE B O 1
ATOM 3015 N N . GLU B 1 169 ? 20.024 6.236 3.370 1.00 14.21 169 GLU B N 1
ATOM 3016 C CA . GLU B 1 169 ? 21.018 6.628 2.370 1.00 15.88 169 GLU B CA 1
ATOM 3017 C C . GLU B 1 169 ? 20.762 6.032 1.016 1.00 19.02 169 GLU B C 1
ATOM 3018 O O . GLU B 1 169 ? 20.892 6.730 -0.016 1.00 19.30 169 GLU B O 1
ATOM 3024 N N . ALA B 1 170 ? 20.378 4.758 1.011 1.00 18.72 170 ALA B N 1
ATOM 3025 C CA . ALA B 1 170 ? 20.188 3.979 -0.216 1.00 17.11 170 ALA B CA 1
ATOM 3026 C C . ALA B 1 170 ? 19.018 4.509 -1.090 1.00 20.08 170 ALA B C 1
ATOM 3027 O O . ALA B 1 170 ? 19.059 4.324 -2.291 1.00 20.16 170 ALA B O 1
ATOM 3029 N N . VAL B 1 171 ? 18.035 5.191 -0.505 1.00 17.75 171 VAL B N 1
ATOM 3030 C CA . VAL B 1 171 ? 16.938 5.814 -1.268 1.00 18.98 171 VAL B CA 1
ATOM 3031 C C . VAL B 1 171 ? 17.288 7.285 -1.658 1.00 21.86 171 VAL B C 1
ATOM 3032 O O . VAL B 1 171 ? 16.422 8.025 -2.120 1.00 22.20 171 VAL B O 1
ATOM 3036 N N . GLU B 1 172 ? 18.550 7.633 -1.496 1.00 21.46 172 GLU B N 1
ATOM 3037 C CA A GLU B 1 172 ? 19.110 8.938 -1.816 0.48 25.03 172 GLU B CA 1
ATOM 3038 C CA B GLU B 1 172 ? 19.059 8.941 -1.869 0.52 25.36 172 GLU B CA 1
ATOM 3039 C C . GLU B 1 172 ? 18.458 10.093 -1.046 1.00 23.71 172 GLU B C 1
ATOM 3040 O O . GLU B 1 172 ? 18.368 11.246 -1.504 1.00 21.71 172 GLU B O 1
ATOM 3051 N N . TYR B 1 173 ? 18.115 9.838 0.199 1.00 19.33 173 TYR B N 1
ATOM 3052 C CA . TYR B 1 173 ? 17.715 10.908 1.075 1.00 21.52 173 TYR B CA 1
ATOM 3053 C C . TYR B 1 173 ? 18.972 11.700 1.412 1.00 20.46 173 TYR B C 1
ATOM 3054 O O . TYR B 1 173 ? 20.049 11.127 1.655 1.00 24.10 173 TYR B O 1
ATOM 3063 N N . ASP B 1 174 ? 18.846 13.021 1.548 1.00 18.79 174 ASP B N 1
ATOM 3064 C CA . ASP B 1 174 ? 20.003 13.846 1.782 1.00 19.64 174 ASP B CA 1
ATOM 3065 C C . ASP B 1 174 ? 20.429 13.908 3.220 1.00 20.98 174 ASP B C 1
ATOM 3066 O O . ASP B 1 174 ? 19.745 14.538 4.061 1.00 18.69 174 ASP B O 1
ATOM 3071 N N . LEU B 1 175 ? 21.519 13.207 3.533 1.00 18.59 175 LEU B N 1
ATOM 3072 C CA . LEU B 1 175 ? 22.068 13.129 4.905 1.00 17.78 175 LEU B CA 1
ATOM 3073 C C . LEU B 1 175 ? 23.099 14.258 5.188 1.00 19.33 175 LEU B C 1
ATOM 3074 O O . LEU B 1 175 ? 23.612 14.395 6.299 1.00 17.86 175 LEU B O 1
ATOM 3079 N N . SER B 1 176 ? 23.310 15.146 4.220 1.00 21.77 176 SER B N 1
ATOM 3080 C CA . SER B 1 176 ? 24.332 16.195 4.421 1.00 25.45 176 SER B CA 1
ATOM 3081 C C . SER B 1 176 ? 24.180 17.162 5.649 1.00 24.24 176 SER B C 1
ATOM 3082 O O . SER B 1 176 ? 25.183 17.572 6.205 1.00 26.87 176 SER B O 1
ATOM 3085 N N . PRO B 1 177 ? 22.959 17.474 6.103 1.00 21.97 177 PRO B N 1
ATOM 3086 C CA . PRO B 1 177 ? 22.802 18.314 7.300 1.00 21.46 177 PRO B CA 1
ATOM 3087 C C . PRO B 1 177 ? 23.328 17.742 8.580 1.00 23.18 177 PRO B C 1
ATOM 3088 O O . PRO B 1 177 ? 23.563 18.484 9.525 1.00 23.70 177 PRO B O 1
ATOM 3092 N N . TYR B 1 178 ? 23.486 16.425 8.629 1.00 21.03 178 TYR B N 1
ATOM 3093 C CA . TYR B 1 178 ? 23.651 15.734 9.913 1.00 22.02 178 TYR B CA 1
ATOM 3094 C C . TYR B 1 178 ? 25.080 15.365 10.107 1.00 18.19 178 TYR B C 1
ATOM 3095 O O . TYR B 1 178 ? 25.502 14.236 9.848 1.00 18.03 178 TYR B O 1
ATOM 3104 N N . LYS B 1 179 ? 25.874 16.329 10.589 1.00 19.52 179 LYS B N 1
ATOM 3105 C CA . LYS B 1 179 ? 27.286 16.145 10.669 1.00 20.34 179 LYS B CA 1
ATOM 3106 C C . LYS B 1 179 ? 27.649 15.075 11.716 1.00 21.50 179 LYS B C 1
ATOM 3107 O O . LYS B 1 179 ? 28.656 14.379 11.578 1.00 19.69 179 LYS B O 1
ATOM 3113 N N . ASN B 1 180 ? 26.862 14.977 12.794 1.00 17.92 180 ASN B N 1
ATOM 3114 C CA . ASN B 1 180 ? 27.235 13.994 13.783 1.00 19.35 180 ASN B CA 1
ATOM 3115 C C . ASN B 1 180 ? 26.860 12.582 13.298 1.00 17.69 180 ASN B C 1
ATOM 3116 O O . ASN B 1 180 ? 27.640 11.619 13.502 1.00 18.63 180 ASN B O 1
ATOM 3121 N N . ILE B 1 181 ? 25.695 12.481 12.665 1.00 17.73 181 ILE B N 1
ATOM 3122 C CA . ILE B 1 181 ? 25.328 11.201 11.987 1.00 16.90 181 ILE B CA 1
ATOM 3123 C C . ILE B 1 181 ? 26.461 10.768 11.045 1.00 17.65 181 ILE B C 1
ATOM 3124 O O . ILE B 1 181 ? 26.957 9.641 11.061 1.00 15.48 181 ILE B O 1
ATOM 3129 N N . ASN B 1 182 ? 26.869 11.686 10.184 1.00 19.44 182 ASN B N 1
ATOM 3130 C CA . ASN B 1 182 ? 27.889 11.329 9.180 1.00 19.38 182 ASN B CA 1
ATOM 3131 C C . ASN B 1 182 ? 29.217 10.846 9.740 1.00 18.42 182 ASN B C 1
ATOM 3132 O O . ASN B 1 182 ? 29.732 9.846 9.285 1.00 17.44 182 ASN B O 1
ATOM 3137 N N . SER B 1 183 ? 29.736 11.513 10.764 1.00 18.64 183 SER B N 1
ATOM 3138 C CA . SER B 1 183 ? 30.944 11.110 11.411 1.00 18.52 183 SER B CA 1
ATOM 3139 C C . SER B 1 183 ? 30.803 9.751 12.103 1.00 17.55 183 SER B C 1
ATOM 3140 O O . SER B 1 183 ? 31.658 8.861 11.923 1.00 18.71 183 SER B O 1
ATOM 3143 N N . TRP B 1 184 ? 29.665 9.577 12.788 1.00 15.76 184 TRP B N 1
ATOM 3144 C CA . TRP B 1 184 ? 29.371 8.314 13.466 1.00 17.53 184 TRP B CA 1
ATOM 3145 C C . TRP B 1 184 ? 29.292 7.166 12.448 1.00 14.63 184 TRP B C 1
ATOM 3146 O O . TRP B 1 184 ? 29.717 6.046 12.718 1.00 14.66 184 TRP B O 1
ATOM 3157 N N . TYR B 1 185 ? 28.671 7.435 11.311 1.00 14.06 185 TYR B N 1
ATOM 3158 C CA . TYR B 1 185 ? 28.352 6.418 10.327 1.00 14.84 185 TYR B CA 1
ATOM 3159 C C . TYR B 1 185 ? 29.679 5.850 9.770 1.00 18.76 185 TYR B C 1
ATOM 3160 O O . TYR B 1 185 ? 29.880 4.659 9.675 1.00 16.03 185 TYR B O 1
ATOM 3169 N N . SER B 1 186 ? 30.637 6.751 9.529 1.00 18.77 186 SER B N 1
ATOM 3170 C CA . SER B 1 186 ? 31.974 6.325 9.089 1.00 17.88 186 SER B CA 1
ATOM 3171 C C . SER B 1 186 ? 32.619 5.481 10.138 1.00 19.67 186 SER B C 1
ATOM 3172 O O . SER B 1 186 ? 33.242 4.451 9.811 1.00 19.99 186 SER B O 1
ATOM 3175 N N . LYS B 1 187 ? 32.483 5.871 11.420 1.00 19.44 187 LYS B N 1
ATOM 3176 C CA . LYS B 1 187 ? 33.089 5.136 12.522 1.00 22.21 187 LYS B CA 1
ATOM 3177 C C . LYS B 1 187 ? 32.499 3.714 12.600 1.00 22.28 187 LYS B C 1
ATOM 3178 O O . LYS B 1 187 ? 33.226 2.727 12.698 1.00 20.68 187 LYS B O 1
ATOM 3184 N N . VAL B 1 188 ? 31.155 3.618 12.506 1.00 19.24 188 VAL B N 1
ATOM 3185 C CA . VAL B 1 188 ? 30.499 2.287 12.619 1.00 16.23 188 VAL B CA 1
ATOM 3186 C C . VAL B 1 188 ? 30.844 1.384 11.450 1.00 16.23 188 VAL B C 1
ATOM 3187 O O . VAL B 1 188 ? 31.089 0.189 11.620 1.00 20.02 188 VAL B O 1
ATOM 3191 N N . LYS B 1 189 ? 30.948 1.946 10.241 1.00 15.97 189 LYS B N 1
ATOM 3192 C CA . LYS B 1 189 ? 31.320 1.156 9.109 1.00 17.90 189 LYS B CA 1
ATOM 3193 C C . LYS B 1 189 ? 32.663 0.477 9.340 1.00 22.83 189 LYS B C 1
ATOM 3194 O O . LYS B 1 189 ? 32.880 -0.683 8.930 1.00 24.23 189 LYS B O 1
ATOM 3200 N N . ALA B 1 190 ? 33.553 1.150 10.040 1.00 22.45 190 ALA B N 1
ATOM 3201 C CA . ALA B 1 190 ? 34.877 0.531 10.267 1.00 25.29 190 ALA B CA 1
ATOM 3202 C C . ALA B 1 190 ? 34.911 -0.377 11.471 1.00 29.75 190 ALA B C 1
ATOM 3203 O O . ALA B 1 190 ? 35.678 -1.344 11.471 1.00 32.85 190 ALA B O 1
ATOM 3205 N N . ALA B 1 191 ? 34.104 -0.074 12.493 1.00 25.03 191 ALA B N 1
ATOM 3206 C CA . ALA B 1 191 ? 34.157 -0.755 13.749 1.00 23.10 191 ALA B CA 1
ATOM 3207 C C . ALA B 1 191 ? 33.318 -2.014 13.786 1.00 27.03 191 ALA B C 1
ATOM 3208 O O . ALA B 1 191 ? 33.644 -2.939 14.521 1.00 22.51 191 ALA B O 1
ATOM 3210 N N . ALA B 1 192 ? 32.234 -2.043 13.027 1.00 20.28 192 ALA B N 1
ATOM 3211 C CA . ALA B 1 192 ? 31.283 -3.153 13.164 1.00 18.67 192 ALA B CA 1
ATOM 3212 C C . ALA B 1 192 ? 31.832 -4.348 12.419 1.00 16.77 192 ALA B C 1
ATOM 3213 O O . ALA B 1 192 ? 32.040 -4.292 11.234 1.00 16.58 192 ALA B O 1
ATOM 3215 N N . PRO B 1 193 ? 32.074 -5.446 13.117 1.00 18.13 193 PRO B N 1
ATOM 3216 C CA . PRO B 1 193 ? 32.621 -6.596 12.429 1.00 20.73 193 PRO B CA 1
ATOM 3217 C C . PRO B 1 193 ? 31.767 -7.015 11.245 1.00 20.60 193 PRO B C 1
ATOM 3218 O O . PRO B 1 193 ? 30.544 -7.149 11.349 1.00 19.59 193 PRO B O 1
ATOM 3222 N N . GLY B 1 194 ? 32.389 -7.238 10.100 1.00 18.84 194 GLY B N 1
ATOM 3223 C CA . GLY B 1 194 ? 31.679 -7.894 9.052 1.00 20.81 194 GLY B CA 1
ATOM 3224 C C . GLY B 1 194 ? 30.684 -6.908 8.437 1.00 17.81 194 GLY B C 1
ATOM 3225 O O . GLY B 1 194 ? 29.744 -7.323 7.794 1.00 18.99 194 GLY B O 1
ATOM 3226 N N . TYR B 1 195 ? 30.897 -5.621 8.671 1.00 17.81 195 TYR B N 1
ATOM 3227 C CA . TYR B 1 195 ? 29.978 -4.570 8.152 1.00 18.92 195 TYR B CA 1
ATOM 3228 C C . TYR B 1 195 ? 29.628 -4.710 6.672 1.00 21.23 195 TYR B C 1
ATOM 3229 O O . TYR B 1 195 ? 28.458 -4.604 6.272 1.00 17.16 195 TYR B O 1
ATOM 3238 N N . LYS B 1 196 ? 30.643 -4.894 5.843 1.00 19.90 196 LYS B N 1
ATOM 3239 C CA . LYS B 1 196 ? 30.404 -4.836 4.403 1.00 19.22 196 LYS B CA 1
ATOM 3240 C C . LYS B 1 196 ? 29.511 -5.967 3.947 1.00 18.88 196 LYS B C 1
ATOM 3241 O O . LYS B 1 196 ? 28.557 -5.728 3.188 1.00 21.49 196 LYS B O 1
ATOM 3247 N N . GLU B 1 197 ? 29.776 -7.167 4.443 1.00 18.99 197 GLU B N 1
ATOM 3248 C CA . GLU B 1 197 ? 28.989 -8.361 4.101 1.00 21.96 197 GLU B CA 1
ATOM 3249 C C . GLU B 1 197 ? 27.615 -8.376 4.743 1.00 21.22 197 GLU B C 1
ATOM 3250 O O . GLU B 1 197 ? 26.663 -8.818 4.146 1.00 21.42 197 GLU B O 1
ATOM 3256 N N . ALA B 1 198 ? 27.527 -7.914 5.990 1.00 17.84 198 ALA B N 1
ATOM 3257 C CA . ALA B 1 198 ? 26.297 -8.091 6.746 1.00 17.96 198 ALA B CA 1
ATOM 3258 C C . ALA B 1 198 ? 25.293 -6.991 6.397 1.00 19.16 198 ALA B C 1
ATOM 3259 O O . ALA B 1 198 ? 24.078 -7.190 6.457 1.00 21.19 198 ALA B O 1
ATOM 3261 N N . ASN B 1 199 ? 25.802 -5.822 6.072 1.00 15.18 199 ASN B N 1
ATOM 3262 C CA . ASN B 1 199 ? 24.941 -4.694 5.862 1.00 16.28 199 ASN B CA 1
ATOM 3263 C C . ASN B 1 199 ? 25.123 -3.922 4.570 1.00 17.85 199 ASN B C 1
ATOM 3264 O O . ASN B 1 199 ? 24.170 -3.658 3.886 1.00 17.33 199 ASN B O 1
ATOM 3269 N N . GLU B 1 200 ? 26.380 -3.622 4.218 1.00 17.01 200 GLU B N 1
ATOM 3270 C CA . GLU B 1 200 ? 26.587 -2.635 3.166 1.00 19.19 200 GLU B CA 1
ATOM 3271 C C . GLU B 1 200 ? 26.024 -3.113 1.847 1.00 17.95 200 GLU B C 1
ATOM 3272 O O . GLU B 1 200 ? 25.350 -2.369 1.147 1.00 20.40 200 GLU B O 1
ATOM 3278 N N . GLU B 1 201 ? 26.309 -4.345 1.498 1.00 18.67 201 GLU B N 1
ATOM 3279 C CA . GLU B 1 201 ? 25.860 -4.901 0.238 1.00 19.35 201 GLU B CA 1
ATOM 3280 C C . GLU B 1 201 ? 24.360 -5.017 0.168 1.00 20.82 201 GLU B C 1
ATOM 3281 O O . GLU B 1 201 ? 23.782 -4.701 -0.851 1.00 19.62 201 GLU B O 1
ATOM 3287 N N . GLY B 1 202 ? 23.708 -5.430 1.261 1.00 17.66 202 GLY B N 1
ATOM 3288 C CA . GLY B 1 202 ? 22.231 -5.501 1.225 1.00 16.48 202 GLY B CA 1
ATOM 3289 C C . GLY B 1 202 ? 21.573 -4.170 1.111 1.00 16.16 202 GLY B C 1
ATOM 3290 O O . GLY B 1 202 ? 20.523 -4.019 0.459 1.00 18.25 202 GLY B O 1
ATOM 3291 N N . ALA B 1 203 ? 22.167 -3.165 1.759 1.00 16.05 203 ALA B N 1
ATOM 3292 C CA . ALA B 1 203 ? 21.642 -1.857 1.700 1.00 15.22 203 ALA B CA 1
ATOM 3293 C C . ALA B 1 203 ? 21.772 -1.391 0.255 1.00 17.06 203 ALA B C 1
ATOM 3294 O O . ALA B 1 203 ? 20.864 -0.781 -0.257 1.00 17.18 203 ALA B O 1
ATOM 3296 N N . LYS B 1 204 ? 22.912 -1.655 -0.407 1.00 17.24 204 LYS B N 1
ATOM 3297 C CA . LYS B 1 204 ? 23.126 -1.176 -1.770 1.00 21.06 204 LYS B CA 1
ATOM 3298 C C . LYS B 1 204 ? 22.134 -1.851 -2.707 1.00 20.49 204 LYS B C 1
ATOM 3299 O O . LYS B 1 204 ? 21.561 -1.240 -3.580 1.00 20.93 204 LYS B O 1
ATOM 3305 N N . GLY B 1 205 ? 21.879 -3.126 -2.458 1.00 19.95 205 GLY B N 1
ATOM 3306 C CA . GLY B 1 205 ? 20.869 -3.831 -3.190 1.00 21.14 205 GLY B CA 1
ATOM 3307 C C . GLY B 1 205 ? 19.464 -3.310 -3.026 1.00 22.15 205 GLY B C 1
ATOM 3308 O O . GLY B 1 205 ? 18.656 -3.330 -3.967 1.00 21.42 205 GLY B O 1
ATOM 3309 N N . PHE B 1 206 ? 19.146 -2.840 -1.820 1.00 20.00 206 PHE B N 1
ATOM 3310 C CA . PHE B 1 206 ? 17.850 -2.207 -1.567 1.00 21.32 206 PHE B CA 1
ATOM 3311 C C . PHE B 1 206 ? 17.739 -0.936 -2.406 1.00 20.17 206 PHE B C 1
ATOM 3312 O O . PHE B 1 206 ? 16.684 -0.637 -3.026 1.00 23.27 206 PHE B O 1
ATOM 3320 N N . GLY B 1 207 ? 18.800 -0.137 -2.396 1.00 18.51 207 GLY B N 1
ATOM 3321 C CA . GLY B 1 207 ? 18.831 1.061 -3.185 1.00 19.72 207 GLY B CA 1
ATOM 3322 C C . GLY B 1 207 ? 18.600 0.800 -4.681 1.00 22.11 207 GLY B C 1
ATOM 3323 O O . GLY B 1 207 ? 17.873 1.565 -5.349 1.00 21.47 207 GLY B O 1
ATOM 3324 N N . GLN B 1 208 ? 19.243 -0.230 -5.209 1.00 22.36 208 GLN B N 1
ATOM 3325 C CA . GLN B 1 208 ? 18.978 -0.624 -6.623 1.00 25.37 208 GLN B CA 1
ATOM 3326 C C . GLN B 1 208 ? 17.509 -0.981 -6.840 1.00 25.68 208 GLN B C 1
ATOM 3327 O O . GLN B 1 208 ? 16.923 -0.641 -7.883 1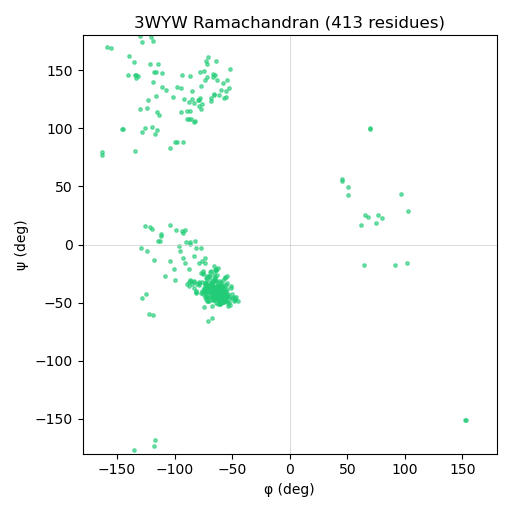.00 27.57 208 GLN B O 1
ATOM 3333 N N . MET B 1 209 ? 16.917 -1.686 -5.884 1.00 24.85 209 MET B N 1
ATOM 3334 C CA . MET B 1 209 ? 15.545 -2.158 -6.009 1.00 29.55 209 MET B CA 1
ATOM 3335 C C . MET B 1 209 ? 14.584 -0.992 -5.902 1.00 28.87 209 MET B C 1
ATOM 3336 O O . MET B 1 209 ? 13.581 -0.930 -6.630 1.00 34.54 209 MET B O 1
ATOM 3341 N N . PHE B 1 210 ? 14.916 -0.031 -5.046 1.00 26.57 210 PHE B N 1
ATOM 3342 C CA . PHE B 1 210 ? 14.134 1.189 -4.955 1.00 26.62 210 PHE B CA 1
ATOM 3343 C C . PHE B 1 210 ? 14.150 1.917 -6.299 1.00 30.92 210 PHE B C 1
ATOM 3344 O O . PHE B 1 210 ? 13.097 2.340 -6.786 1.00 27.41 210 PHE B O 1
ATOM 3352 N N . LYS B 1 211 ? 15.344 2.134 -6.868 1.00 27.56 211 LYS B N 1
ATOM 3353 C CA . LYS B 1 211 ? 15.432 2.836 -8.174 1.00 33.06 211 LYS B CA 1
ATOM 3354 C C . LYS B 1 211 ? 14.585 2.124 -9.222 1.00 33.48 211 LYS B C 1
ATOM 3355 O O . LYS B 1 211 ? 13.822 2.753 -9.987 1.00 36.98 211 LYS B O 1
ATOM 3361 N N . ALA B 1 212 ? 14.716 0.812 -9.272 1.00 27.49 212 ALA B N 1
ATOM 3362 C CA . ALA B 1 212 ? 14.012 0.039 -10.305 1.00 37.21 212 ALA B CA 1
ATOM 3363 C C . ALA B 1 212 ? 12.509 0.189 -10.151 1.00 40.32 212 ALA B C 1
ATOM 3364 O O . ALA B 1 212 ? 11.791 0.414 -11.120 1.00 40.12 212 ALA B 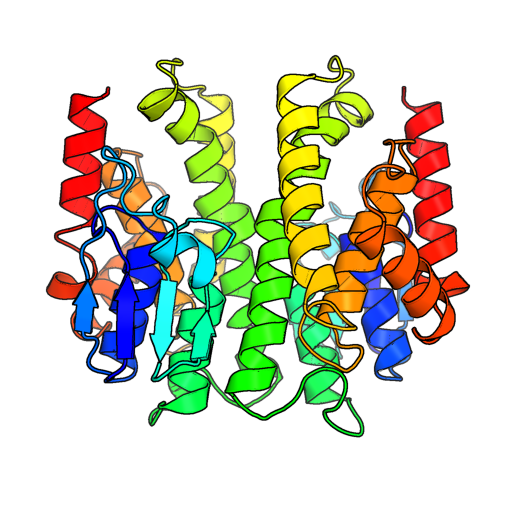O 1
ATOM 3366 N N . MET B 1 213 ? 12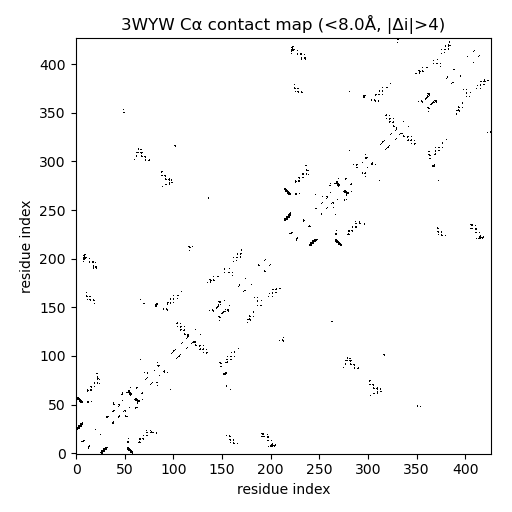.041 0.105 -8.911 1.00 33.59 213 MET B N 1
ATOM 3367 C CA . MET B 1 213 ? 10.608 0.150 -8.623 1.00 34.88 213 MET B CA 1
ATOM 3368 C C . MET B 1 213 ? 9.987 1.554 -8.765 1.00 38.02 213 MET B C 1
ATOM 3369 O O . MET B 1 213 ? 8.796 1.681 -8.834 1.00 40.03 213 MET B O 1
ATOM 3374 N N . THR B 1 214 ? 10.788 2.596 -8.805 1.00 32.49 214 THR B N 1
ATOM 3375 C CA . THR B 1 214 ? 10.234 3.942 -8.845 1.00 35.58 214 THR B CA 1
ATOM 3376 C C . THR B 1 214 ? 10.607 4.707 -10.132 1.00 38.56 214 THR B C 1
ATOM 3377 O O . THR B 1 214 ? 10.389 5.905 -10.125 1.00 44.57 214 THR B O 1
#

CATH classification: 3.40.30.10 (+1 more: 1.20.1050.10)

Organism: Nilaparvata lugens (NCBI:txid108931)

Sequence (427 aa):
PIDLYYVPGSAPCRNVLLAAKAVGVVDLNLKLLTDLKSGQHLTPEFIKLNPQHNVPTLDDNGFVLNESRAIMTYLADQYGKDDSLYPKDPKKRAKKVNQRLYFDMGTLYQSFGDAYYPHMFGGAPLDEDKKKKLGDALVFLDGFLEKSAFVAGEDLTLLADLAIVASISTIEAVEYDLSPYKNINSWYSKVKAAAPGYKEANEEEGAKGFGQMFKAMTMPIDLYYVPGSAPCRNVLLAAKAVGVDLNLKLTDLKSGQQHLTPEFIKLLNPQHNNVPTLDDNGFVLNESRAIMTYLADQYGKDDSLYPKDPKKRAKVNQRLYFDMGTLYQSFGDAYYPHMFGGAPLDEDKKKKLGDALVFLDGFLEKSAFVVAGEDLTLADLAIVASISTIEAVEEYDLSPYKNINSWYSKVKAAAPGYKEANEEGAKGFGQMFKAMT

Foldseek 3Di:
DKEWEDDLLDLLQLLQLLLCLQQVHDYHYDYADPVVCSLPDPVNCVQPVVSDPGWIQDPNDIDHDSLVNSVCSCVPRGDDCLQQPPPVVLNVLLVVLQCLLVPQQLVLVCVQQVCVLPVVDDGDVVSVVSNVVSLVVQLVCQPPALANRHPDHYSSRSSVLSRVLLCVLLVNDDVVRPSVVNSNVVCCVPRRPNCVSHVVSSPVNSVSSVVSD/DAKEWEAALLDLLQLLQLLLCLQQVGDYDYDHQDPVVPSLPDPVNCVLPVVSDPGWIQDPNDIDHGSVVNSVCCCVVRHPACQQQDPPPLLNVLLVVLVCLLVPQQLVLVCVQQVCCQPVVDDRDVVSVVSNVVSLVVQLVCLVVEVANRHPGNHSSRSSNLSSVLLCVLLVDDPVVRVSCVVSNVVCCVPRGPNCPSHNVSSNVNSVSSVVRD

Nearest PDB structures (foldseek):
  3wyw-assembly1_A  TM=9.992E-01  e=7.015E-32  Nilaparvata lugens
  8z3b-assembly1_A  TM=9.762E-01  e=1.034E-23  Plutella xylostella
  3vk9-assembly3_D  TM=9.779E-01  e=2.383E-23  Bombyx mori
  5zwp-assembly1_B  TM=9.821E-01  e=7.744E-23  Musca domestica
  4e8e-assembly1_C  TM=9.727E-01  e=1.794E-21  Bombyx mori

InterPro domains:
  IPR004045 Glutathione S-transferase, N-terminal [PF02798] (1-75)
  IPR004045 Glutathione S-transferase, N-terminal [PS50404] (1-82)
  IPR004046 Glutathione S-transferase, C-terminal [PF00043] (119-188)
  IPR010987 Glutathione S-transferase, C-terminal-like [PS50405] (88-213)
  IPR036249 Thioredoxin-like superfamily [SSF52833] (1-87)
  IPR036282 Glutathione S-transferase, C-terminal domain superfamily [SSF47616] (87-209)
  IPR040079 Glutathione transferase family [SFLDS00019] (1-213)

B-factor: mean 23.73, std 9.68, range [9.51, 66.32]